Protein AF-A0A6M0HYP0-F1 (afdb_monomer)

Foldseek 3Di:
DDDDDDDPDPVVVVVVVVVLVVLLLVVCQVQLLLVHHDDPVCSVVVSVVVVVVVVLVVVVVVCVVVVNPDDRPCPPVDDDDDRPDHDWALVLLVVVCVVVVPDVVLSVQLSVLVVQLCVQLVHGALQPDALVSLQVVLVVVVVVVPDFLVCSVCRRLVSQQSSVVVCCVVSNYSDDRSSPPRDRDHDDDDQPDFLAQDLVLLLQQQLVLLDDQDPPDDPLLNLLSNPLSVVLLLQLEFLLLLLQFALVQWDWDPQAPPDGDIWIWGWSACVSADDPVNDIATATDAVLCVLLPVNVLSVVRPGHRNRFDPVQCPDRVSSSVRSVVSLVSSQVVSCVSVVDPSHRSRNNSSSNNVVQLVVLVQDPLLNCRSHVPDDPDPCNVVDPDDNNVSNVSSVSGDDSLVVSCVVPVVSSVVSSVVNVVSVCPDCPPPPDDDDDDDDDDDDDDDDDDDDDDDDDDDDDDDDDDDDDDDDDDDDDDDDDDDDDDDDDDDDDDDDDDDDDDDDDDDDDDDDDDDDDDDDDDDDDDDDDDDDDDDDDDDDDDDDDDDDDDDDDDDDDDDDDDDDDDDDDDD

Nearest PDB structures (foldseek):
  1z19-assembly1_B-2  TM=6.820E-01  e=5.174E-05  Lambdavirus lambda
  2a3v-assembly1_C  TM=6.250E-01  e=1.378E-04  Vibrio cholerae O1 biovar El Tor str. N16961
  2a3v-assembly1_A  TM=6.270E-01  e=2.196E-04  Vibrio cholerae O1 biovar El Tor str. N16961
  2a3v-assembly1_D  TM=5.597E-01  e=7.737E-04  Vibrio cholerae O1 biovar El Tor str. N16961

Structure (mmCIF, N/CA/C/O backbone):
data_AF-A0A6M0HYP0-F1
#
_entry.id   AF-A0A6M0HYP0-F1
#
loop_
_atom_site.group_PDB
_atom_site.id
_atom_site.type_symbol
_atom_site.label_atom_id
_atom_site.label_alt_id
_atom_site.label_comp_id
_atom_site.label_asym_id
_atom_site.label_entity_id
_atom_site.label_seq_id
_atom_site.pdbx_PDB_ins_code
_atom_site.Cartn_x
_atom_site.Cartn_y
_atom_site.Cartn_z
_atom_site.occupancy
_atom_site.B_iso_or_equiv
_atom_site.auth_seq_id
_atom_site.auth_comp_id
_atom_site.auth_asym_id
_atom_site.auth_atom_id
_atom_site.pdbx_PDB_model_num
ATOM 1 N N . MET A 1 1 ? 31.802 13.548 -56.497 1.00 33.34 1 MET A N 1
ATOM 2 C CA . MET A 1 1 ? 31.453 14.995 -56.469 1.00 33.34 1 MET A CA 1
ATOM 3 C C . MET A 1 1 ? 32.627 15.785 -55.910 1.00 33.34 1 MET A C 1
ATOM 5 O O . MET A 1 1 ? 33.166 15.377 -54.890 1.00 33.34 1 MET A O 1
ATOM 9 N N . ALA A 1 2 ? 33.042 16.868 -56.572 1.00 31.06 2 ALA A N 1
ATOM 10 C CA . ALA A 1 2 ? 34.177 17.686 -56.137 1.00 31.06 2 ALA A CA 1
ATOM 11 C C . ALA A 1 2 ? 33.792 18.647 -54.997 1.00 31.06 2 ALA A C 1
ATOM 13 O O . ALA A 1 2 ? 32.720 19.251 -55.027 1.00 31.06 2 ALA A O 1
ATOM 14 N N . PHE A 1 3 ? 34.689 18.829 -54.023 1.00 37.16 3 PHE A N 1
ATOM 15 C CA . PHE A 1 3 ? 34.585 19.904 -53.033 1.00 37.16 3 PHE A CA 1
ATOM 16 C C . PHE A 1 3 ? 34.914 21.243 -53.707 1.00 37.16 3 PHE A C 1
ATOM 18 O O . PHE A 1 3 ? 36.071 21.656 -53.756 1.00 37.16 3 PHE A O 1
ATOM 25 N N . HIS A 1 4 ? 33.899 21.920 -54.247 1.00 35.03 4 HIS A N 1
ATOM 26 C CA . HIS A 1 4 ? 34.073 23.280 -54.749 1.00 35.03 4 HIS A CA 1
ATOM 27 C C . HIS A 1 4 ? 34.354 24.264 -53.607 1.00 35.03 4 HIS A C 1
ATOM 29 O O . HIS A 1 4 ? 33.729 24.218 -52.546 1.00 35.03 4 HIS A O 1
ATOM 35 N N . TYR A 1 5 ? 35.285 25.181 -53.875 1.00 40.94 5 TYR A N 1
ATOM 36 C CA . TYR A 1 5 ? 35.571 26.373 -53.079 1.00 40.94 5 TYR A CA 1
ATOM 37 C C . TYR A 1 5 ? 34.274 27.085 -52.654 1.00 40.94 5 TYR A C 1
ATOM 39 O O . TYR A 1 5 ? 33.534 27.583 -53.501 1.00 40.94 5 TYR A O 1
ATOM 47 N N . LEU A 1 6 ? 34.022 27.184 -51.345 1.00 35.22 6 LEU A N 1
ATOM 48 C CA . LEU A 1 6 ? 32.962 28.041 -50.809 1.00 35.22 6 LEU A CA 1
ATOM 49 C C . LEU A 1 6 ? 33.518 29.443 -50.501 1.00 35.22 6 LEU A C 1
ATOM 51 O O . LEU A 1 6 ? 34.587 29.552 -49.893 1.00 35.22 6 LEU A O 1
ATOM 55 N N . PRO A 1 7 ? 32.803 30.525 -50.861 1.00 35.53 7 PRO A N 1
ATOM 56 C CA . PRO A 1 7 ? 33.251 31.886 -50.591 1.00 35.53 7 PRO A CA 1
ATOM 57 C C . PRO A 1 7 ? 33.249 32.208 -49.088 1.00 35.53 7 PRO A C 1
ATOM 59 O O . PRO A 1 7 ? 32.480 31.654 -48.295 1.00 35.53 7 PRO A O 1
ATOM 62 N N . LYS A 1 8 ? 34.117 33.149 -48.693 1.00 41.34 8 LYS A N 1
ATOM 63 C CA . LYS A 1 8 ? 34.287 33.619 -47.309 1.00 41.34 8 LYS A CA 1
ATOM 64 C C . LYS A 1 8 ? 33.113 34.510 -46.861 1.00 41.34 8 LYS A C 1
ATOM 66 O O . LYS A 1 8 ? 33.266 35.721 -46.752 1.00 41.34 8 LYS A O 1
ATOM 71 N N . SER A 1 9 ? 31.959 33.920 -46.553 1.00 44.66 9 SER A N 1
ATOM 72 C CA . SER A 1 9 ? 30.838 34.602 -45.882 1.00 44.66 9 SER A CA 1
ATOM 73 C C . SER A 1 9 ? 30.433 33.891 -44.583 1.00 44.66 9 SER A C 1
ATOM 75 O O . SER A 1 9 ? 30.712 32.705 -44.387 1.00 44.66 9 SER A O 1
ATOM 77 N N . ALA A 1 10 ? 29.766 34.606 -43.669 1.00 46.72 10 ALA A N 1
ATOM 78 C CA . ALA A 1 10 ? 29.296 34.037 -42.399 1.00 46.72 10 ALA A CA 1
ATOM 79 C C . ALA A 1 10 ? 28.313 32.862 -42.600 1.00 46.72 10 ALA A C 1
ATOM 81 O O . ALA A 1 10 ? 28.313 31.907 -41.822 1.00 46.72 10 ALA A O 1
ATOM 82 N N . THR A 1 11 ? 27.549 32.883 -43.695 1.00 49.00 11 THR A N 1
ATOM 83 C CA . THR A 1 11 ? 26.655 31.802 -44.131 1.00 49.00 11 THR A CA 1
ATOM 84 C C . THR A 1 11 ? 27.415 30.493 -44.364 1.00 49.00 11 THR A C 1
ATOM 86 O O . THR A 1 11 ? 26.969 29.439 -43.916 1.00 49.00 11 THR A O 1
ATOM 89 N N . SER A 1 12 ? 28.602 30.560 -44.980 1.00 53.56 12 SER A N 1
ATOM 90 C CA . SER A 1 12 ? 29.470 29.394 -45.210 1.00 53.56 12 SER A CA 1
ATOM 91 C C . SER A 1 12 ? 29.937 28.762 -43.891 1.00 53.56 12 SER A C 1
ATOM 93 O O . SER A 1 12 ? 29.824 27.549 -43.712 1.00 53.56 12 SER A O 1
ATOM 95 N N . LYS A 1 13 ? 30.350 29.576 -42.904 1.00 52.03 13 LYS A N 1
ATOM 96 C CA . LYS A 1 13 ? 30.726 29.078 -41.564 1.00 52.03 13 LYS A CA 1
ATOM 97 C C . LYS A 1 13 ? 29.571 28.351 -40.868 1.00 52.03 13 LYS A C 1
ATOM 99 O O . LYS A 1 13 ? 29.790 27.271 -40.326 1.00 52.03 13 LYS A O 1
ATOM 104 N N . ASN A 1 14 ? 28.354 28.897 -40.916 1.00 56.00 14 ASN A N 1
ATOM 105 C CA . ASN A 1 14 ? 27.179 28.273 -40.295 1.00 56.00 14 ASN A CA 1
ATOM 106 C C . ASN A 1 14 ? 26.791 26.945 -40.966 1.00 56.00 14 ASN A C 1
ATOM 108 O O . ASN A 1 14 ? 26.478 25.980 -40.266 1.00 56.00 14 ASN A O 1
ATOM 112 N N . VAL A 1 15 ? 26.874 26.853 -42.299 1.00 60.94 15 VAL A N 1
ATOM 113 C CA . VAL A 1 15 ? 26.631 25.599 -43.037 1.00 60.94 15 VAL A CA 1
ATOM 114 C C . VAL A 1 15 ? 27.701 24.551 -42.711 1.00 60.94 15 VAL A C 1
ATOM 116 O O . VAL A 1 15 ? 27.363 23.402 -42.432 1.00 60.94 15 VAL A O 1
ATOM 119 N N . VAL A 1 16 ? 28.982 24.937 -42.657 1.00 61.78 16 VAL A N 1
ATOM 120 C CA . VAL A 1 16 ? 30.079 24.034 -42.264 1.00 61.78 16 VAL A CA 1
ATOM 121 C C . VAL A 1 16 ? 29.905 23.534 -40.825 1.00 61.78 16 VAL A C 1
ATOM 123 O O . VAL A 1 16 ? 29.995 22.330 -40.596 1.00 61.78 16 VAL A O 1
ATOM 126 N N . LEU A 1 17 ? 29.580 24.417 -39.874 1.00 61.75 17 LEU A N 1
ATOM 127 C CA . LEU A 1 17 ? 29.289 24.048 -38.482 1.00 61.75 17 LEU A CA 1
ATOM 128 C C . LEU A 1 17 ? 28.089 23.098 -38.377 1.00 61.75 17 LEU A C 1
ATOM 130 O O . LEU A 1 17 ? 28.166 22.088 -37.680 1.00 61.75 17 LEU A O 1
ATOM 134 N N . THR A 1 18 ? 27.005 23.369 -39.106 1.00 66.31 18 THR A N 1
ATOM 135 C CA . THR A 1 18 ? 25.816 22.500 -39.141 1.00 66.31 18 THR A CA 1
ATOM 136 C C . THR A 1 18 ? 26.154 21.112 -39.684 1.00 66.31 18 THR A C 1
ATOM 138 O O . THR A 1 18 ? 25.788 20.104 -39.079 1.00 66.31 18 THR A O 1
ATOM 141 N N . ASN A 1 19 ? 26.921 21.041 -40.773 1.00 70.31 19 ASN A N 1
ATOM 142 C CA . ASN A 1 19 ? 27.336 19.776 -41.375 1.00 70.31 19 ASN A CA 1
ATOM 143 C C . ASN A 1 19 ? 28.300 18.989 -40.473 1.00 70.31 19 ASN A C 1
ATOM 145 O O . ASN A 1 19 ? 28.146 17.777 -40.336 1.00 70.31 19 ASN A O 1
ATOM 149 N N . GLN A 1 20 ? 29.242 19.657 -39.798 1.00 68.19 20 GLN A N 1
ATOM 150 C CA . GLN A 1 20 ? 30.123 19.024 -38.809 1.00 68.19 20 GLN A CA 1
ATOM 151 C C . GLN A 1 20 ? 29.342 18.497 -37.596 1.00 68.19 20 GLN A C 1
ATOM 153 O O . GLN A 1 20 ? 29.598 17.382 -37.141 1.00 68.19 20 GLN A O 1
ATOM 158 N N . LEU A 1 21 ? 28.355 19.250 -37.099 1.00 72.50 21 LEU A N 1
ATOM 159 C CA . LEU A 1 21 ? 27.485 18.824 -36.000 1.00 72.50 21 LEU A CA 1
ATOM 160 C C . LEU A 1 21 ? 26.599 17.632 -36.390 1.00 72.50 21 LEU A C 1
ATOM 162 O O . LEU A 1 21 ? 26.426 16.720 -35.581 1.00 72.50 21 LEU A O 1
ATOM 166 N N . ASN A 1 22 ? 26.072 17.605 -37.616 1.00 78.00 22 ASN A N 1
ATOM 167 C CA . ASN A 1 22 ? 25.294 16.476 -38.129 1.00 78.00 22 ASN A CA 1
ATOM 168 C C . ASN A 1 22 ? 26.168 15.227 -38.308 1.00 78.00 22 ASN A C 1
ATOM 170 O O . ASN A 1 22 ? 25.826 14.173 -37.774 1.00 78.00 22 ASN A O 1
ATOM 174 N N . LEU A 1 23 ? 27.344 15.358 -38.929 1.00 77.06 23 LEU A N 1
ATOM 175 C CA . LEU A 1 23 ? 28.311 14.266 -39.066 1.00 77.06 23 LEU A CA 1
ATOM 176 C C . LEU A 1 23 ? 28.752 13.717 -37.695 1.00 77.06 23 LEU A C 1
ATOM 178 O O . LEU A 1 23 ? 28.824 12.504 -37.509 1.00 77.06 23 LEU A O 1
ATOM 182 N N . TYR A 1 24 ? 28.979 14.589 -36.708 1.00 78.62 24 TYR A N 1
ATOM 183 C CA . TYR A 1 24 ? 29.283 14.182 -35.333 1.00 78.62 24 TYR A CA 1
ATOM 184 C C . TYR A 1 24 ? 28.122 13.447 -34.656 1.00 78.62 24 TYR A C 1
ATOM 186 O O . TYR A 1 24 ? 28.358 12.465 -33.951 1.00 78.62 24 TYR A O 1
ATOM 194 N N . ARG A 1 25 ? 26.870 13.866 -34.882 1.00 78.06 25 ARG A N 1
ATOM 195 C CA . ARG A 1 25 ? 25.680 13.147 -34.393 1.00 78.06 25 ARG A CA 1
ATOM 196 C C . ARG A 1 25 ? 25.570 11.760 -35.030 1.00 78.06 25 ARG A C 1
ATOM 198 O O . ARG A 1 25 ? 25.462 10.789 -34.288 1.00 78.06 25 ARG A O 1
ATOM 205 N N . GLU A 1 26 ? 25.673 11.658 -36.357 1.00 80.75 26 GLU A N 1
ATOM 206 C CA . GLU A 1 26 ? 25.659 10.382 -37.094 1.00 80.75 26 GLU A CA 1
ATOM 207 C C . GLU A 1 26 ? 26.733 9.415 -36.578 1.00 80.75 26 GLU A C 1
ATOM 209 O O . GLU A 1 26 ? 26.433 8.279 -36.212 1.00 80.75 26 GLU A O 1
ATOM 214 N N . ILE A 1 27 ? 27.981 9.883 -36.480 1.00 80.50 27 ILE A N 1
ATOM 215 C CA . ILE A 1 27 ? 29.118 9.089 -35.997 1.00 80.50 27 ILE A CA 1
ATOM 216 C C . ILE A 1 27 ? 28.931 8.667 -34.539 1.00 80.50 27 ILE A C 1
ATOM 218 O O . ILE A 1 27 ? 29.177 7.511 -34.193 1.00 80.50 27 ILE A O 1
ATOM 222 N N . ARG A 1 28 ? 28.483 9.578 -33.669 1.00 77.69 28 ARG A N 1
ATOM 223 C CA . ARG A 1 28 ? 28.245 9.272 -32.254 1.00 77.69 28 ARG A CA 1
ATOM 224 C C . ARG A 1 28 ? 27.163 8.203 -32.094 1.00 77.69 28 ARG A C 1
ATOM 226 O O . ARG A 1 28 ? 27.350 7.301 -31.281 1.00 77.69 28 ARG A O 1
ATOM 233 N N . THR A 1 29 ? 26.086 8.273 -32.875 1.00 76.81 29 THR A N 1
ATOM 234 C CA . THR A 1 29 ? 25.042 7.239 -32.934 1.00 76.81 29 THR A CA 1
ATOM 235 C C . THR A 1 29 ? 25.618 5.909 -33.424 1.00 76.81 29 THR A C 1
ATOM 237 O O . THR A 1 29 ? 25.567 4.927 -32.690 1.00 76.81 29 THR A O 1
ATOM 240 N N . PHE A 1 30 ? 26.295 5.895 -34.577 1.00 80.69 30 PHE A N 1
ATOM 241 C CA . PHE A 1 30 ? 26.928 4.704 -35.162 1.00 80.69 30 PHE A CA 1
ATOM 242 C C . PHE A 1 30 ? 27.896 3.980 -34.208 1.00 80.69 30 PHE A C 1
ATOM 244 O O . PHE A 1 30 ? 27.948 2.744 -34.193 1.00 80.69 30 PHE A O 1
ATOM 251 N N . LEU A 1 31 ? 28.673 4.746 -33.431 1.00 79.75 31 LEU A N 1
ATOM 252 C CA . LEU A 1 31 ? 29.612 4.235 -32.433 1.00 79.75 31 LEU A CA 1
ATOM 253 C C . LEU A 1 31 ? 28.890 3.646 -31.219 1.00 79.75 31 LEU A C 1
ATOM 255 O O . LEU A 1 31 ? 29.193 2.518 -30.826 1.00 79.75 31 LEU A O 1
ATOM 259 N N . LEU A 1 32 ? 27.915 4.366 -30.656 1.00 75.75 32 LEU A N 1
ATOM 260 C CA . LEU A 1 32 ? 27.120 3.893 -29.519 1.00 75.75 32 LEU A CA 1
ATOM 261 C C . LEU A 1 32 ? 26.319 2.628 -29.881 1.00 75.75 32 LEU A C 1
ATOM 263 O O . LEU A 1 32 ? 26.343 1.662 -29.117 1.00 75.75 32 LEU A O 1
ATOM 267 N N . ASP A 1 33 ? 25.754 2.563 -31.090 1.00 72.06 33 ASP A N 1
ATOM 268 C CA . ASP A 1 33 ? 25.084 1.381 -31.660 1.00 72.06 33 ASP A CA 1
ATOM 269 C C . ASP A 1 33 ? 26.038 0.190 -31.879 1.00 72.06 33 ASP A C 1
ATOM 271 O O . ASP A 1 33 ? 25.601 -0.935 -32.112 1.00 72.06 33 ASP A O 1
ATOM 275 N N . ARG A 1 34 ? 27.357 0.398 -31.764 1.00 75.31 34 ARG A N 1
ATOM 276 C CA . ARG A 1 34 ? 28.404 -0.643 -31.769 1.00 75.31 34 ARG A CA 1
ATOM 277 C C . ARG A 1 34 ? 29.063 -0.847 -30.400 1.00 75.31 34 ARG A C 1
ATOM 279 O O . ARG A 1 34 ? 29.922 -1.708 -30.265 1.00 75.31 34 ARG A O 1
ATOM 286 N N . GLY A 1 35 ? 28.601 -0.145 -29.363 1.00 70.31 35 GLY A N 1
ATOM 287 C CA . GLY A 1 35 ? 29.121 -0.214 -27.991 1.00 70.31 35 GLY A CA 1
ATOM 288 C C . GLY A 1 35 ? 30.313 0.708 -27.705 1.00 70.31 35 GLY A C 1
ATOM 289 O O . GLY A 1 35 ? 30.807 0.726 -26.579 1.00 70.31 35 GLY A O 1
ATOM 290 N N . PHE A 1 36 ? 30.771 1.489 -28.684 1.00 77.00 36 PHE A N 1
ATOM 291 C CA . PHE A 1 36 ? 31.880 2.426 -28.525 1.00 77.00 36 PHE A CA 1
ATOM 292 C C . PHE A 1 36 ? 31.408 3.754 -27.925 1.00 77.00 36 PHE A C 1
ATOM 294 O O . PHE A 1 36 ? 30.359 4.291 -28.280 1.00 77.00 36 PHE A O 1
ATOM 301 N N . ARG A 1 37 ? 32.236 4.341 -27.055 1.00 74.44 37 ARG A N 1
ATOM 302 C CA . ARG A 1 37 ? 32.053 5.704 -26.539 1.00 74.44 37 ARG A CA 1
ATOM 303 C C . ARG A 1 37 ? 33.209 6.584 -26.986 1.00 74.44 37 ARG A C 1
ATOM 305 O O . ARG A 1 37 ? 34.347 6.379 -26.570 1.00 74.44 37 ARG A O 1
ATOM 312 N N . LEU A 1 38 ? 32.907 7.589 -27.801 1.00 77.06 38 LEU A N 1
ATOM 313 C CA . LEU A 1 38 ? 33.891 8.574 -28.233 1.00 77.06 38 LEU A CA 1
ATOM 314 C C . LEU A 1 38 ? 34.237 9.509 -27.063 1.00 77.06 38 LEU A C 1
ATOM 316 O O . LEU A 1 38 ? 33.387 10.265 -26.593 1.00 77.06 38 LEU A O 1
ATOM 320 N N . ARG A 1 39 ? 35.482 9.445 -26.573 1.00 77.44 39 ARG A N 1
ATOM 321 C CA . ARG A 1 39 ? 35.988 10.389 -25.561 1.00 77.44 39 ARG A CA 1
ATOM 322 C C . ARG A 1 39 ? 36.088 11.789 -26.187 1.00 77.44 39 ARG A C 1
ATOM 324 O O . ARG A 1 39 ? 36.611 11.873 -27.298 1.00 77.44 39 ARG A O 1
ATOM 331 N N . PRO A 1 40 ? 35.694 12.881 -25.498 1.00 74.62 40 PRO A N 1
ATOM 332 C CA . PRO A 1 40 ? 35.758 14.237 -26.056 1.00 74.62 40 PRO A CA 1
ATOM 333 C C . PRO A 1 40 ? 37.142 14.615 -26.605 1.00 74.62 40 PRO A C 1
ATOM 335 O O . PRO A 1 40 ? 37.240 15.132 -27.711 1.00 74.62 40 PRO A O 1
ATOM 338 N N . ALA A 1 41 ? 38.215 14.252 -25.893 1.00 78.69 41 ALA A N 1
ATOM 339 C CA . ALA A 1 41 ? 39.598 14.491 -26.320 1.00 78.69 41 ALA A CA 1
ATOM 340 C C . ALA A 1 41 ? 39.983 13.796 -27.645 1.00 78.69 41 ALA A C 1
ATOM 342 O O . ALA A 1 41 ? 40.894 14.243 -28.331 1.00 78.69 41 ALA A O 1
ATOM 343 N N . CYS A 1 42 ? 39.292 12.716 -28.024 1.00 80.31 42 CYS A N 1
ATOM 344 C CA . CYS A 1 42 ? 39.529 11.984 -29.271 1.00 80.31 42 CYS A CA 1
ATOM 345 C C . CYS A 1 42 ? 38.553 12.388 -30.392 1.00 80.31 42 CYS A C 1
ATOM 347 O O . CYS A 1 42 ? 38.659 11.862 -31.499 1.00 80.31 42 CYS A O 1
ATOM 349 N N . ALA A 1 43 ? 37.588 13.278 -30.124 1.00 77.75 43 ALA A N 1
ATOM 350 C CA . ALA A 1 43 ? 36.458 13.519 -31.020 1.00 77.75 43 ALA A CA 1
ATOM 351 C C . ALA A 1 43 ? 36.888 14.056 -32.393 1.00 77.75 43 ALA A C 1
ATOM 353 O O . ALA A 1 43 ? 36.502 13.484 -33.408 1.00 77.75 43 ALA A O 1
ATOM 354 N N . ASN A 1 44 ? 37.731 15.092 -32.434 1.00 78.81 44 ASN A N 1
ATOM 355 C CA . ASN A 1 44 ? 38.167 15.705 -33.695 1.00 78.81 44 ASN A CA 1
ATOM 356 C C . ASN A 1 44 ? 39.029 14.758 -34.545 1.00 78.81 44 ASN A C 1
ATOM 358 O O . ASN A 1 44 ? 38.822 14.668 -35.753 1.00 78.81 44 ASN A O 1
ATOM 362 N N . ALA A 1 45 ? 39.944 14.009 -33.920 1.00 82.88 45 ALA A N 1
ATOM 363 C CA . ALA A 1 45 ? 40.766 13.018 -34.616 1.00 82.88 45 ALA A CA 1
ATOM 364 C C . ALA A 1 45 ? 39.906 11.886 -35.207 1.00 82.88 45 ALA A C 1
ATOM 366 O O . ALA A 1 45 ? 40.084 11.505 -36.361 1.00 82.88 45 ALA A O 1
ATOM 367 N N . PHE A 1 46 ? 38.913 11.399 -34.453 1.00 84.06 46 PHE A N 1
ATOM 368 C CA . PHE A 1 46 ? 37.982 10.391 -34.958 1.00 84.06 46 PHE A CA 1
ATOM 369 C C . PHE A 1 46 ? 37.103 10.931 -36.096 1.00 84.06 46 PHE A C 1
ATOM 371 O O . PHE A 1 46 ? 36.903 10.242 -37.091 1.00 84.06 46 PHE A O 1
ATOM 378 N N . LEU A 1 47 ? 36.587 12.162 -35.976 1.00 82.50 47 LEU A N 1
ATOM 379 C CA . LEU A 1 47 ? 35.808 12.814 -37.035 1.00 82.50 47 LEU A CA 1
ATOM 380 C C . LEU A 1 47 ? 36.591 12.907 -38.350 1.00 82.50 47 LEU A C 1
ATOM 382 O O . LEU A 1 47 ? 36.013 12.670 -39.410 1.00 82.50 47 LEU A O 1
ATOM 386 N N . HIS A 1 48 ? 37.887 13.219 -38.276 1.00 83.44 48 HIS A N 1
ATOM 387 C CA . HIS A 1 48 ? 38.767 13.292 -39.438 1.00 83.44 48 HIS A CA 1
ATOM 388 C C . HIS A 1 48 ? 38.889 11.934 -40.148 1.00 83.44 48 HIS A C 1
ATOM 390 O O . HIS A 1 48 ? 38.566 11.828 -41.333 1.00 83.44 48 HIS A O 1
ATOM 396 N N . GLU A 1 49 ? 39.253 10.872 -39.422 1.00 86.31 49 GLU A N 1
ATOM 397 C CA . GLU A 1 49 ? 39.396 9.541 -40.027 1.00 86.31 49 GLU A CA 1
ATOM 398 C C . GLU A 1 49 ? 38.056 8.944 -40.479 1.00 86.31 49 GLU A C 1
ATOM 400 O O . GLU A 1 49 ? 37.996 8.275 -41.509 1.00 86.31 49 GLU A O 1
ATOM 405 N N . ALA A 1 50 ? 36.950 9.241 -39.792 1.00 84.31 50 ALA A N 1
ATOM 406 C CA . ALA A 1 50 ? 35.618 8.833 -40.232 1.00 84.31 50 ALA A CA 1
ATOM 407 C C . ALA A 1 50 ? 35.180 9.549 -41.524 1.00 84.31 50 ALA A C 1
ATOM 409 O O . ALA A 1 50 ? 34.585 8.921 -42.404 1.00 84.31 50 ALA A O 1
ATOM 410 N N . ALA A 1 51 ? 35.501 10.839 -41.680 1.00 84.38 51 ALA A N 1
ATOM 411 C CA . ALA A 1 51 ? 35.271 11.570 -42.926 1.00 84.38 51 ALA A CA 1
ATOM 412 C C . ALA A 1 51 ? 36.130 11.007 -44.073 1.00 84.38 51 ALA A C 1
ATOM 414 O O . ALA A 1 51 ? 35.615 10.774 -45.169 1.00 84.38 51 ALA A O 1
ATOM 415 N N . ARG A 1 52 ? 37.407 10.706 -43.804 1.00 86.62 52 ARG A N 1
ATOM 416 C CA . ARG A 1 52 ? 38.327 10.051 -44.747 1.00 86.62 52 ARG A CA 1
ATOM 417 C C . ARG A 1 52 ? 37.814 8.676 -45.186 1.00 86.62 52 ARG A C 1
ATOM 419 O O . ARG A 1 52 ? 37.735 8.414 -46.383 1.00 86.62 52 ARG A O 1
ATOM 426 N N . ALA A 1 53 ? 37.396 7.826 -44.248 1.00 85.75 53 ALA A N 1
ATOM 427 C CA . ALA A 1 53 ? 36.830 6.510 -44.545 1.00 85.75 53 ALA A CA 1
ATOM 428 C C . ALA A 1 53 ? 35.552 6.609 -45.395 1.00 85.75 53 ALA A C 1
ATOM 430 O O . ALA A 1 53 ? 35.391 5.868 -46.365 1.00 85.75 53 ALA A O 1
ATOM 431 N N . ARG A 1 54 ? 34.666 7.570 -45.093 1.00 86.00 54 ARG A N 1
ATOM 432 C CA . ARG A 1 54 ? 33.441 7.808 -45.875 1.00 86.00 54 ARG A CA 1
ATOM 433 C C . ARG A 1 54 ? 33.754 8.287 -47.297 1.00 86.00 54 ARG A C 1
ATOM 435 O O . ARG A 1 54 ? 33.070 7.867 -48.230 1.00 86.00 54 ARG A O 1
ATOM 442 N N . LEU A 1 55 ? 34.802 9.096 -47.489 1.00 87.00 55 LEU A N 1
ATOM 443 C CA . LEU A 1 55 ? 35.279 9.506 -48.816 1.00 87.00 55 LEU A CA 1
ATOM 444 C C . LEU A 1 55 ? 35.808 8.308 -49.619 1.00 87.00 55 LEU A C 1
ATOM 446 O O . LEU A 1 55 ? 35.391 8.121 -50.760 1.00 87.00 55 LEU A O 1
ATOM 450 N N . LEU A 1 56 ? 36.661 7.471 -49.018 1.00 88.81 56 LEU A N 1
ATOM 451 C CA . LEU A 1 56 ? 37.189 6.261 -49.662 1.00 88.81 56 LEU A CA 1
ATOM 452 C C . LEU A 1 56 ? 36.061 5.301 -50.077 1.00 88.81 56 LEU A C 1
ATOM 454 O O . LEU A 1 56 ? 36.006 4.885 -51.233 1.00 88.81 56 LEU A O 1
ATOM 458 N N . ALA A 1 57 ? 35.095 5.047 -49.188 1.00 86.25 57 ALA A N 1
ATOM 459 C CA . ALA A 1 57 ? 33.910 4.244 -49.499 1.00 86.25 57 ALA A CA 1
ATOM 460 C C . ALA A 1 57 ? 33.061 4.850 -50.637 1.00 86.25 57 ALA A C 1
ATOM 462 O O . ALA A 1 57 ? 32.550 4.126 -51.490 1.00 86.25 57 ALA A O 1
ATOM 463 N N . SER A 1 58 ? 32.942 6.181 -50.695 1.00 87.56 58 SER A N 1
ATOM 464 C CA . SER A 1 58 ? 32.209 6.875 -51.766 1.00 87.56 58 SER A CA 1
ATOM 465 C C . SER A 1 58 ? 32.900 6.713 -53.125 1.00 87.56 58 SER A C 1
ATOM 467 O O . SER A 1 58 ? 32.246 6.383 -54.113 1.00 87.56 58 SER A O 1
ATOM 469 N N . LEU A 1 59 ? 34.228 6.868 -53.170 1.00 89.25 59 LEU A N 1
ATOM 470 C CA . LEU A 1 59 ? 35.033 6.637 -54.375 1.00 89.25 59 LEU A CA 1
ATOM 471 C C . LEU A 1 59 ? 34.967 5.171 -54.830 1.00 89.25 59 LEU A C 1
ATOM 473 O O . LEU A 1 59 ? 34.887 4.895 -56.029 1.00 89.25 59 LEU A O 1
ATOM 477 N N . ARG A 1 60 ? 34.937 4.227 -53.881 1.00 88.25 60 ARG A N 1
ATOM 478 C CA . ARG A 1 60 ? 34.760 2.800 -54.165 1.00 88.25 60 ARG A CA 1
ATOM 479 C C . ARG A 1 60 ? 33.407 2.513 -54.821 1.00 88.25 60 ARG A C 1
ATOM 481 O O . ARG A 1 60 ? 33.373 1.839 -55.849 1.00 88.25 60 ARG A O 1
ATOM 488 N N . LEU A 1 61 ? 32.312 3.058 -54.285 1.00 89.88 61 LEU A N 1
ATOM 489 C CA . LEU A 1 61 ? 30.977 2.943 -54.890 1.00 89.88 61 LEU A CA 1
ATOM 490 C C . LEU A 1 61 ? 30.926 3.573 -56.294 1.00 89.88 61 LEU A C 1
ATOM 492 O O . LEU A 1 61 ? 30.345 2.987 -57.205 1.00 89.88 61 LEU A O 1
ATOM 496 N N . GLU A 1 62 ? 31.590 4.714 -56.503 1.00 91.31 62 GLU A N 1
ATOM 497 C CA . GLU A 1 62 ? 31.693 5.365 -57.818 1.00 91.31 62 GLU A CA 1
ATOM 498 C C . GLU A 1 62 ? 32.471 4.499 -58.836 1.00 91.31 62 GLU A C 1
ATOM 500 O O . GLU A 1 62 ? 32.102 4.418 -60.008 1.00 91.31 62 GLU A O 1
ATOM 505 N N . SER A 1 63 ? 33.517 3.792 -58.391 1.00 89.31 63 SER A N 1
ATOM 506 C CA . SER A 1 63 ? 34.261 2.817 -59.205 1.00 89.31 63 SER A CA 1
ATOM 507 C C . SER A 1 63 ? 33.398 1.606 -59.590 1.00 89.31 63 SER A C 1
ATOM 509 O O . SER A 1 63 ? 33.374 1.207 -60.757 1.00 89.31 63 SER A O 1
ATOM 511 N N . LEU A 1 64 ? 32.639 1.059 -58.635 1.00 91.00 64 LEU A N 1
ATOM 512 C CA . LEU A 1 64 ? 31.709 -0.054 -58.865 1.00 91.00 64 LEU A CA 1
ATOM 513 C C . LEU A 1 64 ? 30.589 0.332 -59.845 1.00 91.00 64 LEU A C 1
ATOM 515 O O . LEU A 1 64 ? 30.292 -0.431 -60.763 1.00 91.00 64 LEU A O 1
ATOM 519 N N . ALA A 1 65 ? 30.032 1.542 -59.727 1.00 92.31 65 ALA A N 1
ATOM 520 C CA . ALA A 1 65 ? 29.045 2.074 -60.671 1.00 92.31 65 ALA A CA 1
ATOM 521 C C . ALA A 1 65 ? 29.604 2.202 -62.105 1.00 92.31 65 ALA A C 1
ATOM 523 O O . ALA A 1 65 ? 28.881 1.993 -63.078 1.00 92.31 65 ALA A O 1
ATOM 524 N N . ARG A 1 66 ? 30.913 2.455 -62.251 1.00 93.69 66 ARG A N 1
ATOM 525 C CA . ARG A 1 66 ? 31.646 2.413 -63.533 1.00 93.69 66 ARG A CA 1
ATOM 526 C C . ARG A 1 66 ? 32.073 0.998 -63.965 1.00 93.69 66 ARG A C 1
ATOM 528 O O . ARG A 1 66 ? 32.960 0.865 -64.805 1.00 93.69 66 ARG A O 1
ATOM 535 N N . LYS A 1 67 ? 31.458 -0.053 -63.409 1.00 93.00 67 LYS A N 1
ATOM 536 C CA . LYS A 1 67 ? 31.715 -1.479 -63.701 1.00 93.00 67 LYS A CA 1
ATOM 537 C C . LYS A 1 67 ? 33.154 -1.952 -63.423 1.00 93.00 67 LYS A C 1
ATOM 539 O O . LYS A 1 67 ? 33.613 -2.930 -64.008 1.00 93.00 67 LYS A O 1
ATOM 544 N N . ARG A 1 68 ? 33.884 -1.281 -62.523 1.00 88.12 68 ARG A N 1
ATOM 545 C CA . ARG A 1 68 ? 35.242 -1.679 -62.105 1.00 88.12 68 ARG A CA 1
ATOM 546 C C . ARG A 1 68 ? 35.165 -2.492 -60.810 1.00 88.12 68 ARG A C 1
ATOM 548 O O . ARG A 1 68 ? 35.198 -1.925 -59.720 1.00 88.12 68 ARG A O 1
ATOM 555 N N . PHE A 1 69 ? 35.024 -3.811 -60.956 1.00 86.62 69 PHE A N 1
ATOM 556 C CA . PHE A 1 69 ? 34.663 -4.735 -59.869 1.00 86.62 69 PHE A CA 1
ATOM 557 C C . PHE A 1 69 ? 35.831 -5.409 -59.120 1.00 86.62 69 PHE A C 1
ATOM 559 O O . PHE A 1 69 ? 35.570 -6.094 -58.135 1.00 86.62 69 PHE A O 1
ATOM 566 N N . GLY A 1 70 ? 37.094 -5.214 -59.533 1.00 85.44 70 GLY A N 1
ATOM 567 C CA . GLY A 1 70 ? 38.272 -5.734 -58.805 1.00 85.44 70 GLY A CA 1
ATOM 568 C C . GLY A 1 70 ? 38.341 -5.232 -57.355 1.00 85.44 70 GLY A C 1
ATOM 569 O O . GLY A 1 70 ? 37.618 -4.300 -57.016 1.00 85.44 70 GLY A O 1
ATOM 570 N N . GLU A 1 71 ?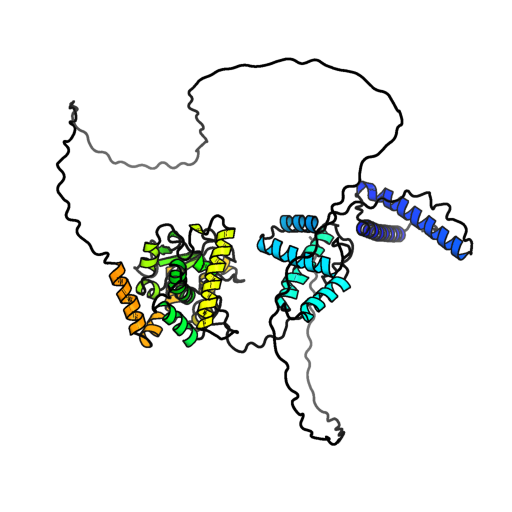 39.164 -5.832 -56.493 1.00 81.50 71 GLU A N 1
ATOM 571 C CA . GLU A 1 71 ? 39.170 -5.609 -55.029 1.00 81.50 71 GLU A CA 1
ATOM 572 C C . GLU A 1 71 ? 39.280 -4.129 -54.588 1.00 81.50 71 GLU A C 1
ATOM 574 O O . GLU A 1 71 ? 39.689 -3.256 -55.356 1.00 81.50 71 GLU A O 1
ATOM 579 N N . ASP A 1 72 ? 38.854 -3.809 -53.357 1.00 82.81 72 ASP A N 1
ATOM 580 C CA . ASP A 1 72 ? 39.003 -2.450 -52.811 1.00 82.81 72 ASP A CA 1
ATOM 581 C C . ASP A 1 72 ? 40.443 -2.243 -52.309 1.00 82.81 72 ASP A C 1
ATOM 583 O O . ASP A 1 72 ? 40.824 -2.879 -51.324 1.00 82.81 72 ASP A O 1
ATOM 587 N N . PRO A 1 73 ? 41.235 -1.333 -52.913 1.00 82.62 73 PRO A N 1
ATOM 588 C CA . PRO A 1 73 ? 42.621 -1.101 -52.506 1.00 82.62 73 PRO A CA 1
ATOM 589 C C . PRO A 1 73 ? 42.763 -0.548 -51.078 1.00 82.62 73 PRO A C 1
ATOM 591 O O . PRO A 1 73 ? 43.871 -0.506 -50.554 1.00 82.62 73 PRO A O 1
ATOM 594 N N . ASN A 1 74 ? 41.668 -0.124 -50.435 1.00 83.44 74 ASN A N 1
ATOM 595 C CA . ASN A 1 74 ? 41.660 0.360 -49.053 1.00 83.44 74 ASN A CA 1
ATOM 596 C C . ASN A 1 74 ? 41.108 -0.671 -48.053 1.00 83.44 74 ASN A C 1
ATOM 598 O O . ASN A 1 74 ? 41.022 -0.357 -46.866 1.00 83.44 74 ASN A O 1
ATOM 602 N N . ALA A 1 75 ? 40.733 -1.882 -48.488 1.00 75.50 75 ALA A N 1
ATOM 603 C CA . ALA A 1 75 ? 40.126 -2.894 -47.614 1.00 75.50 75 ALA A CA 1
ATOM 604 C C . ALA A 1 75 ? 41.011 -3.257 -46.409 1.00 75.50 75 ALA A C 1
ATOM 606 O O . ALA A 1 75 ? 40.508 -3.454 -45.306 1.00 75.50 75 ALA A O 1
ATOM 607 N N . THR A 1 76 ? 42.329 -3.300 -46.612 1.00 78.75 76 THR A N 1
ATOM 608 C CA . THR A 1 76 ? 43.340 -3.612 -45.589 1.00 78.75 76 THR A CA 1
ATOM 609 C C . THR A 1 76 ? 43.865 -2.380 -44.844 1.00 78.75 76 THR A C 1
ATOM 611 O O . THR A 1 76 ? 44.621 -2.523 -43.887 1.00 78.75 76 THR A O 1
ATOM 614 N N . ALA A 1 77 ? 43.463 -1.165 -45.238 1.00 79.12 77 ALA A N 1
ATOM 615 C CA . ALA A 1 77 ? 43.939 0.082 -44.630 1.00 79.12 77 ALA A CA 1
ATOM 616 C C . ALA A 1 77 ? 43.318 0.369 -43.248 1.00 79.12 77 ALA A C 1
ATOM 618 O O . ALA A 1 77 ? 43.776 1.268 -42.540 1.00 79.12 77 ALA A O 1
ATOM 619 N N . PHE A 1 78 ? 42.281 -0.380 -42.860 1.00 76.88 78 PHE A N 1
ATOM 620 C CA . PHE A 1 78 ? 41.610 -0.262 -41.569 1.00 76.88 78 PHE A CA 1
ATOM 621 C C . PHE A 1 78 ? 41.787 -1.556 -40.760 1.00 76.88 78 PHE A C 1
ATOM 623 O O . PHE A 1 78 ? 41.512 -2.636 -41.284 1.00 76.88 78 PHE A O 1
ATOM 630 N N . PRO A 1 79 ? 42.207 -1.482 -39.482 1.00 77.38 79 PRO A N 1
ATOM 631 C CA . PRO A 1 79 ? 42.324 -2.667 -38.640 1.00 77.38 79 PRO A CA 1
ATOM 632 C C . PRO A 1 79 ? 40.946 -3.276 -38.353 1.00 77.38 79 PRO A C 1
ATOM 634 O O . PRO A 1 79 ? 39.936 -2.568 -38.279 1.00 77.38 79 PRO A O 1
ATOM 637 N N . ALA A 1 80 ? 40.911 -4.590 -38.120 1.00 71.19 80 ALA A N 1
ATOM 638 C CA . ALA A 1 80 ? 39.708 -5.272 -37.661 1.00 71.19 80 ALA A CA 1
ATOM 639 C C . ALA A 1 80 ? 39.243 -4.670 -36.322 1.00 71.19 80 ALA A C 1
ATOM 641 O O . ALA A 1 80 ? 39.957 -4.704 -35.321 1.00 71.19 80 ALA A O 1
ATOM 642 N N . ALA A 1 81 ? 38.043 -4.088 -36.305 1.00 67.62 81 ALA A N 1
ATOM 643 C CA . ALA A 1 81 ? 37.521 -3.416 -35.124 1.00 67.62 81 ALA A CA 1
ATOM 644 C C . ALA A 1 81 ? 36.996 -4.432 -34.097 1.00 67.62 81 ALA A C 1
ATOM 646 O O . ALA A 1 81 ? 35.872 -4.930 -34.224 1.00 67.62 81 ALA A O 1
ATOM 647 N N . GLU A 1 82 ? 37.774 -4.694 -33.046 1.00 68.81 82 GLU A N 1
ATOM 648 C CA . GLU A 1 82 ? 37.281 -5.409 -31.869 1.00 68.81 82 GLU A CA 1
ATOM 649 C C . GLU A 1 82 ? 36.084 -4.665 -31.265 1.00 68.81 82 GLU A C 1
ATOM 651 O O . GLU A 1 82 ? 36.172 -3.490 -30.895 1.00 68.81 82 GLU A O 1
ATOM 656 N N . ARG A 1 83 ? 34.935 -5.342 -31.158 1.00 65.81 83 ARG A N 1
ATOM 657 C CA . ARG A 1 83 ? 33.766 -4.760 -30.494 1.00 65.81 83 ARG A CA 1
ATOM 658 C C . ARG A 1 83 ? 34.042 -4.688 -28.988 1.00 65.81 83 ARG A C 1
ATOM 660 O O . ARG A 1 83 ? 34.266 -5.737 -28.380 1.00 65.81 83 ARG A O 1
ATOM 667 N N . PRO A 1 84 ? 33.972 -3.505 -28.350 1.00 68.44 84 PRO A N 1
ATOM 668 C CA . PRO A 1 84 ? 34.146 -3.401 -26.912 1.00 68.44 84 PRO A CA 1
ATOM 669 C C . PRO A 1 84 ? 33.052 -4.211 -26.218 1.00 68.44 84 PRO A C 1
ATOM 671 O O . PRO A 1 84 ? 31.871 -4.110 -26.567 1.00 68.44 84 PRO A O 1
ATOM 674 N N . ARG A 1 85 ? 33.438 -5.003 -25.212 1.00 68.56 85 ARG A N 1
ATOM 675 C CA . ARG A 1 85 ? 32.482 -5.747 -24.386 1.00 68.56 85 ARG A CA 1
ATOM 676 C C . ARG A 1 85 ? 31.534 -4.750 -23.716 1.00 68.56 85 ARG A C 1
ATOM 678 O O . ARG A 1 85 ? 31.939 -3.986 -22.839 1.00 68.56 85 ARG A O 1
ATOM 685 N N . ARG A 1 86 ? 30.270 -4.734 -24.149 1.00 75.69 86 ARG A N 1
ATOM 686 C CA . ARG A 1 86 ? 29.222 -3.935 -23.502 1.00 75.69 86 ARG A CA 1
ATOM 687 C C . ARG A 1 86 ? 29.002 -4.461 -22.084 1.00 75.69 86 ARG A C 1
ATOM 689 O O . ARG A 1 86 ? 29.098 -5.662 -21.844 1.00 75.69 86 ARG A O 1
ATOM 696 N N . ARG A 1 87 ? 28.665 -3.569 -21.150 1.00 84.19 87 ARG A N 1
ATOM 697 C CA . ARG A 1 87 ? 28.156 -3.986 -19.834 1.00 84.19 87 ARG A CA 1
ATOM 698 C C . ARG A 1 87 ? 26.801 -4.662 -20.036 1.00 84.19 87 ARG A C 1
ATOM 700 O O . ARG A 1 87 ? 25.986 -4.166 -20.810 1.00 84.19 87 ARG A O 1
ATOM 707 N N . THR A 1 88 ? 26.579 -5.777 -19.356 1.00 88.94 88 THR A N 1
ATOM 708 C CA . THR A 1 88 ? 25.341 -6.558 -19.435 1.00 88.94 88 THR A CA 1
ATOM 709 C C . THR A 1 88 ? 24.151 -5.781 -18.859 1.00 88.94 88 THR A C 1
ATOM 711 O O . THR A 1 88 ? 24.316 -4.867 -18.043 1.00 88.94 88 THR A O 1
ATOM 714 N N . TRP A 1 89 ? 22.932 -6.091 -19.312 1.00 91.00 89 TRP A N 1
ATOM 715 C CA . TRP A 1 89 ? 21.742 -5.305 -18.960 1.00 91.00 89 TRP A CA 1
ATOM 716 C C . TRP A 1 89 ? 21.420 -5.321 -17.457 1.00 91.00 89 TRP A C 1
ATOM 718 O O . TRP A 1 89 ? 20.889 -4.342 -16.936 1.00 91.00 89 TRP A O 1
ATOM 728 N N . ASP A 1 90 ? 21.745 -6.412 -16.767 1.00 91.81 90 ASP A N 1
ATOM 729 C CA . ASP A 1 90 ? 21.514 -6.623 -15.340 1.00 91.81 90 ASP A CA 1
ATOM 730 C C . ASP A 1 90 ? 22.399 -5.706 -14.486 1.00 91.81 90 ASP A C 1
ATOM 732 O O . ASP A 1 90 ? 21.902 -5.080 -13.550 1.00 91.81 90 ASP A O 1
ATOM 736 N N . VAL A 1 91 ? 23.667 -5.555 -14.880 1.00 92.81 91 VAL A N 1
ATOM 737 C CA . VAL A 1 91 ? 24.636 -4.623 -14.294 1.00 92.81 91 VAL A CA 1
ATOM 738 C C . VAL A 1 91 ? 24.207 -3.174 -14.546 1.00 92.81 91 VAL A C 1
ATOM 740 O O . VAL A 1 91 ? 24.247 -2.348 -13.638 1.00 92.81 91 VAL A O 1
ATOM 743 N N . LEU A 1 92 ? 23.727 -2.858 -15.756 1.00 93.69 92 LEU A N 1
ATOM 744 C CA . LEU A 1 92 ? 23.160 -1.537 -16.056 1.00 93.69 92 LEU A CA 1
ATOM 745 C C . LEU A 1 92 ? 21.892 -1.246 -15.240 1.00 93.69 92 LEU A C 1
ATOM 747 O O . LEU A 1 92 ? 21.660 -0.102 -14.848 1.00 93.69 92 LEU A O 1
ATOM 751 N N . PHE A 1 93 ? 21.066 -2.260 -14.978 1.00 95.94 93 PHE A N 1
ATOM 752 C CA . PHE A 1 93 ? 19.876 -2.110 -14.150 1.00 95.94 93 PHE A CA 1
ATOM 753 C C . PHE A 1 93 ? 20.213 -1.910 -12.667 1.00 95.94 93 PHE A C 1
ATOM 755 O O . PHE A 1 93 ? 19.539 -1.126 -12.001 1.00 95.94 93 PHE A O 1
ATOM 762 N N . ASP A 1 94 ? 21.242 -2.576 -12.141 1.00 95.56 94 ASP A N 1
ATOM 763 C CA . ASP A 1 94 ? 21.648 -2.387 -10.746 1.00 95.56 94 ASP A CA 1
ATOM 764 C C . ASP A 1 94 ? 22.270 -0.997 -10.514 1.00 95.56 94 ASP A C 1
ATOM 766 O O . ASP A 1 94 ? 21.913 -0.348 -9.529 1.00 95.56 94 ASP A O 1
ATOM 770 N N . ASP A 1 95 ? 23.072 -0.480 -11.457 1.00 95.12 95 ASP A N 1
ATOM 771 C CA . ASP A 1 95 ? 23.517 0.926 -11.477 1.00 95.12 95 ASP A CA 1
ATOM 772 C C . ASP A 1 95 ? 22.318 1.895 -11.456 1.00 95.12 95 ASP A C 1
ATOM 774 O O . ASP A 1 95 ? 22.255 2.814 -10.635 1.00 95.12 95 ASP A O 1
ATOM 778 N N . TYR A 1 96 ? 21.338 1.676 -12.343 1.00 96.12 96 TYR A N 1
ATOM 779 C CA . TYR A 1 96 ? 20.109 2.470 -12.409 1.00 96.12 96 TYR A CA 1
ATOM 780 C C . TYR A 1 96 ? 19.330 2.442 -11.087 1.00 96.12 96 TYR A C 1
ATOM 782 O O . TYR A 1 96 ? 18.873 3.482 -10.605 1.00 96.12 96 TYR A O 1
ATOM 790 N N . ALA A 1 97 ? 19.178 1.257 -10.494 1.00 96.31 97 ALA A N 1
ATOM 791 C CA . ALA A 1 97 ? 18.451 1.068 -9.248 1.00 96.31 97 A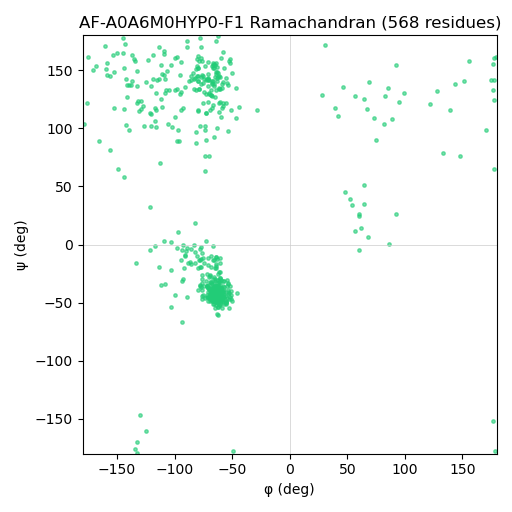LA A CA 1
ATOM 792 C C . ALA A 1 97 ? 19.156 1.738 -8.060 1.00 96.31 97 ALA A C 1
ATOM 794 O O . ALA A 1 97 ? 18.472 2.311 -7.210 1.00 96.31 97 ALA A O 1
ATOM 795 N N . ALA A 1 98 ? 20.493 1.711 -8.025 1.00 95.62 98 ALA A N 1
ATOM 796 C CA . ALA A 1 98 ? 21.298 2.408 -7.028 1.00 95.62 98 ALA A CA 1
ATOM 797 C C . ALA A 1 98 ? 21.190 3.936 -7.179 1.00 95.62 98 ALA A C 1
ATOM 799 O O . ALA A 1 98 ? 20.874 4.625 -6.210 1.00 95.62 98 ALA A O 1
ATOM 800 N N . GLU A 1 99 ? 21.352 4.473 -8.395 1.00 95.44 99 GLU A N 1
ATOM 801 C CA . GLU A 1 99 ? 21.234 5.915 -8.662 1.00 95.44 99 GLU A CA 1
ATOM 802 C C . GLU A 1 99 ? 19.831 6.455 -8.350 1.00 95.44 99 GLU A C 1
ATOM 804 O O . GLU A 1 99 ? 19.687 7.548 -7.803 1.00 95.44 99 GLU A O 1
ATOM 809 N N . LYS A 1 100 ? 18.779 5.695 -8.682 1.00 93.69 100 LYS A N 1
ATOM 810 C CA . LYS A 1 100 ? 17.390 6.056 -8.359 1.00 93.69 100 LYS A CA 1
ATOM 811 C C . LYS A 1 100 ? 16.961 5.685 -6.941 1.00 93.69 100 LYS A C 1
ATOM 813 O O . LYS A 1 100 ? 15.814 5.962 -6.599 1.00 93.69 100 LYS A O 1
ATOM 818 N N . GLN A 1 101 ? 17.843 5.078 -6.143 1.00 92.88 101 GLN A N 1
ATOM 819 C CA . GLN A 1 101 ? 17.567 4.613 -4.779 1.00 92.88 101 GLN A CA 1
ATOM 820 C C . GLN A 1 101 ? 16.251 3.812 -4.701 1.00 92.88 101 GLN A C 1
ATOM 822 O O . GLN A 1 101 ? 15.399 4.034 -3.837 1.00 92.88 101 GLN A O 1
ATOM 827 N N . LEU A 1 102 ? 16.044 2.901 -5.660 1.00 91.06 102 LEU A N 1
ATOM 828 C CA . LEU A 1 102 ? 14.813 2.118 -5.738 1.00 91.06 102 LEU A CA 1
ATOM 829 C C . LEU A 1 102 ? 14.692 1.201 -4.520 1.00 91.06 102 LEU A C 1
ATOM 831 O O . LEU A 1 102 ? 15.563 0.371 -4.271 1.00 91.06 102 LEU A O 1
ATOM 835 N N . ALA A 1 103 ? 13.557 1.273 -3.822 1.00 87.69 103 ALA A N 1
ATOM 836 C CA . ALA A 1 103 ? 13.226 0.315 -2.772 1.00 87.69 103 ALA A CA 1
ATOM 837 C C . ALA A 1 103 ? 13.325 -1.129 -3.304 1.00 87.69 103 ALA A C 1
ATOM 839 O O . ALA A 1 103 ? 12.820 -1.421 -4.391 1.00 87.69 103 ALA A O 1
ATOM 840 N N . GLU A 1 104 ? 13.907 -2.046 -2.526 1.00 86.56 104 GLU A N 1
ATOM 841 C CA . GLU A 1 104 ? 14.268 -3.403 -2.979 1.00 86.56 104 GLU A CA 1
ATOM 842 C C . GLU A 1 104 ? 13.099 -4.194 -3.596 1.00 86.56 104 GLU A C 1
ATOM 844 O O . GLU A 1 104 ? 13.254 -4.874 -4.611 1.00 86.56 104 GLU A O 1
ATOM 849 N N . ARG A 1 105 ? 11.870 -4.024 -3.086 1.00 84.44 105 ARG A N 1
ATOM 850 C CA . ARG A 1 105 ? 10.666 -4.604 -3.714 1.00 84.44 105 ARG A CA 1
ATOM 851 C C . ARG A 1 105 ? 10.427 -4.079 -5.136 1.00 84.44 105 ARG A C 1
ATOM 853 O O . ARG A 1 105 ? 10.038 -4.852 -6.011 1.00 84.44 105 ARG A O 1
ATOM 860 N N . THR A 1 106 ? 10.616 -2.781 -5.360 1.00 90.81 106 THR A N 1
ATOM 861 C CA . THR A 1 106 ? 10.487 -2.146 -6.679 1.00 90.81 106 THR A CA 1
ATOM 862 C C . THR A 1 106 ? 11.616 -2.606 -7.590 1.00 90.81 106 THR A C 1
ATOM 864 O O . THR A 1 106 ? 11.324 -3.055 -8.693 1.00 90.81 106 THR A O 1
ATOM 867 N N . LYS A 1 107 ? 12.866 -2.605 -7.105 1.00 94.25 107 LYS A N 1
ATOM 868 C CA . LYS A 1 107 ? 14.039 -3.130 -7.822 1.00 94.25 107 LYS A CA 1
ATOM 869 C C . LYS A 1 107 ? 13.809 -4.568 -8.296 1.00 94.25 107 LYS A C 1
ATOM 871 O O . LYS A 1 107 ? 13.852 -4.814 -9.496 1.00 94.25 107 LYS A O 1
ATOM 876 N N . ARG A 1 108 ? 13.451 -5.495 -7.397 1.00 93.56 108 ARG A N 1
ATOM 877 C CA . ARG A 1 108 ? 13.152 -6.903 -7.729 1.00 93.56 108 ARG A CA 1
ATOM 878 C C . ARG A 1 108 ? 11.991 -7.044 -8.718 1.00 93.56 108 ARG A C 1
ATOM 880 O O . ARG A 1 108 ? 12.084 -7.814 -9.668 1.00 93.56 108 ARG A O 1
ATOM 887 N N . SER A 1 109 ? 10.903 -6.299 -8.513 1.00 94.25 109 SER A N 1
ATOM 888 C CA . SER A 1 109 ? 9.737 -6.315 -9.409 1.00 94.25 109 SER A CA 1
ATOM 889 C C . SER A 1 109 ? 10.095 -5.834 -10.820 1.00 94.25 109 SER A C 1
ATOM 891 O O . SER A 1 109 ? 9.781 -6.494 -11.808 1.00 94.25 109 SER A O 1
ATOM 893 N N . TRP A 1 110 ? 10.807 -4.710 -10.923 1.00 96.38 110 TRP A N 1
ATOM 894 C CA . TRP A 1 110 ? 11.192 -4.110 -12.197 1.00 96.38 110 TRP A CA 1
ATOM 895 C C . TRP A 1 110 ? 12.267 -4.931 -12.913 1.00 96.38 110 TRP A C 1
ATOM 897 O O . TRP A 1 110 ? 12.116 -5.157 -14.109 1.00 96.38 110 TRP A O 1
ATOM 907 N N . LYS A 1 111 ? 13.272 -5.470 -12.203 1.00 96.25 111 LYS A N 1
ATOM 908 C CA . LYS A 1 111 ? 14.277 -6.382 -12.783 1.00 96.25 111 LYS A CA 1
ATOM 909 C C . LYS A 1 111 ? 13.615 -7.618 -13.394 1.00 96.25 111 LYS A C 1
ATOM 911 O O . LYS A 1 111 ? 13.929 -7.977 -14.521 1.00 96.25 111 LYS A O 1
ATOM 916 N N . ASN A 1 112 ? 12.630 -8.204 -12.709 1.00 96.50 112 ASN A N 1
ATOM 917 C CA . ASN A 1 112 ? 11.860 -9.341 -13.224 1.00 96.50 112 ASN A CA 1
ATOM 918 C C . ASN A 1 112 ? 10.987 -8.976 -14.439 1.00 96.50 112 ASN A C 1
ATOM 920 O O . ASN A 1 112 ? 10.870 -9.767 -15.373 1.00 96.50 112 ASN A O 1
ATOM 924 N N . ASN A 1 113 ? 10.362 -7.795 -14.443 1.00 96.12 113 ASN A N 1
ATOM 925 C CA . ASN A 1 113 ? 9.538 -7.342 -15.569 1.00 96.12 113 ASN A CA 1
ATOM 926 C C . ASN A 1 113 ? 10.387 -7.014 -16.807 1.00 96.12 113 ASN A C 1
ATOM 928 O O . ASN A 1 113 ? 9.971 -7.320 -17.923 1.00 96.12 113 ASN A O 1
ATOM 932 N N . LEU A 1 114 ? 11.577 -6.438 -16.606 1.00 96.31 114 LEU A N 1
ATOM 933 C CA . LEU A 1 114 ? 12.564 -6.192 -17.656 1.00 96.31 114 LEU A CA 1
ATOM 934 C C . LEU A 1 114 ? 13.148 -7.501 -18.187 1.00 96.31 114 LEU A C 1
ATOM 936 O O . LEU A 1 114 ? 13.138 -7.690 -19.394 1.00 96.31 114 LEU A O 1
ATOM 940 N N . LEU A 1 115 ? 13.554 -8.436 -17.319 1.00 96.31 115 LEU A N 1
ATOM 941 C CA . LEU A 1 115 ? 14.021 -9.768 -17.725 1.00 96.31 115 LEU A CA 1
ATOM 942 C C . LEU A 1 115 ? 13.014 -10.456 -18.658 1.00 96.31 115 LEU A C 1
ATOM 944 O O . LEU A 1 115 ? 13.400 -10.966 -19.702 1.00 96.31 115 LEU A O 1
ATOM 948 N N . LYS A 1 116 ? 11.716 -10.418 -18.326 1.00 96.69 116 LYS A N 1
ATOM 949 C CA . LYS A 1 116 ? 10.658 -10.971 -19.187 1.00 96.69 116 LYS A CA 1
ATOM 950 C C . LYS A 1 116 ? 10.586 -10.298 -20.561 1.00 96.69 116 LYS A C 1
ATOM 952 O O . LYS A 1 116 ? 10.397 -11.003 -21.544 1.00 96.69 116 LYS A O 1
ATOM 957 N N . LEU A 1 117 ? 10.743 -8.973 -20.633 1.00 96.75 117 LEU A N 1
ATOM 958 C CA . LEU A 1 117 ? 10.805 -8.242 -21.904 1.00 96.75 117 LEU A CA 1
ATOM 959 C C . LEU A 1 117 ? 12.053 -8.634 -22.711 1.00 96.75 117 LEU A C 1
ATOM 961 O O . LEU A 1 117 ? 11.929 -8.918 -23.895 1.00 96.75 117 LEU A O 1
ATOM 965 N N . MET A 1 118 ? 13.229 -8.675 -22.078 1.00 95.19 118 MET A N 1
ATOM 966 C CA . MET A 1 118 ? 14.503 -9.023 -22.725 1.00 95.19 118 MET A CA 1
ATOM 967 C C . MET A 1 118 ? 14.465 -10.446 -23.303 1.00 95.19 118 MET A C 1
ATOM 969 O O . MET A 1 118 ? 14.767 -10.642 -24.477 1.00 95.19 118 MET A O 1
ATOM 973 N N . VAL A 1 119 ? 13.988 -11.417 -22.511 1.00 96.50 119 VAL A N 1
ATOM 974 C CA . VAL A 1 119 ? 13.813 -12.820 -22.929 1.00 96.50 119 VAL A CA 1
ATOM 975 C C . VAL A 1 119 ? 12.770 -12.955 -24.041 1.00 96.50 119 VAL A C 1
ATOM 977 O O . VAL A 1 119 ? 13.025 -13.645 -25.020 1.00 96.50 119 VAL A O 1
ATOM 980 N N . PHE A 1 120 ? 11.618 -12.281 -23.939 1.00 96.62 120 PHE A N 1
ATOM 981 C CA . PHE A 1 120 ? 10.591 -12.308 -24.991 1.00 96.62 120 PHE A CA 1
ATOM 982 C C . PHE A 1 120 ? 11.085 -11.700 -26.312 1.00 96.62 120 PHE A C 1
ATOM 984 O O . PHE A 1 120 ? 10.748 -12.186 -27.387 1.00 96.62 120 PHE A O 1
ATOM 991 N N . ALA A 1 121 ? 11.882 -10.636 -26.227 1.00 95.75 121 ALA A N 1
ATOM 992 C CA . ALA A 1 121 ? 12.470 -9.963 -27.377 1.00 95.75 121 ALA A CA 1
ATOM 993 C C . ALA A 1 121 ? 13.687 -10.701 -27.967 1.00 95.75 121 ALA A C 1
ATOM 995 O O . ALA A 1 121 ? 14.124 -10.342 -29.055 1.00 95.75 121 ALA A O 1
ATOM 996 N N . GLY A 1 122 ? 14.249 -11.691 -27.261 1.00 94.00 122 GLY A N 1
ATOM 997 C CA . GLY A 1 122 ? 15.474 -12.381 -27.670 1.00 94.00 122 GLY A CA 1
ATOM 998 C C . GLY A 1 122 ? 16.706 -11.469 -27.703 1.00 94.00 122 GLY A C 1
ATOM 999 O O . GLY A 1 122 ? 17.543 -11.624 -28.588 1.00 94.00 122 GLY A O 1
ATOM 1000 N N . VAL A 1 123 ? 16.805 -10.491 -26.789 1.00 90.69 123 VAL A N 1
ATOM 1001 C CA . VAL A 1 123 ? 17.919 -9.524 -26.751 1.00 90.69 123 VAL A CA 1
ATOM 1002 C C . VAL A 1 123 ? 18.626 -9.494 -25.397 1.00 90.69 123 VAL A C 1
ATOM 1004 O O . VAL A 1 123 ? 17.985 -9.467 -24.348 1.00 90.69 123 VAL A O 1
ATOM 1007 N N . ASP A 1 124 ? 19.956 -9.394 -25.426 1.00 86.94 124 ASP A N 1
ATOM 1008 C CA . ASP A 1 124 ? 20.802 -9.380 -24.222 1.00 86.94 124 ASP A CA 1
ATOM 1009 C C . ASP A 1 124 ? 21.148 -7.969 -23.712 1.00 86.94 124 ASP A C 1
ATOM 1011 O O . ASP A 1 124 ? 21.644 -7.808 -22.593 1.00 86.94 124 ASP A O 1
ATOM 1015 N N . HIS A 1 125 ? 20.904 -6.918 -24.506 1.00 88.25 125 HIS A N 1
ATOM 1016 C CA . HIS A 1 125 ? 21.305 -5.550 -24.162 1.00 88.25 125 HIS A CA 1
ATOM 1017 C C . HIS A 1 125 ? 20.239 -4.489 -24.531 1.00 88.25 125 HIS A C 1
ATOM 1019 O O . HIS A 1 125 ? 19.664 -4.527 -25.618 1.00 88.25 125 HIS A O 1
ATOM 1025 N N . PRO A 1 126 ? 19.965 -3.489 -23.661 1.00 88.31 126 PRO A N 1
ATOM 1026 C CA . PRO A 1 126 ? 18.866 -2.525 -23.833 1.00 88.31 126 PRO A CA 1
ATOM 1027 C C . PRO A 1 126 ? 19.006 -1.572 -25.032 1.00 88.31 126 PRO A C 1
ATOM 1029 O O . PRO A 1 126 ? 18.041 -0.897 -25.398 1.00 88.31 126 PRO A O 1
ATOM 1032 N N . ALA A 1 127 ? 20.187 -1.483 -25.650 1.00 86.06 127 ALA A N 1
ATOM 1033 C CA . ALA A 1 127 ? 20.359 -0.760 -26.915 1.00 86.06 127 ALA A CA 1
ATOM 1034 C C . ALA A 1 127 ? 19.685 -1.478 -28.097 1.00 86.06 127 ALA A C 1
ATOM 1036 O O . ALA A 1 127 ? 19.220 -0.810 -29.013 1.00 86.06 127 ALA A O 1
ATOM 1037 N N . ASP A 1 128 ? 19.560 -2.804 -28.034 1.00 87.31 128 ASP A N 1
ATOM 1038 C CA . ASP A 1 128 ? 19.102 -3.631 -29.155 1.00 87.31 128 ASP A CA 1
ATOM 1039 C C . ASP A 1 128 ? 17.570 -3.868 -29.106 1.00 87.31 128 ASP A C 1
ATOM 1041 O O . ASP A 1 128 ? 16.978 -4.467 -30.000 1.00 87.31 128 ASP A O 1
ATOM 1045 N N . LEU A 1 129 ? 16.888 -3.327 -28.084 1.00 90.44 129 LEU A N 1
ATOM 1046 C CA . LEU A 1 129 ? 15.427 -3.209 -28.055 1.00 90.44 129 LEU A CA 1
ATOM 1047 C C . LEU A 1 129 ? 14.934 -2.192 -29.099 1.00 90.44 129 LEU A C 1
ATOM 1049 O O . LEU A 1 129 ? 15.344 -1.026 -29.095 1.00 90.44 129 LEU A O 1
ATOM 1053 N N . VAL A 1 130 ? 13.973 -2.607 -29.923 1.00 90.19 130 VAL A N 1
ATOM 1054 C CA . VAL A 1 130 ? 13.229 -1.750 -30.862 1.00 90.19 130 VAL A CA 1
ATOM 1055 C C . VAL A 1 130 ? 11.754 -1.647 -30.459 1.00 90.19 130 VAL A C 1
ATOM 1057 O O . VAL A 1 130 ? 11.298 -2.357 -29.563 1.00 90.19 130 VAL A O 1
ATOM 1060 N N . PHE A 1 131 ? 11.007 -0.739 -31.093 1.00 91.12 131 PHE A N 1
ATOM 1061 C CA . PHE A 1 131 ? 9.588 -0.504 -30.790 1.00 91.12 131 PHE A CA 1
ATOM 1062 C C . PHE A 1 131 ? 8.739 -1.782 -30.930 1.00 91.12 131 PHE A C 1
ATOM 1064 O O . PHE A 1 131 ? 8.016 -2.124 -29.995 1.00 91.12 131 PHE A O 1
ATOM 1071 N N . ASP A 1 132 ? 8.922 -2.536 -32.024 1.00 91.12 132 ASP A N 1
ATOM 1072 C CA . ASP A 1 132 ? 8.237 -3.813 -32.297 1.00 91.12 132 ASP A CA 1
ATOM 1073 C C . ASP A 1 132 ? 8.332 -4.808 -31.127 1.00 91.12 132 ASP A C 1
ATOM 1075 O O . ASP A 1 132 ? 7.331 -5.390 -30.715 1.00 91.12 132 ASP A O 1
ATOM 1079 N N . HIS A 1 133 ? 9.513 -4.941 -30.513 1.00 95.56 133 HIS A N 1
ATOM 1080 C CA . HIS A 1 133 ? 9.721 -5.838 -29.373 1.00 95.56 133 HIS A CA 1
ATOM 1081 C C . HIS A 1 133 ? 8.834 -5.462 -28.177 1.00 95.56 133 HIS A C 1
ATOM 1083 O O . HIS A 1 133 ? 8.252 -6.329 -27.524 1.00 95.56 133 HIS A O 1
ATOM 1089 N N . VAL A 1 134 ? 8.722 -4.163 -27.879 1.00 96.44 134 VAL A N 1
ATOM 1090 C CA . VAL A 1 134 ? 7.957 -3.662 -26.727 1.00 96.44 134 VAL A CA 1
ATOM 1091 C C . VAL A 1 134 ? 6.450 -3.673 -27.014 1.00 96.44 134 VAL A C 1
ATOM 1093 O O . VAL A 1 134 ? 5.658 -3.959 -26.114 1.00 96.44 134 VAL A O 1
ATOM 1096 N N . GLU A 1 135 ? 6.051 -3.413 -28.260 1.00 96.25 135 GLU A N 1
ATOM 1097 C CA . GLU A 1 135 ? 4.670 -3.526 -28.737 1.00 96.25 135 GLU A CA 1
ATOM 1098 C C . GLU A 1 135 ? 4.176 -4.982 -28.706 1.00 96.25 135 GLU A C 1
ATOM 1100 O O . GLU A 1 135 ? 3.205 -5.289 -28.012 1.00 96.25 135 GLU A O 1
ATOM 1105 N N . ARG A 1 136 ? 4.892 -5.915 -29.341 1.00 97.25 136 ARG A N 1
ATOM 1106 C CA . ARG A 1 136 ? 4.536 -7.344 -29.316 1.00 97.25 136 ARG A CA 1
ATOM 1107 C C . ARG A 1 136 ? 4.542 -7.916 -27.902 1.00 97.25 136 ARG A C 1
ATOM 1109 O O . ARG A 1 136 ? 3.707 -8.760 -27.590 1.00 97.25 136 ARG A O 1
ATOM 1116 N N . PHE A 1 137 ? 5.418 -7.433 -27.017 1.00 97.38 137 PHE A N 1
ATOM 1117 C CA . PHE A 1 137 ? 5.402 -7.826 -25.607 1.00 97.38 137 PHE A CA 1
ATOM 1118 C C . PHE A 1 137 ? 4.174 -7.287 -24.854 1.00 97.38 137 PHE A C 1
ATOM 1120 O O . PHE A 1 137 ? 3.568 -8.026 -24.075 1.00 97.38 137 PHE A O 1
ATOM 1127 N N . ARG A 1 138 ? 3.755 -6.033 -25.102 1.00 96.06 138 ARG A N 1
ATOM 1128 C CA . ARG A 1 138 ? 2.480 -5.488 -24.590 1.00 96.06 138 ARG A CA 1
ATOM 1129 C C . ARG A 1 138 ? 1.318 -6.385 -25.008 1.00 96.06 138 ARG A C 1
ATOM 1131 O O . ARG A 1 138 ? 0.490 -6.732 -24.165 1.00 96.06 138 ARG A O 1
ATOM 1138 N N . ASP A 1 139 ? 1.255 -6.743 -26.284 1.00 96.00 139 ASP A N 1
ATOM 1139 C CA . ASP A 1 139 ? 0.113 -7.470 -26.835 1.00 96.00 139 ASP A CA 1
ATOM 1140 C C . ASP A 1 139 ? 0.120 -8.948 -26.447 1.00 96.00 139 ASP A C 1
ATOM 1142 O O . ASP A 1 139 ? -0.934 -9.485 -26.119 1.00 96.00 139 ASP A O 1
ATOM 1146 N N . HIS A 1 140 ? 1.292 -9.571 -26.313 1.00 96.12 140 HIS A N 1
ATOM 1147 C CA . HIS A 1 140 ? 1.439 -10.882 -25.681 1.00 96.12 140 HIS A CA 1
ATOM 1148 C C . HIS A 1 140 ? 0.933 -10.883 -24.226 1.00 96.12 140 HIS A C 1
ATOM 1150 O O . HIS A 1 140 ? 0.149 -11.753 -23.839 1.00 96.12 140 HIS A O 1
ATOM 1156 N N . LEU A 1 141 ? 1.317 -9.885 -23.417 1.00 95.50 141 LEU A N 1
ATOM 1157 C CA . LEU A 1 141 ? 0.828 -9.761 -22.039 1.00 95.50 141 LEU A CA 1
ATOM 1158 C C . LEU A 1 141 ? -0.695 -9.567 -21.983 1.00 95.50 141 LEU A C 1
ATOM 1160 O O . LEU A 1 141 ? -1.338 -10.156 -21.115 1.00 95.50 141 LEU A O 1
ATOM 1164 N N . ARG A 1 142 ? -1.275 -8.796 -22.911 1.00 93.44 142 ARG A N 1
ATOM 1165 C CA . ARG A 1 142 ? -2.733 -8.620 -23.037 1.00 93.44 142 ARG A CA 1
ATOM 1166 C C . ARG A 1 142 ? -3.436 -9.914 -23.442 1.00 93.44 142 ARG A C 1
ATOM 1168 O O . ARG A 1 142 ? -4.364 -10.333 -22.756 1.00 93.44 142 ARG A O 1
ATOM 1175 N N . ALA A 1 143 ? -2.963 -10.571 -24.500 1.00 93.75 143 ALA A N 1
ATOM 1176 C CA . ALA A 1 143 ? -3.513 -11.825 -25.009 1.00 93.75 143 ALA A CA 1
ATOM 1177 C C . ALA A 1 143 ? -3.460 -12.959 -23.969 1.00 93.75 143 ALA A C 1
ATOM 1179 O O . ALA A 1 143 ? -4.332 -13.821 -23.958 1.00 93.75 143 ALA A O 1
ATOM 1180 N N . SER A 1 144 ? -2.488 -12.932 -23.046 1.00 91.94 144 SER A N 1
ATOM 1181 C CA . SER A 1 144 ? -2.399 -13.907 -21.949 1.00 91.94 144 SER A CA 1
ATOM 1182 C C . SER A 1 144 ? -3.567 -13.867 -20.952 1.00 91.94 144 SER A C 1
ATOM 1184 O O . SER A 1 144 ? -3.687 -14.783 -20.138 1.00 91.94 144 SER A O 1
ATOM 1186 N N . GLY A 1 145 ? -4.346 -12.774 -20.903 1.00 87.25 145 GLY A N 1
ATOM 1187 C CA . GLY A 1 145 ? -5.429 -12.544 -19.930 1.00 87.25 145 GLY A CA 1
ATOM 1188 C C . GLY A 1 145 ? -5.009 -12.518 -18.448 1.00 87.25 145 GLY A C 1
ATOM 1189 O O . GLY A 1 145 ? -5.821 -12.230 -17.573 1.00 87.25 145 GLY A O 1
ATOM 1190 N N . THR A 1 146 ? -3.741 -12.803 -18.140 1.00 89.56 146 THR A N 1
ATOM 1191 C CA . THR A 1 146 ? -3.253 -13.090 -16.780 1.00 89.56 146 THR A CA 1
ATOM 1192 C C . THR A 1 146 ? -2.829 -11.817 -16.035 1.00 89.56 146 THR A C 1
ATOM 1194 O O . THR A 1 146 ? -2.669 -11.811 -14.813 1.00 89.56 146 THR A O 1
ATOM 1197 N N . VAL A 1 147 ? -2.634 -10.711 -16.759 1.00 90.88 147 VAL A N 1
ATOM 1198 C CA . VAL A 1 147 ? -2.107 -9.444 -16.237 1.00 90.88 147 VAL A CA 1
ATOM 1199 C C . VAL A 1 147 ? -2.986 -8.290 -16.717 1.00 90.88 147 VAL A C 1
ATOM 1201 O O . VAL A 1 147 ? -3.118 -8.071 -17.913 1.00 90.88 147 VAL A O 1
ATOM 1204 N N . SER A 1 148 ? -3.553 -7.511 -15.790 1.00 91.06 148 SER A N 1
ATOM 1205 C CA . SER A 1 148 ? -4.418 -6.371 -16.137 1.00 91.06 148 SER A CA 1
ATOM 1206 C C . SER A 1 148 ? -3.671 -5.247 -16.861 1.00 91.06 148 SER A C 1
ATOM 1208 O O . SER A 1 148 ? -2.495 -4.987 -16.571 1.00 91.06 148 SER A O 1
ATOM 1210 N N . ASN A 1 149 ? -4.370 -4.479 -17.707 1.00 93.38 149 ASN A N 1
ATOM 1211 C CA . ASN A 1 149 ? -3.793 -3.325 -18.409 1.00 93.38 149 ASN A CA 1
ATOM 1212 C C . ASN A 1 149 ? -3.137 -2.302 -17.470 1.00 93.38 149 ASN A C 1
ATOM 1214 O O . ASN A 1 149 ? -2.143 -1.681 -17.843 1.00 93.38 149 ASN A O 1
ATOM 1218 N N . HIS A 1 150 ? -3.619 -2.152 -16.231 1.00 91.31 150 HIS A N 1
ATOM 1219 C CA . HIS A 1 150 ? -2.955 -1.316 -15.224 1.00 91.31 150 HIS A CA 1
ATOM 1220 C C . HIS A 1 150 ? -1.537 -1.824 -14.904 1.00 91.31 150 HIS A C 1
ATOM 1222 O O . HIS A 1 150 ? -0.576 -1.052 -14.911 1.00 91.31 150 HIS A O 1
ATOM 1228 N N . THR A 1 151 ? -1.383 -3.128 -14.665 1.00 94.31 151 THR A N 1
ATOM 1229 C CA . THR A 1 151 ? -0.084 -3.747 -14.369 1.00 94.31 151 THR A CA 1
ATOM 1230 C C . THR A 1 151 ? 0.834 -3.748 -15.593 1.00 94.31 151 THR A C 1
ATOM 1232 O O . THR A 1 151 ? 2.027 -3.488 -15.445 1.00 94.31 151 THR A O 1
ATOM 1235 N N . ILE A 1 152 ? 0.301 -3.954 -16.803 1.00 95.56 152 ILE A N 1
ATOM 1236 C CA . ILE A 1 152 ? 1.074 -3.826 -18.051 1.00 95.56 152 ILE A CA 1
ATOM 1237 C C . ILE A 1 152 ? 1.591 -2.384 -18.197 1.00 95.56 152 ILE A C 1
ATOM 1239 O O . ILE A 1 152 ? 2.799 -2.172 -18.325 1.00 95.56 152 ILE A O 1
ATOM 1243 N N . ARG A 1 153 ? 0.706 -1.383 -18.080 1.00 95.12 153 ARG A N 1
ATOM 1244 C CA . ARG A 1 153 ? 1.028 0.047 -18.222 1.00 95.12 153 ARG A CA 1
ATOM 1245 C C . ARG A 1 153 ? 2.090 0.525 -17.233 1.00 95.12 153 ARG A C 1
ATOM 1247 O O . ARG A 1 153 ? 3.078 1.121 -17.652 1.00 95.12 153 ARG A O 1
ATOM 1254 N N . PHE A 1 154 ? 1.878 0.304 -15.935 1.00 93.31 154 PHE A N 1
ATOM 1255 C CA . PHE A 1 154 ? 2.722 0.880 -14.881 1.00 93.31 154 PHE A CA 1
ATOM 1256 C C . PHE A 1 154 ? 3.863 -0.043 -14.436 1.00 93.31 154 PHE A C 1
ATOM 1258 O O . PHE A 1 154 ? 4.921 0.446 -14.051 1.00 93.31 154 PHE A O 1
ATOM 1265 N N . GLY A 1 155 ? 3.667 -1.363 -14.486 1.00 94.62 155 GLY A N 1
ATOM 1266 C CA . GLY A 1 155 ? 4.638 -2.351 -14.014 1.00 94.62 155 GLY A CA 1
ATOM 1267 C C . GLY A 1 155 ? 5.643 -2.794 -15.076 1.00 94.62 155 GLY A C 1
ATOM 1268 O O . GLY A 1 155 ? 6.832 -2.867 -14.776 1.00 94.62 155 GLY A O 1
ATOM 1269 N N . TYR A 1 156 ? 5.186 -3.083 -16.298 1.00 96.38 156 TYR A N 1
ATOM 1270 C CA . TYR A 1 156 ? 6.051 -3.562 -17.385 1.00 96.38 156 TYR A CA 1
ATOM 1271 C C . TYR A 1 156 ? 6.537 -2.408 -18.267 1.00 96.38 156 TYR A C 1
ATOM 1273 O O . TYR A 1 156 ? 7.717 -2.060 -18.240 1.00 96.38 156 TYR A O 1
ATOM 1281 N N . ILE A 1 157 ? 5.623 -1.754 -18.991 1.00 96.44 157 ILE A N 1
ATOM 1282 C CA . ILE A 1 157 ? 5.967 -0.672 -19.927 1.00 96.44 157 ILE A CA 1
ATOM 1283 C C . ILE A 1 157 ? 6.496 0.560 -19.172 1.00 96.44 157 ILE A C 1
ATOM 1285 O O . ILE A 1 157 ? 7.408 1.235 -19.644 1.00 96.44 157 ILE A O 1
ATOM 1289 N N . GLY A 1 158 ? 5.985 0.830 -17.966 1.00 95.94 158 GLY A N 1
ATOM 1290 C CA . GLY A 1 158 ? 6.501 1.870 -17.070 1.00 95.94 158 GLY A CA 1
ATOM 1291 C C . GLY A 1 158 ? 7.967 1.656 -16.674 1.00 95.94 158 GLY A C 1
ATOM 1292 O O . GLY A 1 158 ? 8.768 2.581 -16.811 1.00 95.94 158 GLY A O 1
ATOM 1293 N N . ALA A 1 159 ? 8.331 0.436 -16.261 1.00 95.81 159 ALA A N 1
ATOM 1294 C CA . ALA A 1 159 ? 9.706 0.082 -15.907 1.00 95.81 159 ALA A CA 1
ATOM 1295 C C . ALA A 1 159 ? 10.646 0.152 -17.123 1.00 95.81 159 ALA A C 1
ATOM 1297 O O . ALA A 1 159 ? 11.703 0.777 -17.038 1.00 95.81 159 ALA A O 1
ATOM 1298 N N . ALA A 1 160 ? 10.231 -0.404 -18.269 1.00 96.31 160 ALA A N 1
ATOM 1299 C CA . ALA A 1 160 ? 10.972 -0.318 -19.530 1.00 96.31 160 ALA A CA 1
ATOM 1300 C C . ALA A 1 160 ? 11.226 1.137 -19.942 1.00 96.31 160 ALA A C 1
ATOM 1302 O O . ALA A 1 160 ? 12.371 1.532 -20.157 1.00 96.31 160 ALA A O 1
ATOM 1303 N N . ARG A 1 161 ? 10.183 1.976 -19.962 1.00 96.31 161 ARG A N 1
ATOM 1304 C CA . ARG A 1 161 ? 10.301 3.396 -20.317 1.00 96.31 161 ARG A CA 1
ATOM 1305 C C . ARG A 1 161 ? 11.260 4.139 -19.381 1.00 96.31 161 ARG A C 1
ATOM 1307 O O . ARG A 1 161 ? 12.102 4.892 -19.864 1.00 96.31 161 ARG A O 1
ATOM 1314 N N . ALA A 1 162 ? 11.163 3.920 -18.069 1.00 96.06 162 ALA A N 1
ATOM 1315 C CA . ALA A 1 162 ? 12.003 4.594 -17.080 1.00 96.06 162 ALA A CA 1
ATOM 1316 C C . ALA A 1 162 ? 13.482 4.167 -17.152 1.00 96.06 162 ALA A C 1
ATOM 1318 O O . ALA A 1 162 ? 14.364 5.027 -17.119 1.00 96.06 162 ALA A O 1
ATOM 1319 N N . PHE A 1 163 ? 13.750 2.866 -17.299 1.00 95.94 163 PHE A N 1
ATOM 1320 C CA . PHE A 1 163 ? 15.104 2.325 -17.433 1.00 95.94 163 PHE A CA 1
ATOM 1321 C C . PHE A 1 163 ? 15.767 2.767 -18.746 1.00 95.94 163 PHE A C 1
ATOM 1323 O O . PHE A 1 163 ? 16.879 3.287 -18.732 1.00 95.94 163 PHE A O 1
ATOM 1330 N N . LEU A 1 164 ? 15.061 2.665 -19.877 1.00 94.62 164 LEU A N 1
ATOM 1331 C CA . LEU A 1 164 ? 15.614 3.022 -21.189 1.00 94.62 164 LEU A CA 1
ATOM 1332 C C . LEU A 1 164 ? 15.871 4.531 -21.333 1.00 94.62 164 LEU A C 1
ATOM 1334 O O . LEU A 1 164 ? 16.877 4.914 -21.926 1.00 94.62 164 LEU A O 1
ATOM 1338 N N . ASN A 1 165 ? 15.051 5.390 -20.712 1.00 95.12 165 ASN A N 1
ATOM 1339 C CA . ASN A 1 165 ? 15.352 6.825 -20.606 1.00 95.12 165 ASN A CA 1
ATOM 1340 C C . ASN A 1 165 ? 16.665 7.087 -19.849 1.00 95.12 165 ASN A C 1
ATOM 1342 O O . ASN A 1 165 ? 17.443 7.951 -20.249 1.00 95.12 165 ASN A O 1
ATOM 1346 N N . TRP A 1 166 ? 16.939 6.338 -18.776 1.00 95.25 166 TRP A N 1
ATOM 1347 C CA . TRP A 1 166 ? 18.217 6.437 -18.067 1.00 95.25 166 TRP A CA 1
ATOM 1348 C C . TRP A 1 166 ? 19.383 5.910 -18.916 1.00 95.25 166 TRP A C 1
ATOM 1350 O O . TRP A 1 166 ? 20.427 6.559 -18.970 1.00 95.25 166 TRP A O 1
ATOM 1360 N N . CYS A 1 167 ? 19.197 4.810 -19.658 1.00 91.44 167 CYS A N 1
ATOM 1361 C CA . CYS A 1 167 ? 20.205 4.320 -20.601 1.00 91.44 167 CYS A CA 1
ATOM 1362 C C . CYS A 1 167 ? 20.566 5.375 -21.660 1.00 91.44 167 CYS A C 1
ATOM 1364 O O . CYS A 1 167 ? 21.746 5.528 -21.969 1.00 91.44 167 CYS A O 1
ATOM 1366 N N . ILE A 1 168 ? 19.593 6.130 -22.182 1.00 89.06 168 ILE A N 1
ATOM 1367 C CA . ILE A 1 168 ? 19.846 7.243 -23.115 1.00 89.06 168 ILE A CA 1
ATOM 1368 C C . ILE A 1 168 ? 20.606 8.375 -22.407 1.00 89.06 168 ILE A C 1
ATOM 1370 O O . ILE A 1 168 ? 21.676 8.779 -22.863 1.00 89.06 168 ILE A O 1
ATOM 1374 N N . ALA A 1 169 ? 20.121 8.831 -21.246 1.00 89.12 169 ALA A N 1
ATOM 1375 C CA . ALA A 1 169 ? 20.745 9.912 -20.475 1.00 89.12 169 ALA A CA 1
ATOM 1376 C C . ALA A 1 169 ? 22.205 9.617 -20.073 1.00 89.12 169 ALA A C 1
ATOM 1378 O O . ALA A 1 169 ? 23.029 10.526 -19.993 1.00 89.12 169 ALA A O 1
ATOM 1379 N N . ARG A 1 170 ? 22.542 8.341 -19.851 1.00 87.06 170 ARG A N 1
ATOM 1380 C CA . ARG A 1 170 ? 23.893 7.865 -19.517 1.00 87.06 170 ARG A CA 1
ATOM 1381 C C . ARG A 1 170 ? 24.687 7.338 -20.724 1.00 87.06 170 ARG A C 1
ATOM 1383 O O . ARG A 1 170 ? 25.740 6.739 -20.528 1.00 87.06 170 ARG A O 1
ATOM 1390 N N . ALA A 1 171 ? 24.215 7.544 -21.958 1.00 79.69 171 ALA A N 1
ATOM 1391 C CA . ALA A 1 171 ? 24.849 7.080 -23.202 1.00 79.69 171 ALA A CA 1
ATOM 1392 C C . ALA A 1 171 ? 25.184 5.568 -23.219 1.00 79.69 171 ALA A C 1
ATOM 1394 O O . ALA A 1 171 ? 26.249 5.141 -23.671 1.00 79.69 171 ALA A O 1
ATOM 1395 N N . HIS A 1 172 ? 24.297 4.743 -22.660 1.00 79.62 172 HIS A N 1
ATOM 1396 C CA . HIS A 1 172 ? 24.219 3.289 -22.876 1.00 79.62 172 HIS A CA 1
ATOM 1397 C C . HIS A 1 172 ? 23.288 2.925 -24.048 1.00 79.62 172 HIS A 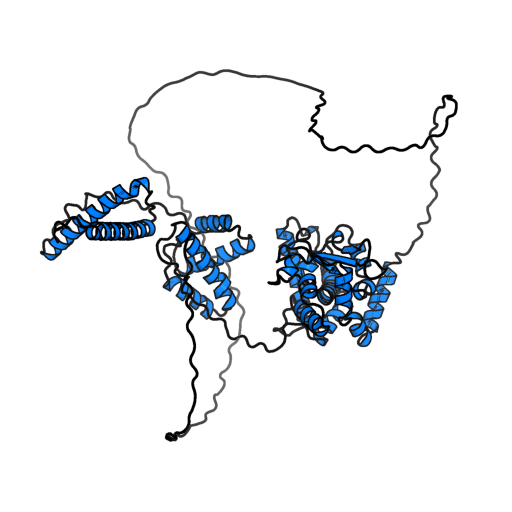C 1
ATOM 1399 O O . HIS A 1 172 ? 23.262 1.773 -24.474 1.00 79.62 172 HIS A O 1
ATOM 1405 N N . ARG A 1 173 ? 22.538 3.904 -24.567 1.00 79.06 173 ARG A N 1
ATOM 1406 C CA . ARG A 1 173 ? 21.707 3.820 -25.770 1.00 79.06 173 ARG A CA 1
ATOM 1407 C C . ARG A 1 173 ? 21.786 5.146 -26.537 1.00 79.06 173 ARG A C 1
ATOM 1409 O O . ARG A 1 173 ? 21.843 6.205 -25.917 1.00 79.06 173 ARG A O 1
ATOM 1416 N N . SER A 1 174 ? 21.801 5.060 -27.861 1.00 60.16 174 SER A N 1
ATOM 1417 C CA . SER A 1 174 ? 21.865 6.175 -28.822 1.00 60.16 174 SER A CA 1
ATOM 1418 C C . SER A 1 174 ? 20.493 6.522 -29.394 1.00 60.16 174 SER A C 1
ATOM 1420 O O . SER A 1 174 ? 20.154 7.695 -29.509 1.00 60.16 174 SER A O 1
ATOM 1422 N N . ALA A 1 175 ? 19.722 5.492 -29.748 1.00 69.12 175 ALA A N 1
ATOM 1423 C CA . ALA A 1 175 ? 18.404 5.610 -30.358 1.00 69.12 175 ALA A CA 1
ATOM 1424 C C . ALA A 1 175 ? 17.303 5.986 -29.353 1.00 69.12 175 ALA A C 1
ATOM 1426 O O . ALA A 1 175 ? 17.415 5.720 -28.151 1.00 69.12 175 ALA A O 1
ATOM 1427 N N . ASP A 1 176 ? 16.192 6.506 -29.878 1.00 82.75 176 ASP A N 1
ATOM 1428 C CA . ASP A 1 176 ? 14.986 6.832 -29.115 1.00 82.75 176 ASP A CA 1
ATOM 1429 C C . ASP A 1 176 ? 14.486 5.666 -28.252 1.00 82.75 176 ASP A C 1
ATOM 1431 O O . ASP A 1 176 ? 14.765 4.485 -28.499 1.00 82.75 176 ASP A O 1
ATOM 1435 N N . ASN A 1 177 ? 13.736 6.005 -27.202 1.00 91.06 177 ASN A N 1
ATOM 1436 C CA . ASN A 1 177 ? 13.209 5.030 -26.258 1.00 91.06 177 ASN A CA 1
ATOM 1437 C C . ASN A 1 177 ? 12.064 4.219 -26.902 1.00 91.06 177 ASN A C 1
ATOM 1439 O O . ASN A 1 177 ? 10.978 4.766 -27.105 1.00 91.06 177 ASN A O 1
ATOM 1443 N N . PRO A 1 178 ? 12.239 2.906 -27.145 1.00 91.81 178 PRO A N 1
ATOM 1444 C CA . PRO A 1 178 ? 11.256 2.080 -27.842 1.00 91.81 178 PRO A CA 1
ATOM 1445 C C . PRO A 1 178 ? 9.984 1.870 -27.013 1.00 91.81 178 PRO A C 1
ATOM 1447 O O . PRO A 1 178 ? 8.933 1.567 -27.562 1.00 91.81 178 PRO A O 1
ATOM 1450 N N . ALA A 1 179 ? 10.045 2.078 -25.694 1.00 94.25 179 ALA A N 1
ATOM 1451 C CA . ALA A 1 179 ? 8.886 2.039 -24.812 1.00 94.25 179 ALA A CA 1
ATOM 1452 C C . ALA A 1 179 ? 8.180 3.401 -24.675 1.00 94.25 179 ALA A C 1
ATOM 1454 O O . ALA A 1 179 ? 7.167 3.477 -23.982 1.00 94.25 179 ALA A O 1
ATOM 1455 N N . ALA A 1 180 ? 8.672 4.488 -25.291 1.00 92.19 180 ALA A N 1
ATOM 1456 C CA . ALA A 1 180 ? 8.044 5.807 -25.182 1.00 92.19 180 ALA A CA 1
ATOM 1457 C C . ALA A 1 180 ? 6.620 5.795 -25.756 1.00 92.19 180 ALA A C 1
ATOM 1459 O O . ALA A 1 180 ? 5.667 5.980 -24.994 1.00 92.19 180 ALA A O 1
ATOM 1460 N N . ALA A 1 181 ? 6.494 5.483 -27.050 1.00 88.62 181 ALA A N 1
ATOM 1461 C CA . ALA A 1 181 ? 5.242 5.491 -27.808 1.00 88.62 181 ALA A CA 1
ATOM 1462 C C . ALA A 1 181 ? 4.314 4.287 -27.536 1.00 88.62 181 ALA A C 1
ATOM 1464 O O . ALA A 1 181 ? 3.175 4.280 -27.992 1.00 88.62 181 ALA A O 1
ATOM 1465 N N . VAL A 1 182 ? 4.750 3.276 -26.772 1.00 92.94 182 VAL A N 1
ATOM 1466 C CA . VAL A 1 182 ? 3.905 2.113 -26.449 1.00 92.94 182 VAL A CA 1
ATOM 1467 C C . VAL A 1 182 ? 2.833 2.505 -25.429 1.00 92.94 182 VAL A C 1
ATOM 1469 O O . VAL A 1 182 ? 3.068 2.576 -24.215 1.00 92.94 182 VAL A O 1
ATOM 1472 N N . ILE A 1 183 ? 1.633 2.773 -25.944 1.00 91.62 183 ILE A N 1
ATOM 1473 C CA . ILE A 1 183 ? 0.443 3.117 -25.163 1.00 91.62 183 ILE A CA 1
ATOM 1474 C C . ILE A 1 183 ? -0.268 1.839 -24.705 1.00 91.62 183 ILE A C 1
ATOM 1476 O O . ILE A 1 183 ? -0.372 0.851 -25.430 1.00 91.62 183 ILE A O 1
ATOM 1480 N N . VAL A 1 184 ? -0.778 1.881 -23.472 1.00 91.75 184 VAL A N 1
ATOM 1481 C CA . VAL A 1 184 ? -1.651 0.858 -22.890 1.00 91.75 184 VAL A CA 1
ATOM 1482 C C . VAL A 1 184 ? -2.903 1.566 -22.388 1.00 91.75 184 VAL A C 1
ATOM 1484 O O . VAL A 1 184 ? -2.890 2.224 -21.340 1.00 91.75 184 VAL A O 1
ATOM 1487 N N . PHE A 1 185 ? -3.980 1.468 -23.163 1.00 87.69 185 PHE A N 1
ATOM 1488 C CA . PHE A 1 185 ? -5.291 1.961 -22.751 1.00 87.69 185 PHE A CA 1
ATOM 1489 C C . PHE A 1 185 ? -5.784 1.195 -21.511 1.00 87.69 185 PHE A C 1
ATOM 1491 O O . PHE A 1 185 ? -5.545 -0.014 -21.417 1.00 87.69 185 PHE A O 1
ATOM 1498 N N . PRO A 1 186 ? -6.422 1.875 -20.540 1.00 84.44 186 PRO A N 1
ATOM 1499 C CA . PRO A 1 186 ? -7.084 1.196 -19.433 1.00 84.44 186 PRO A CA 1
ATOM 1500 C C . PRO A 1 186 ? -8.254 0.351 -19.958 1.00 84.44 186 PRO A C 1
ATOM 1502 O O . PRO A 1 186 ? -8.897 0.721 -20.936 1.00 84.44 186 PRO A O 1
ATOM 1505 N N . GLU A 1 187 ? -8.549 -0.766 -19.294 1.00 80.88 187 GLU A N 1
ATOM 1506 C CA . GLU A 1 187 ? -9.840 -1.442 -19.480 1.00 80.88 187 GLU A CA 1
ATOM 1507 C C . GLU A 1 187 ? -10.973 -0.551 -18.937 1.00 80.88 187 GLU A C 1
ATOM 1509 O O . GLU A 1 187 ? -10.803 0.037 -17.859 1.00 80.88 187 GLU A O 1
ATOM 1514 N N . PRO A 1 188 ? -12.135 -0.479 -19.615 1.00 79.44 188 PRO A N 1
ATOM 1515 C CA . PRO A 1 188 ? -13.357 0.041 -19.018 1.00 79.44 188 PRO A CA 1
ATOM 1516 C C . PRO A 1 188 ? -13.667 -0.738 -17.736 1.00 79.44 188 PRO A C 1
ATOM 1518 O O . PRO A 1 188 ? -13.798 -1.961 -17.748 1.00 79.44 188 PRO A O 1
ATOM 1521 N N . ARG A 1 189 ? -13.754 -0.035 -16.604 1.00 75.94 189 ARG A N 1
ATOM 1522 C CA . ARG A 1 189 ? -14.073 -0.644 -15.311 1.00 75.94 189 ARG A CA 1
ATOM 1523 C C . ARG A 1 189 ? -15.502 -0.291 -14.932 1.00 75.94 189 ARG A C 1
ATOM 1525 O O . ARG A 1 189 ? -15.749 0.808 -14.446 1.00 75.94 189 ARG A O 1
ATOM 1532 N N . HIS A 1 190 ? -16.410 -1.247 -15.079 1.00 78.94 190 HIS A N 1
ATOM 1533 C CA . HIS A 1 190 ? -17.747 -1.138 -14.504 1.00 78.94 190 HIS A CA 1
ATOM 1534 C C . HIS A 1 190 ? -17.633 -1.183 -12.973 1.00 78.94 190 HIS A C 1
ATOM 1536 O O . HIS A 1 190 ? -17.123 -2.148 -12.397 1.00 78.94 190 HIS A O 1
ATOM 1542 N N . VAL A 1 191 ? -18.047 -0.102 -12.313 1.00 82.25 191 VAL A N 1
ATOM 1543 C CA . VAL A 1 191 ? -18.114 -0.005 -10.851 1.00 82.25 191 VAL A CA 1
ATOM 1544 C C . VAL A 1 191 ? -19.554 -0.306 -10.459 1.00 82.25 191 VAL A C 1
ATOM 1546 O O . VAL A 1 191 ? -20.418 0.551 -10.586 1.00 82.25 191 VAL A O 1
ATOM 1549 N N . LEU A 1 192 ? -19.811 -1.549 -10.048 1.00 87.06 192 LEU A N 1
ATOM 1550 C CA . LEU A 1 192 ? -21.166 -2.035 -9.747 1.00 87.06 192 LEU A CA 1
ATOM 1551 C C . LEU A 1 192 ? -21.678 -1.596 -8.363 1.00 87.06 192 LEU A C 1
ATOM 1553 O O . LEU A 1 192 ? -22.877 -1.621 -8.120 1.00 87.06 192 LEU A O 1
ATOM 1557 N N . ARG A 1 193 ? -20.767 -1.220 -7.459 1.00 90.75 193 ARG A N 1
ATOM 1558 C CA . ARG A 1 193 ? -21.041 -0.742 -6.097 1.00 90.75 193 ARG A CA 1
ATOM 1559 C C . ARG A 1 193 ? -19.841 0.021 -5.542 1.00 90.75 193 ARG A C 1
ATOM 1561 O O . ARG A 1 193 ? -18.745 -0.032 -6.112 1.00 90.75 193 ARG A O 1
ATOM 1568 N N . GLU A 1 194 ? -20.021 0.660 -4.391 1.00 88.38 194 GLU A N 1
ATOM 1569 C CA . GLU A 1 194 ? -18.908 1.225 -3.631 1.00 88.38 194 GLU A CA 1
ATOM 1570 C C . GLU A 1 194 ? -17.888 0.146 -3.201 1.00 88.38 194 GLU A C 1
ATOM 1572 O O . GLU A 1 194 ? -18.272 -0.973 -2.856 1.00 88.38 194 GLU A O 1
ATOM 1577 N N . PRO A 1 195 ? -16.577 0.468 -3.172 1.00 91.88 195 PRO A N 1
ATOM 1578 C CA . PRO A 1 195 ? -15.517 -0.456 -2.750 1.00 91.88 195 PRO A CA 1
ATOM 1579 C C . PRO A 1 195 ? -15.411 -0.630 -1.221 1.00 91.88 195 PRO A C 1
ATOM 1581 O O . PRO A 1 195 ? -14.527 -1.355 -0.747 1.00 91.88 195 PRO A O 1
ATOM 1584 N N . GLY A 1 196 ? -16.242 0.086 -0.458 1.00 94.19 196 GLY A N 1
ATOM 1585 C CA . GLY A 1 196 ? -16.371 -0.038 0.991 1.00 94.19 196 GLY A CA 1
ATOM 1586 C C . GLY A 1 196 ? -17.239 -1.223 1.406 1.00 94.19 196 GLY A C 1
ATOM 1587 O O . GLY A 1 196 ? -18.009 -1.759 0.611 1.00 94.19 196 GLY A O 1
ATOM 1588 N N . LEU A 1 197 ? -17.094 -1.613 2.671 1.00 95.88 197 LEU A N 1
ATOM 1589 C CA . LEU A 1 197 ? -18.033 -2.521 3.329 1.00 95.88 197 LEU A CA 1
ATOM 1590 C C . LEU A 1 197 ? -19.379 -1.804 3.511 1.00 95.88 197 LEU A C 1
ATOM 1592 O O . LEU A 1 197 ? -19.389 -0.662 3.992 1.00 95.88 197 LEU A O 1
ATOM 1596 N N . SER A 1 198 ? -20.479 -2.473 3.161 1.00 95.06 198 SER A N 1
ATOM 1597 C CA . SER A 1 198 ? -21.834 -2.032 3.514 1.00 95.06 198 SER A CA 1
ATOM 1598 C C . SER A 1 198 ? -22.035 -2.045 5.034 1.00 95.06 198 SER A C 1
ATOM 1600 O O . SER A 1 198 ? -21.132 -2.425 5.789 1.00 95.06 198 SER A O 1
ATOM 1602 N N . ASP A 1 199 ? -23.190 -1.579 5.500 1.00 93.81 199 ASP A N 1
ATOM 1603 C CA . ASP A 1 199 ? -23.504 -1.550 6.929 1.00 93.81 199 ASP A CA 1
ATOM 1604 C C . ASP A 1 199 ? -23.597 -2.976 7.489 1.00 93.81 199 ASP A C 1
ATOM 1606 O O . ASP A 1 199 ? -22.948 -3.292 8.486 1.00 93.81 199 ASP A O 1
ATOM 1610 N N . GLU A 1 200 ? -24.279 -3.860 6.765 1.00 94.38 200 GLU A N 1
ATOM 1611 C CA . GLU A 1 200 ? -24.452 -5.281 7.066 1.00 94.38 200 GLU A CA 1
ATOM 1612 C C . GLU A 1 200 ? -23.110 -6.022 7.022 1.00 94.38 200 GLU A C 1
ATOM 1614 O O . GLU A 1 200 ? -22.712 -6.639 8.006 1.00 94.38 200 GLU A O 1
ATOM 1619 N N . GLU A 1 201 ? -22.347 -5.891 5.929 1.00 96.38 201 GLU A N 1
ATOM 1620 C CA . GLU A 1 201 ? -21.031 -6.531 5.782 1.00 96.38 201 GLU A CA 1
ATOM 1621 C C . GLU A 1 201 ? -20.041 -6.092 6.871 1.00 96.38 201 GLU A C 1
ATOM 1623 O O . GLU A 1 201 ? -19.207 -6.881 7.323 1.00 96.38 201 GLU A O 1
ATOM 1628 N N . ALA A 1 202 ? -20.097 -4.823 7.285 1.00 96.12 202 ALA A N 1
ATOM 1629 C CA . ALA A 1 202 ? -19.277 -4.317 8.375 1.00 96.12 202 ALA A CA 1
ATOM 1630 C C . ALA A 1 202 ? -19.715 -4.912 9.718 1.00 96.12 202 ALA A C 1
ATOM 1632 O O . ALA A 1 202 ? -18.866 -5.407 10.462 1.00 96.12 202 ALA A O 1
ATOM 1633 N N . LEU A 1 203 ? -21.015 -4.894 10.018 1.00 95.81 203 LEU A N 1
ATOM 1634 C CA . LEU A 1 203 ? -21.566 -5.431 11.261 1.00 95.81 203 LEU A CA 1
ATOM 1635 C C . LEU A 1 203 ? -21.344 -6.942 11.382 1.00 95.81 203 LEU A C 1
ATOM 1637 O O . LEU A 1 203 ? -20.932 -7.389 12.448 1.00 95.81 203 LEU A O 1
ATOM 1641 N N . ASP A 1 204 ? -21.491 -7.716 10.306 1.00 96.44 204 ASP A N 1
ATOM 1642 C CA . ASP A 1 204 ? -21.214 -9.156 10.300 1.00 96.44 204 ASP A CA 1
ATOM 1643 C C . ASP A 1 204 ? -19.736 -9.465 10.552 1.00 96.44 204 ASP A C 1
ATOM 1645 O O . ASP A 1 204 ? -19.409 -10.360 11.337 1.00 96.44 204 ASP A O 1
ATOM 1649 N N . VAL A 1 205 ? -18.815 -8.702 9.949 1.00 96.94 205 VAL A N 1
ATOM 1650 C CA . VAL A 1 205 ? -17.378 -8.860 10.224 1.00 96.94 205 VAL A CA 1
ATOM 1651 C C . VAL A 1 205 ? -17.052 -8.499 11.673 1.00 96.94 205 VAL A C 1
ATOM 1653 O O . VAL A 1 205 ? -16.278 -9.222 12.300 1.00 96.94 205 VAL A O 1
ATOM 1656 N N . LEU A 1 206 ? -17.635 -7.425 12.222 1.00 96.81 206 LEU A N 1
ATOM 1657 C CA . LEU A 1 206 ? -17.428 -7.024 13.620 1.00 96.81 206 LEU A CA 1
ATOM 1658 C C . LEU A 1 206 ? -18.041 -8.034 14.595 1.00 96.81 206 LEU A C 1
ATOM 1660 O O . LEU A 1 206 ? -17.361 -8.451 15.531 1.00 96.81 206 LEU A O 1
ATOM 1664 N N . ALA A 1 207 ? -19.249 -8.527 14.337 1.00 96.44 207 ALA A N 1
ATOM 1665 C CA . ALA A 1 207 ? -19.879 -9.589 15.111 1.00 96.44 207 ALA A CA 1
ATOM 1666 C C . ALA A 1 207 ? -19.020 -10.867 15.114 1.00 96.44 207 ALA A C 1
ATOM 1668 O O . ALA A 1 207 ? -18.737 -11.445 16.166 1.00 96.44 207 ALA A O 1
ATOM 1669 N N . ALA A 1 208 ? -18.495 -11.261 13.951 1.00 95.44 208 ALA A N 1
ATOM 1670 C CA . ALA A 1 208 ? -17.602 -12.408 13.830 1.00 95.44 208 ALA A CA 1
ATOM 1671 C C . ALA A 1 208 ? -16.259 -12.240 14.581 1.00 95.44 208 ALA A C 1
ATOM 1673 O O . ALA A 1 208 ? -15.591 -13.242 14.840 1.00 95.44 208 ALA A O 1
ATOM 1674 N N . THR A 1 209 ? -15.857 -11.020 14.972 1.00 95.38 209 THR A N 1
ATOM 1675 C CA . THR A 1 209 ? -14.701 -10.809 15.874 1.00 95.38 209 THR A CA 1
ATOM 1676 C C . THR A 1 209 ? -15.000 -11.114 17.348 1.00 95.38 209 THR A C 1
ATOM 1678 O O . THR A 1 209 ? -14.072 -11.401 18.108 1.00 95.38 209 THR A O 1
ATOM 1681 N N . LEU A 1 210 ? -16.268 -11.010 17.768 1.00 93.88 210 LEU A N 1
ATOM 1682 C CA . LEU A 1 210 ? -16.702 -11.152 19.166 1.00 93.88 210 LEU A CA 1
ATOM 1683 C C . LEU A 1 210 ? -17.102 -12.592 19.525 1.00 93.88 210 LEU A C 1
ATOM 1685 O O . LEU A 1 210 ? -17.095 -12.958 20.708 1.00 93.88 210 LEU A O 1
ATOM 1689 N N . GLY A 1 211 ? -17.415 -13.392 18.500 1.00 86.81 211 GLY A N 1
ATOM 1690 C CA . GLY A 1 211 ? -17.743 -14.811 18.603 1.00 86.81 211 GLY A CA 1
ATOM 1691 C C . GLY A 1 211 ? -16.605 -15.692 19.147 1.00 86.81 211 GLY A C 1
ATOM 1692 O O . GLY A 1 211 ? -15.514 -15.209 19.475 1.00 86.81 211 GLY A O 1
ATOM 1693 N N . PRO A 1 212 ? -16.843 -17.010 19.275 1.00 82.06 212 PRO A N 1
ATOM 1694 C CA . PRO A 1 212 ? -15.877 -17.932 19.857 1.00 82.06 212 PRO A CA 1
ATOM 1695 C C . PRO A 1 212 ? -14.584 -17.997 19.038 1.00 82.06 212 PRO A C 1
ATOM 1697 O O . PRO A 1 212 ? -14.580 -17.950 17.804 1.00 82.06 212 PRO A O 1
ATOM 1700 N N . ARG A 1 213 ? -13.454 -18.149 19.737 1.00 82.94 213 ARG A N 1
ATOM 1701 C CA . ARG A 1 213 ? -12.148 -18.315 19.096 1.00 82.94 213 ARG A CA 1
ATOM 1702 C C . ARG A 1 213 ? -12.154 -19.586 18.245 1.00 82.94 213 ARG A C 1
ATOM 1704 O O . ARG A 1 213 ? -12.346 -20.681 18.765 1.00 82.94 213 ARG A O 1
ATOM 1711 N N . ALA A 1 214 ? -11.880 -19.439 16.950 1.00 82.38 214 ALA A N 1
ATOM 1712 C CA . ALA A 1 214 ? -11.800 -20.576 16.039 1.00 82.38 214 ALA A CA 1
ATOM 1713 C C . ALA A 1 214 ? -10.737 -21.601 16.501 1.00 82.38 214 ALA A C 1
ATOM 1715 O O . ALA A 1 214 ? -9.646 -21.194 16.921 1.00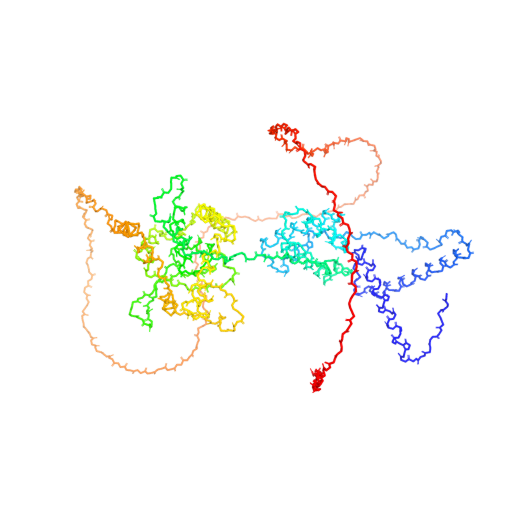 82.38 214 ALA A O 1
ATOM 1716 N N . PRO A 1 215 ? -11.007 -22.914 16.387 1.00 78.06 215 PRO A N 1
ATOM 1717 C CA . PRO A 1 215 ? -10.007 -23.938 16.662 1.00 78.06 215 PRO A CA 1
ATOM 1718 C C . PRO A 1 215 ? -8.838 -23.837 15.670 1.00 78.06 215 PRO A C 1
ATOM 1720 O O . PRO A 1 215 ? -8.983 -23.342 14.550 1.00 78.06 215 PRO A O 1
ATOM 1723 N N . ASN A 1 216 ? -7.670 -24.336 16.077 1.00 86.12 216 ASN A N 1
ATOM 1724 C CA . ASN A 1 216 ? -6.481 -24.492 15.227 1.00 86.12 216 ASN A CA 1
ATOM 1725 C C . ASN A 1 216 ? -5.909 -23.193 14.610 1.00 86.12 216 ASN A C 1
ATOM 1727 O O . ASN A 1 216 ? -5.222 -23.241 13.589 1.00 86.12 216 ASN A O 1
ATOM 1731 N N . ILE A 1 217 ? -6.126 -22.028 15.239 1.00 88.94 217 ILE A N 1
ATOM 1732 C CA . ILE A 1 217 ? -5.397 -20.785 14.918 1.00 88.94 217 ILE A CA 1
ATOM 1733 C C . ILE A 1 217 ? -4.507 -20.339 16.085 1.00 88.94 217 ILE A C 1
ATOM 1735 O O . ILE A 1 217 ? -4.897 -20.432 17.251 1.00 88.94 217 ILE A O 1
ATOM 1739 N N . SER A 1 218 ? -3.316 -19.815 15.772 1.00 88.50 218 SER A N 1
ATOM 1740 C CA . SER A 1 218 ? -2.397 -19.272 16.782 1.00 88.50 218 SER A CA 1
ATOM 1741 C C . SER A 1 218 ? -2.973 -18.039 17.479 1.00 88.50 218 SER A C 1
ATOM 1743 O O . SER A 1 218 ? -3.761 -17.306 16.876 1.00 88.50 218 SER A O 1
ATOM 1745 N N . ASP A 1 219 ? -2.531 -17.769 18.712 1.00 87.69 219 ASP A N 1
ATOM 1746 C CA . ASP A 1 219 ? -2.996 -16.633 19.527 1.00 87.69 219 ASP A CA 1
ATOM 1747 C C . ASP A 1 219 ? -2.944 -15.318 18.751 1.00 87.69 219 ASP A C 1
ATOM 1749 O O . ASP A 1 219 ? -3.951 -14.638 18.615 1.00 87.69 219 ASP A O 1
ATOM 1753 N N . ARG A 1 220 ? -1.811 -15.027 18.102 1.00 88.06 220 ARG A N 1
ATOM 1754 C CA . ARG A 1 220 ? -1.637 -13.815 17.284 1.00 88.06 220 ARG A CA 1
ATOM 1755 C C . ARG A 1 220 ? -2.613 -13.719 16.113 1.00 88.06 220 ARG A C 1
ATOM 1757 O O . ARG A 1 220 ? -2.956 -12.623 15.686 1.00 88.06 220 ARG A O 1
ATOM 1764 N N . THR A 1 221 ? -3.066 -14.854 15.584 1.00 91.00 221 THR A N 1
ATOM 1765 C CA . THR A 1 221 ? -4.080 -14.895 14.522 1.00 91.00 221 THR A CA 1
ATOM 1766 C C . THR A 1 221 ? -5.481 -14.657 15.089 1.00 91.00 221 THR A C 1
ATOM 1768 O O . THR A 1 221 ? -6.285 -13.997 14.433 1.00 91.00 221 THR A O 1
ATOM 1771 N N . ALA A 1 222 ? -5.766 -15.152 16.298 1.00 91.88 222 ALA A N 1
ATOM 1772 C CA . ALA A 1 222 ? -7.000 -14.851 17.020 1.00 91.88 222 ALA A CA 1
ATOM 1773 C C . ALA A 1 222 ? -7.057 -13.367 17.422 1.00 91.88 222 ALA A C 1
ATOM 1775 O O . ALA A 1 222 ? -8.027 -12.699 17.081 1.00 91.88 222 ALA A O 1
ATOM 1776 N N . ASP A 1 223 ? -5.986 -12.824 18.012 1.00 93.19 223 ASP A N 1
ATOM 1777 C CA . ASP A 1 223 ? -5.825 -11.398 18.335 1.00 93.19 223 ASP A CA 1
ATOM 1778 C C . ASP A 1 223 ? -6.037 -10.511 17.100 1.00 93.19 223 ASP A C 1
ATOM 1780 O O . ASP A 1 223 ? -6.760 -9.516 17.147 1.00 93.19 223 ASP A O 1
ATOM 1784 N N . ALA A 1 224 ? -5.422 -10.885 15.970 1.00 94.69 224 ALA A N 1
ATOM 1785 C CA . ALA A 1 224 ? -5.540 -10.155 14.714 1.00 94.69 224 ALA A CA 1
ATOM 1786 C C . ALA A 1 224 ? -6.982 -10.141 14.183 1.00 94.69 224 ALA A C 1
ATOM 1788 O O . ALA A 1 224 ? -7.438 -9.110 13.694 1.00 94.69 224 ALA A O 1
ATOM 1789 N N . ARG A 1 225 ? -7.710 -11.264 14.291 1.00 95.12 225 ARG A N 1
ATOM 1790 C CA . ARG A 1 225 ? -9.141 -11.328 13.951 1.00 95.12 225 ARG A CA 1
ATOM 1791 C C . ARG A 1 225 ? -9.998 -10.533 14.932 1.00 95.12 225 ARG A C 1
ATOM 1793 O O . ARG A 1 225 ? -10.899 -9.843 14.479 1.00 95.12 225 ARG A O 1
ATOM 1800 N N . ARG A 1 226 ? -9.701 -10.594 16.235 1.00 94.88 226 ARG A N 1
ATOM 1801 C CA . ARG A 1 226 ? -10.436 -9.871 17.280 1.00 94.88 226 ARG A CA 1
ATOM 1802 C C . ARG A 1 226 ? -10.318 -8.361 17.113 1.00 94.88 226 ARG A C 1
ATOM 1804 O O . ARG A 1 226 ? -11.333 -7.692 17.180 1.00 94.88 226 ARG A O 1
ATOM 1811 N N . TRP A 1 227 ? -9.119 -7.814 16.911 1.00 96.69 227 TRP A N 1
ATOM 1812 C CA . TRP A 1 227 ? -8.898 -6.370 17.077 1.00 96.69 227 TRP A CA 1
ATOM 1813 C C . TRP A 1 227 ? -8.689 -5.578 15.792 1.00 96.69 227 TRP A C 1
ATOM 1815 O O . TRP A 1 227 ? -9.108 -4.425 15.724 1.00 96.69 227 TRP A O 1
ATOM 1825 N N . ILE A 1 228 ? -8.055 -6.149 14.762 1.00 97.31 228 ILE A N 1
ATOM 1826 C CA . ILE A 1 228 ? -7.703 -5.363 13.569 1.00 97.31 228 ILE A CA 1
ATOM 1827 C C . ILE A 1 228 ? -8.944 -4.847 12.812 1.00 97.31 228 ILE A C 1
ATOM 1829 O O . ILE A 1 228 ? -8.901 -3.690 12.395 1.00 97.31 228 ILE A O 1
ATOM 1833 N N . PRO A 1 229 ? -10.056 -5.601 12.660 1.00 97.38 229 PRO A N 1
ATOM 1834 C CA . PRO A 1 229 ? -11.277 -5.068 12.055 1.00 97.38 229 PRO A CA 1
ATOM 1835 C C . PRO A 1 229 ? -11.841 -3.856 12.809 1.00 97.38 229 PRO A C 1
ATOM 1837 O O . PRO A 1 229 ? -12.052 -2.823 12.183 1.00 97.38 229 PRO A O 1
ATOM 1840 N N . TRP A 1 230 ? -11.981 -3.931 14.141 1.00 97.38 230 TRP A N 1
ATOM 1841 C CA . TRP A 1 230 ? -12.435 -2.805 14.973 1.00 97.38 230 TRP A CA 1
ATOM 1842 C C . TRP A 1 230 ? -11.510 -1.588 14.869 1.00 97.38 230 TRP A C 1
ATOM 1844 O O . TRP A 1 230 ? -11.975 -0.467 14.670 1.00 97.38 230 TRP A O 1
ATOM 1854 N N . LEU A 1 231 ? -10.192 -1.798 14.944 1.00 97.25 231 LEU A N 1
ATOM 1855 C CA . LEU A 1 231 ? -9.216 -0.721 14.775 1.00 97.25 231 LEU A CA 1
ATOM 1856 C C . LEU A 1 231 ? -9.335 -0.082 13.387 1.00 97.25 231 LEU A C 1
ATOM 1858 O O . LEU A 1 231 ? -9.379 1.138 13.275 1.00 97.25 231 LEU A O 1
ATOM 1862 N N . CYS A 1 232 ? -9.433 -0.871 12.318 1.00 96.62 232 CYS A N 1
ATOM 1863 C CA . CYS A 1 232 ? -9.608 -0.340 10.967 1.00 96.62 232 CYS A CA 1
ATOM 1864 C C . CYS A 1 232 ? -10.962 0.363 10.764 1.00 96.62 232 CYS A C 1
ATOM 1866 O O . CYS A 1 232 ? -11.007 1.313 9.982 1.00 96.62 232 CYS A O 1
ATOM 1868 N N . ALA A 1 233 ? -12.017 -0.052 11.471 1.00 96.12 233 ALA A N 1
ATOM 1869 C CA . ALA A 1 233 ? -13.328 0.590 11.444 1.00 96.12 233 ALA A CA 1
ATOM 1870 C C . ALA A 1 233 ? -13.285 2.018 12.014 1.00 96.12 233 ALA A C 1
ATOM 1872 O O . ALA A 1 233 ? -13.759 2.933 11.351 1.00 96.12 233 ALA A O 1
ATOM 1873 N N . TYR A 1 234 ? -12.631 2.234 13.164 1.00 95.69 234 TYR A N 1
ATOM 1874 C CA . TYR A 1 234 ? -12.534 3.563 13.799 1.00 95.69 234 TYR A CA 1
ATOM 1875 C C . TYR A 1 234 ? -11.376 4.447 13.313 1.00 95.69 234 TYR A C 1
ATOM 1877 O O . TYR A 1 234 ? -11.366 5.640 13.594 1.00 95.69 234 TYR A O 1
ATOM 1885 N N . THR A 1 235 ? -10.382 3.900 12.606 1.00 93.69 235 THR A N 1
ATOM 1886 C CA . THR A 1 235 ? -9.182 4.665 12.194 1.00 93.69 235 THR A CA 1
ATOM 1887 C C . THR A 1 235 ? -9.043 4.868 10.686 1.00 93.69 235 THR A C 1
ATOM 1889 O O . THR A 1 235 ? -8.219 5.670 10.240 1.00 93.69 235 THR A O 1
ATOM 1892 N N . GLY A 1 236 ? -9.727 4.060 9.868 1.00 93.31 236 GLY A N 1
ATOM 1893 C CA . GLY A 1 236 ? -9.483 3.978 8.424 1.00 93.31 236 GLY A CA 1
ATOM 1894 C C . GLY A 1 236 ? -8.033 3.627 8.040 1.00 93.31 236 GLY A C 1
ATOM 1895 O O . GLY A 1 236 ? -7.642 3.772 6.872 1.00 93.31 236 GLY A O 1
ATOM 1896 N N . ALA A 1 237 ? -7.198 3.198 8.994 1.00 91.50 237 ALA A N 1
ATOM 1897 C CA . ALA A 1 237 ? -5.802 2.853 8.764 1.00 91.50 237 ALA A CA 1
ATOM 1898 C C . ALA A 1 237 ? -5.678 1.609 7.873 1.00 91.50 237 ALA A C 1
ATOM 1900 O O . ALA A 1 237 ? -6.591 0.785 7.768 1.00 91.50 237 ALA A O 1
ATOM 1901 N N . ARG A 1 238 ? -4.536 1.458 7.194 1.00 89.75 238 ARG A N 1
ATOM 1902 C CA . ARG A 1 238 ? -4.299 0.259 6.375 1.00 89.75 238 ARG A CA 1
ATOM 1903 C C . ARG A 1 238 ? -4.104 -0.941 7.302 1.00 89.75 238 ARG A C 1
ATOM 1905 O O . ARG A 1 238 ? -3.410 -0.814 8.303 1.00 89.75 238 ARG A O 1
ATOM 1912 N N . ILE A 1 239 ? -4.629 -2.113 6.931 1.00 93.12 239 ILE A N 1
ATOM 1913 C CA . ILE A 1 239 ? -4.468 -3.340 7.737 1.00 93.12 239 ILE A CA 1
ATOM 1914 C C . ILE A 1 239 ? -2.986 -3.620 8.041 1.00 93.12 239 ILE A C 1
ATOM 1916 O O . ILE A 1 239 ? -2.660 -3.915 9.182 1.00 93.12 239 ILE A O 1
ATOM 1920 N N . ASP A 1 240 ? -2.077 -3.417 7.078 1.00 91.12 240 ASP A N 1
ATOM 1921 C CA . ASP A 1 240 ? -0.623 -3.547 7.296 1.00 91.12 240 ASP A CA 1
ATOM 1922 C C . ASP A 1 240 ? -0.061 -2.549 8.333 1.00 91.12 240 ASP A C 1
ATOM 1924 O O . ASP A 1 240 ? 0.889 -2.867 9.044 1.00 91.12 240 ASP A O 1
ATOM 1928 N N . GLU A 1 241 ? -0.629 -1.341 8.428 1.00 92.56 241 GLU A N 1
ATOM 1929 C CA . GLU A 1 241 ? -0.197 -0.312 9.386 1.00 92.56 241 GLU A CA 1
ATOM 1930 C C . GLU A 1 241 ? -0.651 -0.657 10.809 1.00 92.56 241 GLU A C 1
ATOM 1932 O O . GLU A 1 241 ? 0.113 -0.438 11.741 1.00 92.56 241 GLU A O 1
ATOM 1937 N N . ILE A 1 242 ? -1.840 -1.252 10.966 1.00 94.88 242 ILE A N 1
ATOM 1938 C CA . ILE A 1 242 ? -2.341 -1.755 12.254 1.00 94.88 242 ILE A CA 1
ATOM 1939 C C . ILE A 1 242 ? -1.653 -3.069 12.650 1.00 94.88 242 ILE A C 1
ATOM 1941 O O . ILE A 1 242 ? -1.232 -3.228 13.790 1.00 94.88 242 ILE A O 1
ATOM 1945 N N . ALA A 1 243 ? -1.483 -4.011 11.721 1.00 93.56 243 ALA A N 1
ATOM 1946 C CA . ALA A 1 243 ? -0.919 -5.333 12.000 1.00 93.56 243 ALA A CA 1
ATOM 1947 C C . ALA A 1 243 ? 0.523 -5.284 12.546 1.00 93.56 243 ALA A C 1
ATOM 1949 O O . ALA A 1 243 ? 0.943 -6.212 13.237 1.00 93.56 243 ALA A O 1
ATOM 1950 N N . GLN A 1 244 ? 1.274 -4.210 12.274 1.00 92.50 244 GLN A N 1
ATOM 1951 C CA . GLN A 1 244 ? 2.647 -4.040 12.758 1.00 92.50 244 GLN A CA 1
ATOM 1952 C C . GLN A 1 244 ? 2.780 -3.320 14.116 1.00 92.50 244 GLN A C 1
ATOM 1954 O O . GLN A 1 244 ? 3.895 -3.307 14.635 1.00 92.50 244 GLN A O 1
ATOM 1959 N N . ILE A 1 245 ? 1.722 -2.740 14.703 1.00 94.56 245 ILE A N 1
ATOM 1960 C CA . ILE A 1 245 ? 1.862 -1.881 15.900 1.00 94.56 245 ILE A CA 1
ATOM 1961 C C . ILE A 1 245 ? 2.403 -2.621 17.135 1.00 94.56 245 ILE A C 1
ATOM 1963 O O . ILE A 1 245 ? 2.184 -3.824 17.333 1.00 94.56 245 ILE A O 1
ATOM 1967 N N . ARG A 1 246 ? 3.134 -1.872 17.960 1.00 93.69 246 ARG A N 1
ATOM 1968 C CA . ARG A 1 246 ? 3.736 -2.276 19.235 1.00 93.69 246 ARG A CA 1
ATOM 1969 C C . ARG A 1 246 ? 2.875 -1.808 20.405 1.00 93.69 246 ARG A C 1
ATOM 1971 O O . ARG A 1 246 ? 2.096 -0.870 20.273 1.00 93.69 246 ARG A O 1
ATOM 1978 N N . GLN A 1 247 ? 3.060 -2.425 21.567 1.00 94.44 247 GLN A N 1
ATOM 1979 C CA . GLN A 1 247 ? 2.454 -1.958 22.815 1.00 94.44 247 GLN A CA 1
ATOM 1980 C C . GLN A 1 247 ? 2.892 -0.516 23.159 1.00 94.44 247 GLN A C 1
ATOM 1982 O O . GLN A 1 247 ? 2.050 0.289 23.536 1.00 94.44 247 GLN A O 1
ATOM 1987 N N . GLU A 1 248 ? 4.154 -0.147 22.909 1.00 94.31 248 GLU A N 1
ATOM 1988 C CA . GLU A 1 248 ? 4.690 1.217 23.110 1.00 94.31 248 GLU A CA 1
ATOM 1989 C C . GLU A 1 248 ? 4.183 2.284 22.112 1.00 94.31 248 GLU A C 1
ATOM 1991 O O . GLU A 1 248 ? 4.419 3.480 22.319 1.00 94.31 248 GLU A O 1
ATOM 1996 N N . ASP A 1 249 ? 3.517 1.864 21.027 1.00 95.62 249 ASP A N 1
ATOM 1997 C CA . ASP A 1 249 ? 2.860 2.764 20.068 1.00 95.62 249 ASP A CA 1
ATOM 1998 C C . ASP A 1 249 ? 1.469 3.195 20.573 1.00 95.62 249 ASP A C 1
ATOM 2000 O O . ASP A 1 249 ? 0.908 4.158 20.058 1.00 95.62 249 ASP A O 1
ATOM 2004 N N . VAL A 1 250 ? 0.896 2.515 21.574 1.00 97.06 250 VAL A N 1
ATOM 2005 C CA . VAL A 1 250 ? -0.376 2.903 22.204 1.00 97.06 250 VAL A CA 1
ATOM 2006 C C . VAL A 1 250 ? -0.081 3.789 23.408 1.00 97.06 250 VAL A C 1
ATOM 2008 O O . VAL A 1 250 ? 0.585 3.374 24.356 1.00 97.06 250 VAL A O 1
ATOM 2011 N N . ARG A 1 251 ? -0.549 5.036 23.359 1.00 95.38 251 ARG A N 1
ATOM 2012 C CA . ARG A 1 251 ? -0.150 6.103 24.283 1.00 95.38 251 ARG A CA 1
ATOM 2013 C C . ARG A 1 251 ? -1.347 6.922 24.737 1.00 95.38 251 ARG A C 1
ATOM 2015 O O . ARG A 1 251 ? -2.404 6.902 24.115 1.00 95.38 251 ARG A O 1
ATOM 2022 N N . GLN A 1 252 ? -1.151 7.667 25.816 1.00 96.75 252 GLN A N 1
ATOM 2023 C CA . GLN A 1 252 ? -2.139 8.569 26.393 1.00 96.75 252 GLN A CA 1
ATOM 2024 C C . GLN A 1 252 ? -1.595 10.004 26.373 1.00 96.75 252 GLN A C 1
ATOM 2026 O O . GLN A 1 252 ? -0.389 10.216 26.542 1.00 96.75 252 GLN A O 1
ATOM 2031 N N . THR A 1 253 ? -2.441 11.003 26.115 1.00 94.88 253 THR A N 1
ATOM 2032 C CA . THR A 1 253 ? -2.015 12.409 26.177 1.00 94.88 253 THR A CA 1
ATOM 2033 C C . THR A 1 253 ? -1.780 12.827 27.630 1.00 94.88 253 THR A C 1
ATOM 2035 O O . THR A 1 253 ? -2.498 12.410 28.532 1.00 94.88 253 THR A O 1
ATOM 2038 N N . LYS A 1 254 ? -0.763 13.667 27.874 1.00 90.88 254 LYS A N 1
ATOM 2039 C CA . LYS A 1 254 ? -0.475 14.195 29.225 1.00 90.88 254 LYS A CA 1
ATOM 2040 C C . LYS A 1 254 ? -1.500 15.228 29.697 1.00 90.88 254 LYS A C 1
ATOM 2042 O O . LYS A 1 254 ? -1.649 15.440 30.892 1.00 90.88 254 LYS A O 1
ATOM 2047 N N . TYR A 1 255 ? -2.148 15.892 28.748 1.00 87.38 255 TYR A N 1
ATOM 2048 C CA . TYR A 1 255 ? -3.246 16.827 28.948 1.00 87.38 255 TYR A CA 1
ATOM 2049 C C . TYR A 1 255 ? -4.224 16.677 27.781 1.00 87.38 255 TYR A C 1
ATOM 2051 O O . TYR A 1 255 ? -3.888 16.093 26.744 1.00 87.38 255 TYR A O 1
ATOM 2059 N N . ASN A 1 256 ? -5.427 17.209 27.931 1.00 90.12 256 ASN A N 1
ATOM 2060 C CA . ASN A 1 256 ? -6.379 17.375 26.847 1.00 90.12 256 ASN A CA 1
ATOM 2061 C C . ASN A 1 256 ? -6.849 18.845 26.875 1.00 90.12 256 ASN A C 1
ATOM 2063 O O . ASN A 1 256 ? -7.249 19.321 27.932 1.00 90.12 256 ASN A O 1
ATOM 2067 N N . PRO A 1 257 ? -6.711 19.607 25.771 1.00 87.62 257 PRO A N 1
ATOM 2068 C CA . PRO A 1 257 ? -7.084 21.020 25.737 1.00 87.62 257 PRO A CA 1
ATOM 2069 C C . PRO A 1 257 ? -8.585 21.265 25.502 1.00 87.62 257 PRO A C 1
ATOM 2071 O O . PRO A 1 257 ? -8.998 22.419 25.534 1.00 87.62 257 PRO A O 1
ATOM 2074 N N . LEU A 1 258 ? -9.379 20.222 25.222 1.00 88.69 258 LEU A N 1
ATOM 2075 C CA . LEU A 1 258 ? -10.810 20.323 24.890 1.00 88.69 258 LEU A CA 1
ATOM 2076 C C . LEU A 1 258 ? -11.717 19.733 25.983 1.00 88.69 258 LEU A C 1
ATOM 2078 O O . LEU A 1 258 ? -12.778 20.284 26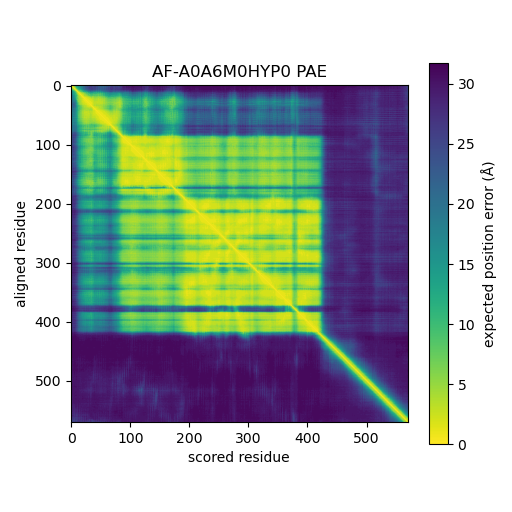.253 1.00 88.69 258 LEU A O 1
ATOM 2082 N N . HIS A 1 259 ? -11.276 18.658 26.644 1.00 85.50 259 HIS A N 1
ATOM 2083 C CA . HIS A 1 259 ? -11.994 17.975 27.733 1.00 85.50 259 HIS A CA 1
ATOM 2084 C C . HIS A 1 259 ? -11.036 17.685 28.899 1.00 85.50 259 HIS A C 1
ATOM 2086 O O . HIS A 1 259 ? -9.830 17.618 28.662 1.00 85.50 259 HIS A O 1
ATOM 2092 N N . PRO A 1 260 ? -11.514 17.477 30.142 1.00 86.00 260 PRO A N 1
ATOM 2093 C CA . PRO A 1 260 ? -10.637 17.146 31.270 1.00 86.00 260 PRO A CA 1
ATOM 2094 C C . PRO A 1 260 ? -9.938 15.785 31.113 1.00 86.00 260 PRO A C 1
ATOM 2096 O O . PRO A 1 260 ? -8.809 15.617 31.576 1.00 86.00 260 PRO A O 1
ATOM 2099 N N . ASP A 1 261 ? -10.583 14.823 30.447 1.00 88.50 261 ASP A N 1
ATOM 2100 C CA . ASP A 1 261 ? -10.073 13.458 30.350 1.00 88.50 261 ASP A CA 1
ATOM 2101 C C . ASP A 1 261 ? -8.948 13.308 29.308 1.00 88.50 261 ASP A C 1
ATOM 2103 O O . ASP A 1 261 ? -9.074 13.767 28.165 1.00 88.50 261 ASP A O 1
ATOM 2107 N N . PRO A 1 262 ? -7.840 12.628 29.651 1.00 93.06 262 PRO A N 1
ATOM 2108 C CA . PRO A 1 262 ? -6.732 12.388 28.734 1.00 93.06 262 PRO A CA 1
ATOM 2109 C C . PRO A 1 262 ? -7.089 11.378 27.632 1.00 93.06 262 PRO A C 1
ATOM 2111 O O . PRO A 1 262 ? -7.725 10.350 27.870 1.00 93.06 262 PRO A O 1
ATOM 2114 N N . VAL A 1 263 ? -6.604 11.629 26.414 1.00 95.75 263 VAL A N 1
ATOM 2115 C CA . VAL A 1 263 ? -6.986 10.872 25.213 1.00 95.75 263 VAL A CA 1
ATOM 2116 C C . VAL A 1 263 ? -5.990 9.759 24.920 1.00 95.75 263 VAL A C 1
ATOM 2118 O O . VAL A 1 263 ? -4.785 9.995 24.834 1.00 95.75 263 VAL A O 1
ATOM 2121 N N . TRP A 1 264 ? -6.496 8.545 24.709 1.00 97.62 264 TRP A N 1
ATOM 2122 C CA . TRP A 1 264 ? -5.711 7.428 24.186 1.00 97.62 264 TRP A CA 1
ATOM 2123 C C . TRP A 1 264 ? -5.563 7.525 22.664 1.00 97.62 264 TRP A C 1
ATOM 2125 O O . TRP A 1 264 ? -6.503 7.891 21.960 1.00 97.62 264 TRP A O 1
ATOM 2135 N N . TYR A 1 265 ? -4.386 7.194 22.141 1.00 96.75 265 TYR A N 1
ATOM 2136 C CA . TYR A 1 265 ? -4.068 7.226 20.713 1.00 96.75 265 TYR A CA 1
ATOM 2137 C C . TYR A 1 265 ? -3.026 6.169 20.328 1.00 96.75 265 TYR A C 1
ATOM 2139 O O . TYR A 1 265 ? -2.342 5.594 21.174 1.00 96.75 265 TYR A O 1
ATOM 2147 N N . ILE A 1 266 ? -2.920 5.917 19.025 1.00 96.56 266 ILE A N 1
ATOM 2148 C CA . ILE A 1 266 ? -1.948 5.027 18.393 1.00 96.56 266 ILE A CA 1
ATOM 2149 C C . ILE A 1 266 ? -0.977 5.873 17.566 1.00 96.56 266 ILE A C 1
ATOM 2151 O O . ILE A 1 266 ? -1.396 6.614 16.672 1.00 96.56 266 ILE A O 1
ATOM 2155 N N . ASP A 1 267 ? 0.317 5.717 17.828 1.00 93.94 267 ASP A N 1
ATOM 2156 C CA . ASP A 1 267 ? 1.408 6.250 17.020 1.00 93.94 267 ASP A CA 1
ATOM 2157 C C . ASP A 1 267 ? 1.685 5.339 15.826 1.00 93.94 267 ASP A C 1
ATOM 2159 O O . ASP A 1 267 ? 2.432 4.362 15.886 1.00 93.94 267 ASP A O 1
ATOM 2163 N N . LEU A 1 268 ? 1.110 5.691 14.680 1.00 92.56 268 LEU A N 1
ATOM 2164 C CA . LEU A 1 268 ? 1.452 5.047 13.420 1.00 92.56 268 LEU A CA 1
ATOM 2165 C C . LEU A 1 268 ? 2.735 5.692 12.887 1.00 92.56 268 LEU A C 1
ATOM 2167 O O . LEU A 1 268 ? 2.686 6.652 12.119 1.00 92.56 268 LEU A O 1
ATOM 2171 N N . THR A 1 269 ? 3.884 5.155 13.315 1.00 90.19 269 THR A N 1
ATOM 2172 C CA . THR A 1 269 ? 5.240 5.647 13.001 1.00 90.19 269 THR A CA 1
ATOM 2173 C C . THR A 1 269 ? 6.038 4.729 12.043 1.00 90.19 269 THR A C 1
ATOM 2175 O O . THR A 1 269 ? 5.929 3.500 12.125 1.00 90.19 269 THR A O 1
ATOM 2178 N N . PRO A 1 270 ? 6.892 5.281 11.148 1.00 88.31 270 PRO A N 1
ATOM 2179 C CA . PRO A 1 270 ? 7.857 4.512 10.347 1.00 88.31 270 PRO A CA 1
ATOM 2180 C C . PRO A 1 270 ? 8.905 3.726 11.157 1.00 88.31 270 PRO A C 1
ATOM 2182 O O . PRO A 1 270 ? 9.625 2.901 10.587 1.00 88.31 270 PRO A O 1
ATOM 2185 N N . GLU A 1 271 ? 9.027 3.976 12.462 1.00 87.25 271 GLU A N 1
ATOM 2186 C CA . GLU A 1 271 ? 9.848 3.172 13.378 1.00 87.25 271 GLU A CA 1
ATOM 2187 C C . GLU A 1 271 ? 9.219 1.802 13.638 1.00 87.25 271 GLU A C 1
ATOM 2189 O O . GLU A 1 271 ? 9.900 0.776 13.579 1.00 87.25 271 GLU A O 1
ATOM 2194 N N . ALA A 1 272 ? 7.899 1.772 13.855 1.00 85.00 272 ALA A N 1
ATOM 2195 C CA . ALA A 1 272 ? 7.156 0.545 14.093 1.00 85.00 272 ALA A CA 1
ATOM 2196 C C . ALA A 1 272 ? 7.233 -0.375 12.871 1.00 85.00 272 ALA A C 1
ATOM 2198 O O . ALA A 1 272 ? 7.404 -1.582 13.027 1.00 85.00 272 ALA A O 1
ATOM 2199 N N . GLY A 1 273 ? 7.169 0.169 11.653 1.00 86.06 273 GLY A N 1
ATOM 2200 C CA . GLY A 1 273 ? 7.332 -0.612 10.431 1.00 86.06 273 GLY A CA 1
ATOM 2201 C C . GLY A 1 273 ? 7.141 0.205 9.156 1.00 86.06 273 GLY A C 1
ATOM 2202 O O . GLY A 1 273 ? 7.428 1.396 9.109 1.00 86.06 273 GLY A O 1
ATOM 2203 N N . HIS A 1 274 ? 6.710 -0.436 8.072 1.00 84.44 274 HIS A N 1
ATOM 2204 C CA . HIS A 1 274 ? 6.576 0.244 6.785 1.00 84.44 274 HIS A CA 1
ATOM 2205 C C . HIS A 1 274 ? 5.277 1.062 6.733 1.00 84.44 274 HIS A C 1
ATOM 2207 O O . HIS A 1 274 ? 4.185 0.495 6.676 1.00 84.44 274 HIS A O 1
ATOM 2213 N N . ILE A 1 275 ? 5.387 2.387 6.624 1.00 85.12 275 ILE A N 1
ATOM 2214 C CA . ILE A 1 275 ? 4.267 3.288 6.308 1.00 85.12 275 ILE A CA 1
ATOM 2215 C C . ILE A 1 275 ? 4.445 3.821 4.888 1.00 85.12 275 ILE A C 1
ATOM 2217 O O . ILE A 1 275 ? 5.518 4.302 4.535 1.00 85.12 275 ILE A O 1
ATOM 2221 N N . LYS A 1 276 ? 3.398 3.739 4.053 1.00 77.31 276 LYS A N 1
ATOM 2222 C CA . LYS A 1 276 ? 3.502 4.032 2.607 1.00 77.31 276 LYS A CA 1
ATOM 2223 C C . LYS A 1 276 ? 3.926 5.476 2.301 1.00 77.31 276 LYS A C 1
ATOM 2225 O O . LYS A 1 276 ? 4.576 5.700 1.287 1.00 77.31 276 LYS A O 1
ATOM 2230 N N . THR A 1 277 ? 3.539 6.432 3.140 1.00 79.12 277 THR A N 1
ATOM 2231 C CA . THR A 1 277 ? 3.907 7.850 3.009 1.00 79.12 277 THR A CA 1
ATOM 2232 C C . THR A 1 277 ? 5.258 8.184 3.643 1.00 79.12 277 THR A C 1
ATOM 2234 O O . THR A 1 277 ? 5.786 9.252 3.367 1.00 79.12 277 THR A O 1
ATOM 2237 N N . GLY A 1 278 ? 5.803 7.319 4.508 1.00 80.56 278 GLY A N 1
ATOM 2238 C CA . GLY A 1 278 ? 6.969 7.634 5.342 1.00 80.56 278 GLY A CA 1
ATOM 2239 C C . GLY A 1 278 ? 6.717 8.682 6.438 1.00 80.56 278 GLY A C 1
ATOM 2240 O O . GLY A 1 278 ? 7.661 9.073 7.112 1.00 80.56 278 GLY A O 1
ATOM 2241 N N . VAL A 1 279 ? 5.470 9.125 6.636 1.00 82.81 279 VAL A N 1
ATOM 2242 C CA . VAL A 1 279 ? 5.092 10.171 7.604 1.00 82.81 279 VAL A CA 1
ATOM 2243 C C . VAL A 1 279 ? 4.362 9.534 8.786 1.00 82.81 279 VAL A C 1
ATOM 2245 O O . VAL A 1 279 ? 3.477 8.700 8.577 1.00 82.81 279 VAL A O 1
ATOM 2248 N N . PHE A 1 280 ? 4.743 9.908 10.011 1.00 88.06 280 PHE A N 1
ATOM 2249 C CA . PHE A 1 280 ? 4.070 9.445 11.227 1.00 88.06 280 PHE A CA 1
ATOM 2250 C C . PHE A 1 280 ? 2.735 10.168 11.443 1.00 88.06 280 PHE A C 1
ATOM 2252 O O . PHE A 1 280 ? 2.529 11.266 10.929 1.00 88.06 280 PHE A O 1
ATOM 2259 N N . ARG A 1 281 ? 1.826 9.568 12.216 1.00 90.56 281 ARG A N 1
ATOM 2260 C CA . ARG A 1 281 ? 0.594 10.232 12.661 1.00 90.56 281 ARG A CA 1
ATOM 2261 C C . ARG A 1 281 ? 0.080 9.669 13.979 1.00 90.56 281 ARG A C 1
ATOM 2263 O O . ARG A 1 281 ? 0.196 8.466 14.215 1.00 90.56 281 ARG A O 1
ATOM 2270 N N . HIS A 1 282 ? -0.554 10.529 14.766 1.00 92.56 282 HIS A N 1
ATOM 2271 C CA . HIS A 1 282 ? -1.383 10.129 15.897 1.00 92.56 282 HIS A CA 1
ATOM 2272 C C . HIS A 1 282 ? -2.781 9.773 15.386 1.00 92.56 282 HIS A C 1
ATOM 2274 O O . HIS A 1 282 ? -3.355 10.525 14.595 1.00 92.56 282 HIS A O 1
ATOM 2280 N N . VAL A 1 283 ? -3.341 8.654 15.839 1.00 94.69 283 VAL A N 1
ATOM 2281 C CA . VAL A 1 283 ? -4.747 8.314 15.590 1.00 94.69 283 VAL A CA 1
ATOM 2282 C C . VAL A 1 283 ? -5.437 7.993 16.915 1.00 94.69 283 VAL A C 1
ATOM 2284 O O . VAL A 1 283 ? -4.997 7.060 17.584 1.00 94.69 283 VAL A O 1
ATOM 2287 N N . PRO A 1 284 ? -6.482 8.731 17.328 1.00 96.12 284 PRO A N 1
ATOM 2288 C CA . PRO A 1 284 ? -7.150 8.489 18.604 1.00 96.12 284 PRO A CA 1
ATOM 2289 C C . PRO A 1 284 ? -7.814 7.114 18.680 1.00 96.12 284 PRO A C 1
ATOM 2291 O O . PRO A 1 284 ? -8.235 6.543 17.673 1.00 96.12 284 PRO A O 1
ATOM 2294 N N . ILE A 1 285 ? -7.928 6.600 19.899 1.00 97.31 285 ILE A N 1
ATOM 2295 C CA . ILE A 1 285 ? -8.669 5.384 20.225 1.00 97.31 285 ILE A CA 1
ATOM 2296 C C . ILE A 1 285 ? -10.073 5.809 20.660 1.00 97.31 285 ILE A C 1
ATOM 2298 O O . ILE A 1 285 ? -10.237 6.495 21.665 1.00 97.31 285 ILE A O 1
ATOM 2302 N N . HIS A 1 286 ? -11.077 5.402 19.884 1.00 96.56 286 HIS A N 1
ATOM 2303 C CA . HIS A 1 286 ? -12.489 5.665 20.168 1.00 96.56 286 HIS A CA 1
ATOM 2304 C C . HIS A 1 286 ? -12.931 4.992 21.490 1.00 96.56 286 HIS A C 1
ATOM 2306 O O . HIS A 1 286 ? -12.494 3.863 21.741 1.00 96.56 286 HIS A O 1
ATOM 2312 N N . PRO A 1 287 ? -13.808 5.607 22.315 1.00 95.56 287 PRO A N 1
ATOM 2313 C CA . PRO A 1 287 ? -14.260 5.053 23.596 1.00 95.56 287 PRO A CA 1
ATOM 2314 C C . PRO A 1 287 ? -14.769 3.610 23.516 1.00 95.56 287 PRO A C 1
ATOM 2316 O O . PRO A 1 287 ? -14.389 2.792 24.342 1.00 95.56 287 PRO A O 1
ATOM 2319 N N . ASP A 1 288 ? -15.508 3.250 22.467 1.00 96.06 288 ASP A N 1
ATOM 2320 C CA . ASP A 1 288 ? -15.963 1.878 22.193 1.00 96.06 288 ASP A CA 1
ATOM 2321 C C . ASP A 1 288 ? -14.841 0.820 22.213 1.00 96.06 288 ASP A C 1
ATOM 2323 O O . ASP A 1 288 ? -15.040 -0.311 22.654 1.00 96.06 288 ASP A O 1
ATOM 2327 N N . LEU A 1 289 ? -13.633 1.165 21.751 1.00 96.56 289 LEU A N 1
ATOM 2328 C CA . LEU A 1 289 ? -12.476 0.263 21.810 1.00 96.56 289 LEU A CA 1
ATOM 2329 C C . LEU A 1 289 ? -11.984 0.087 23.252 1.00 96.56 289 LEU A C 1
ATOM 2331 O O . LEU A 1 289 ? -11.534 -0.998 23.625 1.00 96.56 289 LEU A O 1
ATOM 2335 N N . VAL A 1 290 ? -12.073 1.144 24.061 1.00 95.50 290 VAL A N 1
ATOM 2336 C CA . VAL A 1 290 ? -11.775 1.109 25.497 1.00 95.50 290 VAL A CA 1
ATOM 2337 C C . VAL A 1 290 ? -12.836 0.286 26.232 1.00 95.50 290 VAL A C 1
ATOM 2339 O O . VAL A 1 290 ? -12.478 -0.550 27.055 1.00 95.50 290 VAL A O 1
ATOM 2342 N N . GLU A 1 291 ? -14.118 0.451 25.891 1.00 94.69 291 GLU A N 1
ATOM 2343 C CA . GLU A 1 291 ? -15.241 -0.327 26.427 1.00 94.69 291 GLU A CA 1
ATOM 2344 C C . GLU A 1 291 ? -15.062 -1.831 26.165 1.00 94.69 291 GLU A C 1
ATOM 2346 O O . GLU A 1 291 ? -15.092 -2.620 27.112 1.00 94.69 291 GLU A O 1
ATOM 2351 N N . LEU A 1 292 ? -14.751 -2.206 24.915 1.00 94.50 292 LEU A N 1
ATOM 2352 C CA . LEU A 1 292 ? -14.458 -3.580 24.477 1.00 94.50 292 LEU A CA 1
ATOM 2353 C C . LEU A 1 292 ? -13.207 -4.213 25.115 1.00 94.50 292 LEU A C 1
ATOM 2355 O O . LEU A 1 292 ? -13.002 -5.421 24.958 1.00 94.50 292 LEU A O 1
ATOM 2359 N N . GLY A 1 293 ? -12.355 -3.428 25.784 1.00 95.38 293 GLY A N 1
ATOM 2360 C CA . GLY A 1 293 ? -11.154 -3.905 26.480 1.00 95.38 293 GLY A CA 1
ATOM 2361 C C . GLY A 1 293 ? -9.856 -3.883 25.667 1.00 95.38 293 GLY A C 1
ATOM 2362 O O . GLY A 1 293 ? -8.955 -4.687 25.921 1.00 95.38 293 GLY A O 1
ATOM 2363 N N . PHE A 1 294 ? -9.735 -3.005 24.663 1.00 96.12 294 PHE A N 1
ATOM 2364 C CA . PHE A 1 294 ? -8.526 -2.933 23.832 1.00 96.12 294 PHE A CA 1
ATOM 2365 C C . PHE A 1 294 ? -7.281 -2.546 24.643 1.00 96.12 294 PHE A C 1
ATOM 2367 O O . PHE A 1 294 ? -6.202 -3.081 24.394 1.00 96.12 294 PHE A O 1
ATOM 2374 N N . LEU A 1 295 ? -7.414 -1.656 25.632 1.00 95.62 295 LEU A N 1
ATOM 2375 C CA . LEU A 1 295 ? -6.284 -1.216 26.458 1.00 95.62 295 LEU A CA 1
ATOM 2376 C C . LEU A 1 295 ? -5.790 -2.329 27.394 1.00 95.62 295 LEU A C 1
ATOM 2378 O O . LEU A 1 295 ? -4.584 -2.509 27.543 1.00 95.62 295 LEU A O 1
ATOM 2382 N N . GLU A 1 296 ? -6.695 -3.132 27.958 1.00 94.31 296 GLU A N 1
ATOM 2383 C CA . GLU A 1 296 ? -6.345 -4.334 28.720 1.00 94.31 296 GLU A CA 1
ATOM 2384 C C . GLU A 1 296 ? -5.630 -5.372 27.832 1.00 94.31 296 GLU A C 1
ATOM 2386 O O . GLU A 1 296 ? -4.607 -5.937 28.231 1.00 94.31 296 GLU A O 1
ATOM 2391 N N . PHE A 1 297 ? -6.090 -5.567 26.588 1.00 94.00 297 PHE A N 1
ATOM 2392 C CA . PHE A 1 297 ? -5.377 -6.396 25.611 1.00 94.00 297 PHE A CA 1
ATOM 2393 C C . PHE A 1 297 ? -3.968 -5.858 25.311 1.00 94.00 297 PHE A C 1
ATOM 2395 O O . PHE A 1 297 ? -3.013 -6.634 25.319 1.00 94.00 297 PHE A O 1
ATOM 2402 N N . VAL A 1 298 ? -3.814 -4.550 25.091 1.00 94.75 298 VAL A N 1
ATOM 2403 C CA . VAL A 1 298 ? -2.508 -3.898 24.885 1.00 94.75 298 VAL A CA 1
ATOM 2404 C C . VAL A 1 298 ? -1.588 -4.118 26.090 1.00 94.75 298 VAL A C 1
ATOM 2406 O O . VAL A 1 298 ? -0.433 -4.503 25.903 1.00 94.75 298 VAL A O 1
ATOM 2409 N N . GLY A 1 299 ? -2.101 -3.956 27.315 1.00 92.56 299 GLY A N 1
ATOM 2410 C CA . GLY A 1 299 ? -1.368 -4.227 28.555 1.00 92.56 299 GLY A CA 1
ATOM 2411 C C . GLY A 1 299 ? -0.852 -5.667 28.644 1.00 92.56 299 GLY A C 1
ATOM 2412 O O . GLY A 1 299 ? 0.301 -5.883 29.002 1.00 92.56 299 GLY A O 1
ATOM 2413 N N . SER A 1 300 ? -1.637 -6.652 28.191 1.00 89.56 300 SER A N 1
ATOM 2414 C CA . SER A 1 300 ? -1.234 -8.073 28.159 1.00 89.56 300 SER A CA 1
ATOM 2415 C C . SER A 1 300 ? -0.086 -8.416 27.184 1.00 89.56 300 SER A C 1
ATOM 2417 O O . SER A 1 300 ? 0.306 -9.583 27.054 1.00 89.56 300 SER A O 1
ATOM 2419 N N . ARG A 1 301 ? 0.436 -7.429 26.439 1.00 84.25 301 ARG A N 1
ATOM 2420 C CA . ARG A 1 301 ? 1.445 -7.588 25.376 1.00 84.25 301 ARG A CA 1
ATOM 2421 C C . ARG A 1 301 ? 2.729 -6.782 25.638 1.00 84.25 301 ARG A C 1
ATOM 2423 O O . ARG A 1 301 ? 3.368 -6.352 24.680 1.00 84.25 301 ARG A O 1
ATOM 2430 N N . GLU A 1 302 ? 3.106 -6.619 26.910 1.00 77.69 302 GLU A N 1
ATOM 2431 C CA . GLU A 1 302 ? 4.323 -5.942 27.407 1.00 77.69 302 GLU A CA 1
ATOM 2432 C C . GLU A 1 302 ? 5.521 -5.991 26.437 1.00 77.69 302 GLU A C 1
ATOM 2434 O O . GLU A 1 302 ? 6.042 -7.067 26.125 1.00 77.69 302 GLU A O 1
ATOM 2439 N N . GLY A 1 303 ? 5.951 -4.823 25.939 1.00 72.88 303 GLY A N 1
ATOM 2440 C CA . GLY A 1 303 ? 7.148 -4.674 25.098 1.00 72.88 303 GLY A CA 1
ATOM 2441 C C . GLY A 1 303 ? 7.120 -5.417 23.753 1.00 72.88 303 GLY A C 1
ATOM 2442 O O . GLY A 1 303 ? 8.165 -5.603 23.127 1.00 72.88 303 GLY A O 1
ATOM 2443 N N . ARG A 1 304 ? 5.957 -5.902 23.296 1.00 83.75 304 ARG A N 1
ATOM 2444 C CA . ARG A 1 304 ? 5.825 -6.716 22.074 1.00 83.75 304 ARG A CA 1
ATOM 2445 C C . ARG A 1 304 ? 4.932 -6.047 21.031 1.00 83.75 304 ARG A C 1
ATOM 2447 O O . ARG A 1 304 ? 4.118 -5.167 21.306 1.00 83.75 304 ARG A O 1
ATOM 2454 N N . ARG A 1 305 ? 5.052 -6.533 19.793 1.00 91.00 305 ARG A N 1
ATOM 2455 C CA . ARG A 1 305 ? 4.059 -6.295 18.734 1.00 91.00 305 ARG A CA 1
ATOM 2456 C C . ARG A 1 305 ? 2.739 -6.956 19.114 1.00 91.00 305 ARG A C 1
ATOM 2458 O O . ARG A 1 305 ? 2.744 -8.038 19.709 1.00 91.00 305 ARG A O 1
ATOM 2465 N N . LEU A 1 306 ? 1.616 -6.326 18.774 1.00 92.56 306 LEU A N 1
ATOM 2466 C CA . LEU A 1 306 ? 0.293 -6.808 19.183 1.00 92.56 306 LEU A CA 1
ATOM 2467 C C . LEU A 1 306 ? -0.160 -8.025 18.359 1.00 92.56 306 LEU A C 1
ATOM 2469 O O . LEU A 1 306 ? -0.605 -9.022 18.925 1.00 92.56 306 LEU A O 1
ATOM 2473 N N . PHE A 1 307 ? 0.032 -7.992 17.035 1.00 92.56 307 PHE A N 1
ATOM 2474 C CA . PHE A 1 307 ? -0.534 -8.980 16.094 1.00 92.56 307 PHE A CA 1
ATOM 2475 C C . PHE A 1 307 ? 0.506 -9.816 15.333 1.00 92.56 307 PHE A C 1
ATOM 2477 O O . PHE A 1 307 ? 0.163 -10.684 14.527 1.00 92.56 307 PHE A O 1
ATOM 2484 N N . VAL A 1 308 ? 1.789 -9.558 15.581 1.00 87.38 308 VAL A N 1
ATOM 2485 C CA . VAL A 1 308 ? 2.925 -10.252 14.969 1.00 87.38 308 VAL A CA 1
ATOM 2486 C C . VAL A 1 308 ? 3.757 -10.894 16.069 1.00 87.38 308 VAL A C 1
ATOM 2488 O O . VAL A 1 308 ? 4.005 -10.284 17.108 1.00 87.38 308 VAL A O 1
ATOM 2491 N N . ASP A 1 309 ? 4.179 -12.134 15.840 1.00 79.62 309 ASP A N 1
ATOM 2492 C CA . ASP A 1 309 ? 5.085 -12.844 16.735 1.00 79.62 309 ASP A CA 1
ATOM 2493 C C . ASP A 1 309 ? 6.522 -12.301 16.578 1.00 79.62 309 ASP A C 1
ATOM 2495 O O . ASP A 1 309 ? 7.059 -12.365 15.466 1.00 79.62 309 ASP A O 1
ATOM 2499 N N . PRO A 1 310 ? 7.165 -11.786 17.647 1.00 70.75 310 PRO A N 1
ATOM 2500 C CA . PRO A 1 310 ? 8.562 -11.359 17.604 1.00 70.75 310 PRO A CA 1
ATOM 2501 C C . PRO A 1 310 ? 9.524 -12.441 17.095 1.00 70.75 310 PRO A C 1
ATOM 2503 O O . PRO A 1 310 ? 10.457 -12.113 16.371 1.00 70.75 310 PRO A O 1
ATOM 2506 N N . ALA A 1 311 ? 9.278 -13.726 17.382 1.00 74.56 311 ALA A N 1
ATOM 2507 C CA . ALA A 1 311 ? 10.143 -14.821 16.929 1.00 74.56 311 ALA A CA 1
ATOM 2508 C C . ALA A 1 311 ? 10.163 -14.986 15.394 1.00 74.56 311 ALA A C 1
ATOM 2510 O O . ALA A 1 311 ? 11.103 -15.553 14.833 1.00 74.56 311 ALA A O 1
ATOM 2511 N N . SER A 1 312 ? 9.143 -14.459 14.705 1.00 76.12 312 SER A N 1
ATOM 2512 C CA . SER A 1 312 ? 9.056 -14.440 13.240 1.00 76.12 312 SER A CA 1
ATOM 2513 C C . SER A 1 312 ? 9.766 -13.237 12.598 1.00 76.12 312 SER A C 1
ATOM 2515 O O . SER A 1 312 ? 9.802 -13.146 11.374 1.00 76.12 312 SER A O 1
ATOM 2517 N N . VAL A 1 313 ? 10.307 -12.297 13.382 1.00 79.56 313 VAL A N 1
ATOM 2518 C CA . VAL A 1 313 ? 10.856 -11.025 12.888 1.00 79.56 313 VAL A CA 1
ATOM 2519 C C . VAL A 1 313 ? 12.332 -10.903 13.263 1.00 79.56 313 VAL A C 1
ATOM 2521 O O . VAL A 1 313 ? 12.664 -10.556 14.392 1.00 79.56 313 VAL A O 1
ATOM 2524 N N . ARG A 1 314 ? 13.225 -11.159 12.299 1.00 76.75 314 ARG A N 1
ATOM 2525 C CA . ARG A 1 314 ? 14.687 -11.038 12.477 1.00 76.75 314 ARG A CA 1
ATOM 2526 C C . ARG A 1 314 ? 15.257 -9.768 11.835 1.00 76.75 314 ARG A C 1
ATOM 2528 O O . ARG A 1 314 ? 16.306 -9.286 12.245 1.00 76.75 314 ARG A O 1
ATOM 2535 N N . SER A 1 315 ? 14.544 -9.199 10.865 1.00 78.88 315 SER A N 1
ATOM 2536 C CA . SER A 1 315 ? 14.893 -7.971 10.147 1.00 78.88 315 SER A CA 1
ATOM 2537 C C . SER A 1 315 ? 13.656 -7.113 9.833 1.00 78.88 315 SER A C 1
ATOM 2539 O O . SER A 1 315 ? 12.508 -7.536 10.011 1.00 78.88 315 SER A O 1
ATOM 2541 N N . ARG A 1 316 ? 13.870 -5.892 9.315 1.00 74.12 316 ARG A N 1
ATOM 2542 C CA . ARG A 1 316 ? 12.772 -5.025 8.836 1.00 74.12 316 ARG A CA 1
ATOM 2543 C C . ARG A 1 316 ? 12.027 -5.610 7.629 1.00 74.12 316 ARG A C 1
ATOM 2545 O O . ARG A 1 316 ? 10.832 -5.350 7.488 1.00 74.12 316 ARG A O 1
ATOM 2552 N N . ASP A 1 317 ? 12.699 -6.394 6.789 1.00 74.50 317 ASP A N 1
ATOM 2553 C CA . ASP A 1 317 ? 12.064 -7.043 5.638 1.00 74.50 317 ASP A CA 1
ATOM 2554 C C . ASP A 1 317 ? 11.244 -8.268 6.059 1.00 74.50 317 ASP A C 1
ATOM 2556 O O . ASP A 1 317 ? 10.126 -8.442 5.563 1.00 74.50 317 ASP A O 1
ATOM 2560 N N . ASP A 1 318 ? 11.709 -9.035 7.054 1.00 81.06 318 ASP A N 1
ATOM 2561 C CA . ASP A 1 318 ? 10.910 -10.108 7.666 1.00 81.06 318 ASP A CA 1
ATOM 2562 C C . ASP A 1 318 ? 9.621 -9.545 8.261 1.00 81.06 318 ASP A C 1
ATOM 2564 O O . ASP A 1 318 ? 8.539 -10.050 7.967 1.00 81.06 318 ASP A O 1
ATOM 2568 N N . LEU A 1 319 ? 9.706 -8.441 9.020 1.00 85.31 319 LEU A N 1
ATOM 2569 C CA . LEU A 1 319 ? 8.523 -7.749 9.539 1.00 85.31 319 LEU A CA 1
ATOM 2570 C C . LEU A 1 319 ? 7.534 -7.432 8.415 1.00 85.31 319 LEU A C 1
ATOM 2572 O O . LEU A 1 319 ? 6.344 -7.708 8.540 1.00 85.31 319 LEU A O 1
ATOM 2576 N N . ARG A 1 320 ? 8.016 -6.884 7.294 1.00 82.00 320 ARG A N 1
ATOM 2577 C CA . ARG A 1 320 ? 7.166 -6.538 6.149 1.00 82.00 320 ARG A CA 1
ATOM 2578 C C . ARG A 1 320 ? 6.481 -7.774 5.551 1.00 82.00 320 ARG A C 1
ATOM 2580 O O . ARG A 1 320 ? 5.323 -7.678 5.140 1.00 82.00 320 ARG A O 1
ATOM 2587 N N . GLY A 1 321 ? 7.174 -8.911 5.502 1.00 85.12 321 GLY A N 1
ATOM 2588 C CA . GLY A 1 321 ? 6.635 -10.197 5.055 1.00 85.12 321 GLY A CA 1
ATOM 2589 C C . GLY A 1 321 ? 5.607 -10.790 6.023 1.00 85.12 321 GLY A C 1
ATOM 2590 O O . GLY A 1 321 ? 4.521 -11.191 5.600 1.00 85.12 321 GLY A O 1
ATOM 2591 N N . VAL A 1 322 ? 5.904 -10.794 7.324 1.00 88.62 322 VAL A N 1
ATOM 2592 C CA . VAL A 1 322 ? 5.034 -11.353 8.371 1.00 88.62 322 VAL A CA 1
ATOM 2593 C C . VAL A 1 322 ? 3.776 -10.507 8.561 1.00 88.62 322 VAL A C 1
ATOM 2595 O O . VAL A 1 322 ? 2.678 -11.061 8.577 1.00 88.62 322 VAL A O 1
ATOM 2598 N N . THR A 1 323 ? 3.900 -9.177 8.598 1.00 89.81 323 THR A N 1
ATOM 2599 C CA . THR A 1 323 ? 2.763 -8.243 8.606 1.00 89.81 323 THR A CA 1
ATOM 2600 C C . THR A 1 323 ? 1.854 -8.492 7.402 1.00 89.81 323 THR A C 1
ATOM 2602 O O . THR A 1 323 ? 0.662 -8.735 7.579 1.00 89.81 323 THR A O 1
ATOM 2605 N N . ALA A 1 324 ? 2.410 -8.560 6.184 1.00 88.50 324 ALA A N 1
ATOM 2606 C CA . ALA A 1 324 ? 1.627 -8.872 4.986 1.00 88.50 324 ALA A CA 1
ATOM 2607 C C . ALA A 1 324 ? 0.984 -10.274 5.045 1.00 88.50 324 ALA A C 1
ATOM 2609 O O . ALA A 1 324 ? -0.137 -10.458 4.572 1.00 88.50 324 ALA A O 1
ATOM 2610 N N . SER A 1 325 ? 1.645 -11.268 5.646 1.00 90.75 325 SER A N 1
ATOM 2611 C CA . SER A 1 325 ? 1.075 -12.603 5.877 1.00 90.75 325 SER A CA 1
ATOM 2612 C C . SER A 1 325 ? -0.108 -12.567 6.853 1.00 90.75 325 SER A C 1
ATOM 2614 O O . SER A 1 325 ? -1.137 -13.196 6.598 1.00 90.75 325 SER A O 1
ATOM 2616 N N . THR A 1 326 ? -0.019 -11.795 7.939 1.00 92.69 326 THR A N 1
ATOM 2617 C CA . THR A 1 326 ? -1.135 -11.548 8.868 1.00 92.69 326 THR A CA 1
ATOM 2618 C C . THR A 1 326 ? -2.296 -10.845 8.166 1.00 92.69 326 THR A C 1
ATOM 2620 O O . THR A 1 326 ? -3.407 -11.375 8.188 1.00 92.69 326 THR A O 1
ATOM 2623 N N . SER A 1 327 ? -2.049 -9.753 7.438 1.00 91.94 327 SER A N 1
ATOM 2624 C CA . SER A 1 327 ? -3.073 -9.049 6.652 1.00 91.94 327 SER A CA 1
ATOM 2625 C C . SER A 1 327 ? -3.718 -9.933 5.581 1.00 91.94 327 SER A C 1
ATOM 2627 O O . SER A 1 327 ? -4.922 -9.860 5.355 1.00 91.94 327 SER A O 1
ATOM 2629 N N . ASN A 1 328 ? -2.951 -10.806 4.923 1.00 92.56 328 ASN A N 1
ATOM 2630 C CA . ASN A 1 328 ? -3.480 -11.744 3.930 1.00 92.56 328 ASN A CA 1
ATOM 2631 C C . ASN A 1 328 ? -4.308 -12.870 4.571 1.00 92.56 328 ASN A C 1
ATOM 2633 O O . ASN A 1 328 ? -5.299 -13.303 3.985 1.00 92.56 328 ASN A O 1
ATOM 2637 N N . ARG A 1 329 ? -3.934 -13.351 5.765 1.00 93.44 329 ARG A N 1
ATOM 2638 C CA . ARG A 1 329 ? -4.735 -14.321 6.537 1.00 93.44 329 ARG A CA 1
ATOM 2639 C C . ARG A 1 329 ? -6.038 -13.699 7.037 1.00 93.44 329 ARG A C 1
ATOM 2641 O O . ARG A 1 329 ? -7.079 -14.341 6.931 1.00 93.44 329 ARG A O 1
ATOM 2648 N N . LEU A 1 330 ? -5.987 -12.456 7.519 1.00 94.69 330 LEU A N 1
ATOM 2649 C CA . LEU A 1 330 ? -7.165 -11.695 7.932 1.00 94.69 330 LEU A CA 1
ATOM 2650 C C . LEU A 1 330 ? -8.091 -11.424 6.740 1.00 94.69 330 LEU A C 1
ATOM 2652 O O . LEU A 1 330 ? -9.273 -11.732 6.813 1.00 94.69 330 LEU A O 1
ATOM 2656 N N . GLY A 1 331 ? -7.550 -10.953 5.613 1.00 94.56 331 GLY A N 1
ATOM 2657 C CA . GLY A 1 331 ? -8.317 -10.709 4.391 1.00 94.56 331 GLY A CA 1
ATOM 2658 C C . GLY A 1 331 ? -8.977 -11.963 3.814 1.00 94.56 331 GLY A C 1
ATOM 2659 O O . GLY A 1 331 ? -10.109 -11.887 3.343 1.00 94.56 331 GLY A O 1
ATOM 2660 N N . ARG A 1 332 ? -8.320 -13.132 3.900 1.00 94.69 332 ARG A N 1
ATOM 2661 C CA . ARG A 1 332 ? -8.940 -14.423 3.544 1.00 94.69 332 ARG A CA 1
ATOM 2662 C C . ARG A 1 332 ? -10.091 -14.806 4.471 1.00 94.69 332 ARG A C 1
ATOM 2664 O O . ARG A 1 332 ? -11.058 -15.370 3.986 1.00 94.69 332 ARG A O 1
ATOM 2671 N N . TRP A 1 333 ? -9.994 -14.510 5.767 1.00 95.00 333 TRP A N 1
ATOM 2672 C CA . TRP A 1 333 ? -11.080 -14.758 6.719 1.00 95.00 333 TRP A CA 1
ATOM 2673 C C . TRP A 1 333 ? -12.248 -13.782 6.524 1.00 95.00 333 TRP A C 1
ATOM 2675 O O . TRP A 1 333 ? -13.380 -14.222 6.403 1.00 95.00 333 TRP A O 1
ATOM 2685 N N . ILE A 1 334 ? -11.990 -12.481 6.361 1.00 95.69 334 ILE A N 1
ATOM 2686 C CA . ILE A 1 334 ? -13.043 -11.507 6.022 1.00 95.69 334 ILE A CA 1
ATOM 2687 C C . ILE A 1 334 ? -13.741 -11.899 4.707 1.00 95.69 334 ILE A C 1
ATOM 2689 O O . ILE A 1 334 ? -14.951 -11.759 4.600 1.00 95.69 334 ILE A O 1
ATOM 2693 N N . ARG A 1 335 ? -13.019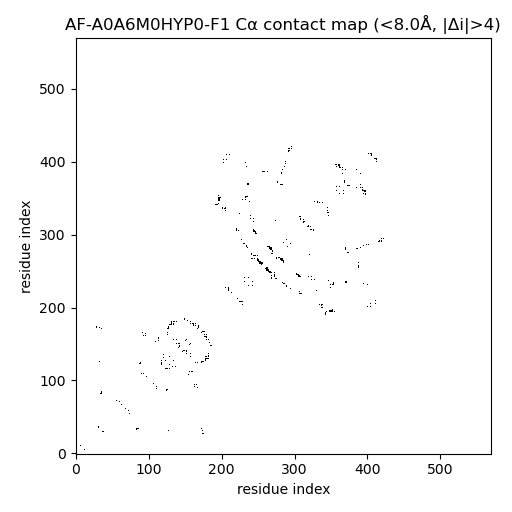 -12.462 3.725 1.00 95.19 335 ARG A N 1
ATOM 2694 C CA . ARG A 1 335 ? -13.604 -12.967 2.468 1.00 95.19 335 ARG A CA 1
ATOM 2695 C C . ARG A 1 335 ? -14.569 -14.153 2.650 1.00 95.19 335 ARG A C 1
ATOM 2697 O O . ARG A 1 335 ? -15.379 -14.369 1.757 1.00 95.19 335 ARG A O 1
ATOM 2704 N N . THR A 1 336 ? -14.524 -14.904 3.758 1.00 95.19 336 THR A N 1
ATOM 2705 C CA . THR A 1 336 ? -15.540 -15.946 4.038 1.00 95.19 336 THR A CA 1
ATOM 2706 C C . THR A 1 336 ? -16.836 -15.377 4.616 1.00 95.19 336 THR A C 1
ATOM 2708 O O . THR A 1 336 ? -17.797 -16.121 4.752 1.00 95.19 336 THR A O 1
ATOM 2711 N N . ILE A 1 337 ? -16.847 -14.093 4.982 1.00 95.50 337 ILE A N 1
ATOM 2712 C CA . ILE A 1 337 ? -18.018 -13.354 5.474 1.00 95.50 337 ILE A CA 1
ATOM 2713 C C . ILE A 1 337 ? -18.534 -12.466 4.333 1.00 95.50 337 ILE A C 1
ATOM 2715 O O . ILE A 1 337 ? -19.671 -12.572 3.896 1.00 95.50 337 ILE A O 1
ATOM 2719 N N . VAL A 1 338 ? -17.638 -11.657 3.768 1.00 95.56 338 VAL A N 1
ATOM 2720 C CA . VAL A 1 338 ? -17.906 -10.727 2.670 1.00 95.56 338 VAL A CA 1
ATOM 2721 C C . VAL A 1 338 ? -17.480 -11.377 1.361 1.00 95.56 338 VAL A C 1
ATOM 2723 O O . VAL A 1 338 ? -16.327 -11.246 0.938 1.00 95.56 338 VAL A O 1
ATOM 2726 N N . ALA A 1 339 ? -18.392 -12.107 0.721 1.00 92.69 339 ALA A N 1
ATOM 2727 C CA . ALA A 1 339 ? -18.109 -12.835 -0.518 1.00 92.69 339 ALA A CA 1
ATOM 2728 C C . ALA A 1 339 ? -17.866 -11.912 -1.734 1.00 92.69 339 ALA A C 1
ATOM 2730 O O . ALA A 1 339 ? -17.132 -12.291 -2.649 1.00 92.69 339 ALA A O 1
ATOM 2731 N N . ASP A 1 340 ? -18.426 -10.696 -1.728 1.00 90.69 340 ASP A N 1
ATOM 2732 C CA . ASP A 1 340 ? -18.432 -9.776 -2.872 1.00 90.69 340 ASP A CA 1
ATOM 2733 C C . ASP A 1 340 ? -17.007 -9.425 -3.374 1.00 90.69 340 ASP A C 1
ATOM 2735 O O . ASP A 1 340 ? -16.200 -8.844 -2.631 1.00 90.69 340 ASP A O 1
ATOM 2739 N N . PRO A 1 341 ? -16.653 -9.748 -4.636 1.00 88.12 341 PRO A N 1
ATOM 2740 C CA . PRO A 1 341 ? -15.320 -9.502 -5.178 1.00 88.12 341 PRO A CA 1
ATOM 2741 C C . PRO A 1 341 ? -14.999 -8.016 -5.422 1.00 88.12 341 PRO A C 1
ATOM 2743 O O . PRO A 1 341 ? -13.815 -7.678 -5.547 1.00 88.12 341 PRO A O 1
ATOM 2746 N N . ALA A 1 342 ? -15.997 -7.126 -5.489 1.00 87.94 342 ALA A N 1
ATOM 2747 C CA . ALA A 1 342 ? -15.797 -5.685 -5.639 1.00 87.94 342 ALA A CA 1
ATOM 2748 C C . ALA A 1 342 ? -15.219 -5.058 -4.361 1.00 87.94 342 ALA A C 1
ATOM 2750 O O . ALA A 1 342 ? -14.320 -4.211 -4.441 1.00 87.94 342 ALA A O 1
ATOM 2751 N N . VAL A 1 343 ? -15.655 -5.533 -3.189 1.00 90.00 343 VAL A N 1
ATOM 2752 C CA . VAL A 1 343 ? -15.064 -5.166 -1.899 1.00 90.00 343 VAL A CA 1
ATOM 2753 C C . VAL A 1 343 ? -13.708 -5.852 -1.757 1.00 90.00 343 VAL A C 1
ATOM 2755 O O . VAL A 1 343 ? -13.573 -7.064 -1.924 1.00 90.00 343 VAL A O 1
ATOM 2758 N N . ARG A 1 344 ? -12.663 -5.090 -1.417 1.00 88.81 344 ARG A N 1
ATOM 2759 C CA . ARG A 1 344 ? -11.335 -5.640 -1.093 1.00 88.81 344 ARG A CA 1
ATOM 2760 C C . ARG A 1 344 ? -11.178 -5.697 0.426 1.00 88.81 344 ARG A C 1
ATOM 2762 O O . ARG A 1 344 ? -10.972 -4.632 0.998 1.00 88.81 344 ARG A O 1
ATOM 2769 N N . PRO A 1 345 ? -11.168 -6.870 1.086 1.00 84.38 345 PRO A N 1
ATOM 2770 C CA . PRO A 1 345 ? -11.110 -6.974 2.549 1.00 84.38 345 PRO A CA 1
ATOM 2771 C C . PRO A 1 345 ? -10.072 -6.074 3.239 1.00 84.38 345 PRO A C 1
ATOM 2773 O O . P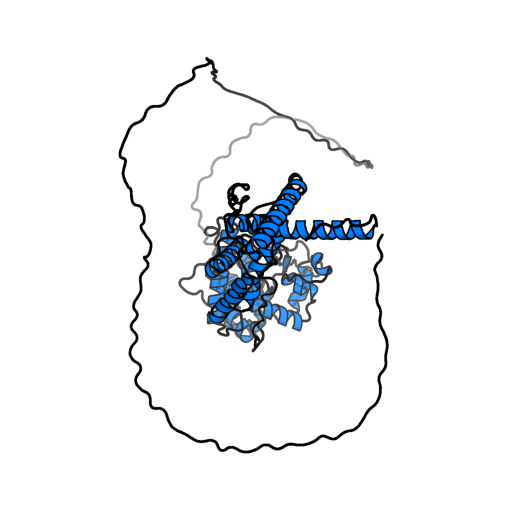RO A 1 345 ? -10.377 -5.408 4.223 1.00 84.38 345 PRO A O 1
ATOM 2776 N N . ASN A 1 346 ? -8.868 -5.957 2.666 1.00 84.62 346 ASN A N 1
ATOM 2777 C CA . ASN A 1 346 ? -7.774 -5.171 3.254 1.00 84.62 346 ASN A CA 1
ATOM 2778 C C . ASN A 1 346 ? -7.894 -3.644 3.053 1.00 84.62 346 ASN A C 1
ATOM 2780 O O . ASN A 1 346 ? -7.054 -2.887 3.548 1.00 84.62 346 ASN A O 1
ATOM 2784 N N . HIS A 1 347 ? -8.906 -3.181 2.312 1.00 88.88 347 HIS A N 1
ATOM 2785 C CA . HIS A 1 347 ? -9.166 -1.766 2.016 1.00 88.88 347 HIS A CA 1
ATOM 2786 C C . HIS A 1 347 ? -10.636 -1.344 2.201 1.00 88.88 347 HIS A C 1
ATOM 2788 O O . HIS A 1 347 ? -10.886 -0.147 2.309 1.00 88.88 347 HIS A O 1
ATOM 2794 N N . GLY A 1 348 ? -11.587 -2.281 2.292 1.00 94.50 348 GLY A N 1
ATOM 2795 C CA . GLY A 1 348 ? -13.018 -2.006 2.457 1.00 94.50 348 GLY A CA 1
ATOM 2796 C C . GLY A 1 348 ? -13.317 -1.194 3.716 1.00 94.50 348 GLY A C 1
ATOM 2797 O O . GLY A 1 348 ? -14.047 -0.211 3.636 1.00 94.50 348 GLY A O 1
ATOM 2798 N N . TRP A 1 349 ? -12.645 -1.506 4.831 1.00 95.44 349 TRP A N 1
ATOM 2799 C CA . TRP A 1 349 ? -12.694 -0.704 6.061 1.00 95.44 349 TRP A CA 1
ATOM 2800 C C . TRP A 1 349 ? -12.281 0.752 5.854 1.00 95.44 349 TRP A C 1
ATOM 2802 O O . TRP A 1 349 ? -12.969 1.660 6.303 1.00 95.44 349 TRP A O 1
ATOM 2812 N N . ARG A 1 350 ? -11.185 0.995 5.125 1.00 94.94 350 ARG A N 1
ATOM 2813 C CA . ARG A 1 350 ? -10.717 2.355 4.831 1.00 94.94 350 ARG A CA 1
ATOM 2814 C C . ARG A 1 350 ? -11.700 3.109 3.941 1.00 94.94 350 ARG A C 1
ATOM 2816 O O . ARG A 1 350 ? -11.932 4.286 4.184 1.00 94.94 350 ARG A O 1
ATOM 2823 N N . HIS A 1 351 ? -12.250 2.459 2.916 1.00 95.44 351 HIS A N 1
ATOM 2824 C CA . HIS A 1 351 ? -13.262 3.077 2.060 1.00 95.44 351 HIS A CA 1
ATOM 2825 C C . HIS A 1 351 ? -14.518 3.431 2.864 1.00 95.44 351 HIS A C 1
ATOM 2827 O O . HIS A 1 351 ? -14.921 4.588 2.843 1.00 95.44 351 HIS A O 1
ATOM 2833 N N . ARG A 1 352 ? -15.037 2.487 3.662 1.00 95.56 352 ARG A N 1
ATOM 2834 C CA . ARG A 1 352 ? -16.160 2.710 4.583 1.00 95.56 352 ARG A CA 1
ATOM 2835 C C . ARG A 1 352 ? -15.897 3.870 5.546 1.00 95.56 352 ARG A C 1
ATOM 2837 O O . ARG A 1 352 ? -16.722 4.770 5.633 1.00 95.56 352 ARG A O 1
ATOM 2844 N N . PHE A 1 353 ? -14.737 3.896 6.207 1.00 96.19 353 PHE A N 1
ATOM 2845 C CA . PHE A 1 353 ? -14.351 4.988 7.106 1.00 96.19 353 PHE A CA 1
ATOM 2846 C C . PHE A 1 353 ? -14.391 6.353 6.403 1.00 96.19 353 PHE A C 1
ATOM 2848 O O . PHE A 1 353 ? -14.921 7.308 6.956 1.00 96.19 353 PHE A O 1
ATOM 2855 N N . ILE A 1 354 ? -13.863 6.457 5.175 1.00 95.25 354 ILE A N 1
ATOM 2856 C CA . ILE A 1 354 ? -13.873 7.716 4.413 1.00 95.25 354 ILE A CA 1
ATOM 2857 C C . ILE A 1 354 ? -15.305 8.136 4.061 1.00 95.25 354 ILE A C 1
ATOM 2859 O O . ILE A 1 354 ? -15.618 9.316 4.222 1.00 95.25 354 ILE A O 1
ATOM 2863 N N . SER A 1 355 ? -16.153 7.202 3.607 1.00 95.19 355 SER A N 1
ATOM 2864 C CA . SER A 1 355 ? -17.565 7.472 3.301 1.00 95.19 355 SER A CA 1
ATOM 2865 C C . SER A 1 355 ? -18.306 7.954 4.553 1.00 95.19 355 SER A C 1
ATOM 2867 O O . SER A 1 355 ? -18.866 9.045 4.538 1.00 95.19 355 SER A O 1
ATOM 2869 N N . LEU A 1 356 ? -18.210 7.225 5.671 1.00 95.94 356 LEU A N 1
ATOM 2870 C CA . LEU A 1 356 ? -18.857 7.587 6.939 1.00 95.94 356 LEU A CA 1
ATOM 2871 C C . LEU A 1 356 ? -18.345 8.913 7.515 1.00 95.94 356 LEU A C 1
ATOM 2873 O O . LEU A 1 356 ? -19.150 9.735 7.941 1.00 95.94 356 LEU A O 1
ATOM 2877 N N . ALA A 1 357 ? -17.033 9.163 7.483 1.00 95.88 357 ALA A N 1
ATOM 2878 C CA . ALA A 1 357 ? -16.458 10.440 7.904 1.00 95.88 357 ALA A CA 1
ATOM 2879 C C . ALA A 1 357 ? -16.969 11.599 7.028 1.00 95.88 357 ALA A C 1
ATOM 2881 O O . ALA A 1 357 ? -17.243 12.685 7.531 1.00 95.88 357 ALA A O 1
ATOM 2882 N N . SER A 1 358 ? -17.147 11.367 5.721 1.00 95.12 358 SER A N 1
ATOM 2883 C CA . SER A 1 358 ? -17.743 12.355 4.815 1.00 95.12 358 SER A CA 1
ATOM 2884 C C . SER A 1 358 ? -19.222 12.610 5.132 1.00 95.12 358 SER A C 1
ATOM 2886 O O . SER A 1 358 ? -19.640 13.766 5.145 1.00 95.12 358 SER A O 1
ATOM 2888 N N . THR A 1 359 ? -19.999 11.563 5.430 1.00 95.56 359 THR A N 1
ATOM 2889 C CA . THR A 1 359 ? -21.414 11.659 5.834 1.00 95.56 359 THR A CA 1
ATOM 2890 C C . THR A 1 359 ? -21.575 12.408 7.159 1.00 95.56 359 THR A C 1
ATOM 2892 O O . THR A 1 359 ? -22.411 13.301 7.266 1.00 95.56 359 THR A O 1
ATOM 2895 N N . ALA A 1 360 ? -20.711 12.121 8.137 1.00 96.19 360 ALA A N 1
ATOM 2896 C CA . ALA A 1 360 ? -20.636 12.803 9.431 1.00 96.19 360 ALA A CA 1
ATOM 2897 C C . ALA A 1 360 ? -20.048 14.230 9.360 1.00 96.19 360 ALA A C 1
ATOM 2899 O O . ALA A 1 360 ? -19.878 14.878 10.391 1.00 96.19 360 ALA A O 1
ATOM 2900 N N . LYS A 1 361 ? -19.727 14.731 8.155 1.00 95.69 361 LYS A N 1
ATOM 2901 C CA . LYS A 1 361 ? -19.124 16.055 7.913 1.00 95.69 361 LYS A CA 1
ATOM 2902 C C . LYS A 1 361 ? -17.829 16.289 8.709 1.00 95.69 361 LYS A C 1
ATOM 2904 O O . LYS A 1 361 ? -17.535 17.419 9.098 1.00 95.69 361 LYS A O 1
ATOM 2909 N N . VAL A 1 362 ? -17.046 15.230 8.925 1.00 94.31 362 VAL A N 1
ATOM 2910 C CA . VAL A 1 362 ? -15.690 15.331 9.477 1.00 94.31 362 VAL A CA 1
ATOM 2911 C C . VAL A 1 362 ? -14.838 16.172 8.537 1.00 94.31 362 VAL A C 1
ATOM 2913 O O . VAL A 1 362 ? -14.851 15.956 7.320 1.00 94.31 362 VAL A O 1
ATOM 2916 N N . ASP A 1 363 ? -14.076 17.111 9.100 1.00 92.19 363 ASP A N 1
ATOM 2917 C CA . ASP A 1 363 ? -13.207 17.971 8.300 1.00 92.19 363 ASP A CA 1
ATOM 2918 C C . ASP A 1 363 ? -12.245 17.152 7.415 1.00 92.19 363 ASP A C 1
ATOM 2920 O O . ASP A 1 363 ? -11.662 16.141 7.825 1.00 92.19 363 ASP A O 1
ATOM 2924 N N . ARG A 1 364 ? -12.060 17.612 6.173 1.00 89.81 364 ARG A N 1
ATOM 2925 C CA . ARG A 1 364 ? -11.270 16.899 5.170 1.00 89.81 364 ARG A CA 1
ATOM 2926 C C . ARG A 1 364 ? -9.796 16.807 5.550 1.00 89.81 364 ARG A C 1
ATOM 2928 O O . ARG A 1 364 ? -9.202 15.759 5.308 1.00 89.81 364 ARG A O 1
ATOM 2935 N N . GLU A 1 365 ? -9.201 17.859 6.111 1.00 87.62 365 GLU A N 1
ATOM 2936 C CA . GLU A 1 365 ? -7.797 17.824 6.528 1.00 87.62 365 GLU A CA 1
ATOM 2937 C C . GLU A 1 365 ? -7.618 16.820 7.671 1.00 87.62 365 GLU A C 1
ATOM 2939 O O . GLU A 1 365 ? -6.775 15.928 7.574 1.00 87.62 365 GLU A O 1
ATOM 2944 N N . LYS A 1 366 ? -8.469 16.883 8.700 1.00 90.56 366 LYS A N 1
ATOM 2945 C CA . LYS A 1 366 ? -8.437 15.956 9.842 1.00 90.56 366 LYS A CA 1
ATOM 2946 C C . LYS A 1 366 ? -8.675 14.501 9.421 1.00 90.56 366 LYS A C 1
ATOM 2948 O O . LYS A 1 366 ? -7.936 13.612 9.847 1.00 90.56 366 LYS A O 1
ATOM 2953 N N . ARG A 1 367 ? -9.628 14.240 8.517 1.00 91.19 367 ARG A N 1
ATOM 2954 C CA . ARG A 1 367 ? -9.864 12.911 7.920 1.00 91.19 367 ARG A CA 1
ATOM 2955 C C . ARG A 1 367 ? -8.650 12.409 7.135 1.00 91.19 367 ARG A C 1
ATOM 2957 O O . ARG A 1 367 ? -8.269 11.239 7.255 1.00 91.19 367 ARG A O 1
ATOM 2964 N N . ASP A 1 368 ? -8.045 13.266 6.317 1.00 89.00 368 ASP A N 1
ATOM 2965 C CA . ASP A 1 368 ? -6.882 12.911 5.501 1.00 89.00 368 ASP A CA 1
ATOM 2966 C C . ASP A 1 368 ? -5.638 12.673 6.394 1.00 89.00 368 ASP A C 1
ATOM 2968 O O . ASP A 1 368 ? -4.871 11.747 6.112 1.00 89.00 368 ASP A O 1
ATOM 2972 N N . ILE A 1 369 ? -5.511 13.385 7.527 1.00 89.00 369 ILE A N 1
ATOM 2973 C CA . ILE A 1 369 ? -4.531 13.130 8.603 1.00 89.00 369 ILE A CA 1
ATOM 2974 C C . ILE A 1 369 ? -4.777 11.766 9.257 1.00 89.00 369 ILE A C 1
ATOM 2976 O O . ILE A 1 369 ? -3.899 10.911 9.163 1.00 89.00 369 ILE A O 1
ATOM 2980 N N . ILE A 1 370 ? -5.955 11.517 9.849 1.00 90.31 370 ILE A N 1
ATOM 2981 C CA . ILE A 1 370 ? -6.313 10.252 10.536 1.00 90.31 370 ILE A CA 1
ATOM 2982 C C . ILE A 1 370 ? -6.023 9.042 9.640 1.00 90.31 370 ILE A C 1
ATOM 2984 O O . ILE A 1 370 ? -5.368 8.069 10.031 1.00 90.31 370 ILE A O 1
ATOM 2988 N N . THR A 1 371 ? -6.446 9.130 8.380 1.00 90.25 371 THR A N 1
ATOM 2989 C CA . THR A 1 371 ? -6.242 8.057 7.410 1.00 90.25 371 THR A CA 1
ATOM 2990 C C . THR A 1 371 ? -4.813 8.010 6.852 1.00 90.25 371 THR A C 1
ATOM 2992 O O . THR A 1 371 ? -4.413 6.977 6.309 1.00 90.25 371 THR A O 1
ATOM 2995 N N . GLY A 1 372 ? -4.009 9.068 6.941 1.00 86.00 372 GLY A N 1
ATOM 2996 C CA . GLY A 1 372 ? -2.688 9.137 6.311 1.00 86.00 372 GLY A CA 1
ATOM 2997 C C . GLY A 1 372 ? -2.771 9.098 4.779 1.00 86.00 372 GLY A C 1
ATOM 2998 O O . GLY A 1 372 ? -2.149 8.243 4.127 1.00 86.00 372 GLY A O 1
ATOM 2999 N N . HIS A 1 373 ? -3.604 9.965 4.199 1.00 84.62 373 HIS A N 1
ATOM 3000 C CA . HIS A 1 373 ? -3.513 10.334 2.786 1.00 84.62 373 HIS A CA 1
ATOM 3001 C C . HIS A 1 373 ? -2.539 11.501 2.616 1.00 84.62 373 HIS A C 1
ATOM 3003 O O . HIS A 1 373 ? -2.526 12.439 3.402 1.00 84.62 373 HIS A O 1
ATOM 3009 N N . SER A 1 374 ? -1.746 11.467 1.548 1.00 67.19 374 SER A N 1
ATOM 3010 C CA . SER A 1 374 ? -1.061 12.660 1.062 1.00 67.19 374 SER A CA 1
ATOM 3011 C C . SER A 1 374 ? -2.093 13.557 0.378 1.00 67.19 374 SER A C 1
ATOM 3013 O O . SER A 1 374 ? -2.487 13.259 -0.753 1.00 67.19 374 SER A O 1
ATOM 3015 N N . SER A 1 375 ? -2.547 14.620 1.040 1.00 57.53 375 SER A N 1
ATOM 3016 C CA . SER A 1 375 ? -3.275 15.674 0.336 1.00 57.53 375 SER A CA 1
ATOM 3017 C C . SER A 1 375 ? -2.308 16.470 -0.554 1.00 57.53 375 SER A C 1
ATOM 3019 O O . SER A 1 375 ? -1.096 16.523 -0.324 1.00 57.53 375 SER A O 1
ATOM 3021 N N . GLU A 1 376 ? -2.851 17.115 -1.583 1.00 51.50 376 GLU A N 1
ATOM 3022 C CA . GLU A 1 376 ? -2.115 18.098 -2.387 1.00 51.50 376 GLU A CA 1
ATOM 3023 C C . GLU A 1 376 ? -2.036 19.464 -1.679 1.00 51.50 376 GLU A C 1
ATOM 3025 O O . GLU A 1 376 ? -1.236 20.323 -2.057 1.00 51.50 376 GLU A O 1
ATOM 3030 N N . SER A 1 377 ? -2.834 19.667 -0.621 1.00 50.66 377 SER A N 1
ATOM 3031 C CA . SER A 1 377 ? -2.868 20.912 0.141 1.00 50.66 377 SER A CA 1
ATOM 3032 C C . SER A 1 377 ? -1.592 21.104 0.966 1.00 50.66 377 SER A C 1
ATOM 3034 O O . SER A 1 377 ? -1.094 20.198 1.634 1.00 50.66 377 SER A O 1
ATOM 3036 N N . ARG A 1 378 ? -1.063 22.334 0.957 1.00 42.38 378 ARG A N 1
ATOM 3037 C CA . ARG A 1 378 ? 0.125 22.702 1.746 1.00 42.38 378 ARG A CA 1
ATOM 3038 C C . ARG A 1 378 ? -0.102 22.560 3.265 1.00 42.38 378 ARG A C 1
ATOM 3040 O O . ARG A 1 378 ? 0.866 22.311 3.973 1.00 42.38 378 ARG A O 1
ATOM 3047 N N . GLY A 1 379 ? -1.354 22.653 3.734 1.00 46.22 379 GLY A N 1
ATOM 3048 C CA . GLY A 1 379 ? -1.744 22.524 5.149 1.00 46.22 379 GLY A CA 1
ATOM 3049 C C . GLY A 1 379 ? -1.395 21.170 5.772 1.00 46.22 379 GLY A C 1
ATOM 3050 O O . GLY A 1 379 ? -0.651 21.125 6.749 1.00 46.22 379 GLY A O 1
ATOM 3051 N N . ALA A 1 380 ? -1.776 20.052 5.141 1.00 46.94 380 ALA A N 1
ATOM 3052 C CA . ALA A 1 380 ? -1.538 18.722 5.715 1.00 46.94 380 ALA A CA 1
ATOM 3053 C C . ALA A 1 380 ? -0.051 18.311 5.763 1.00 46.94 380 ALA A C 1
ATOM 3055 O O . ALA A 1 380 ? 0.291 17.326 6.411 1.00 46.94 380 ALA A O 1
ATOM 3056 N N . ARG A 1 381 ? 0.859 19.064 5.120 1.00 47.28 381 ARG A N 1
ATOM 3057 C CA . ARG A 1 381 ? 2.315 18.898 5.310 1.00 47.28 381 ARG A CA 1
ATOM 3058 C C . ARG A 1 381 ? 2.816 19.457 6.650 1.00 47.28 381 ARG A C 1
ATOM 3060 O O . ARG A 1 381 ? 3.923 19.118 7.051 1.00 47.28 381 ARG A O 1
ATOM 3067 N N . TYR A 1 382 ? 2.016 20.289 7.316 1.00 47.19 382 TYR A N 1
ATOM 3068 C CA . TYR A 1 382 ? 2.291 20.902 8.621 1.00 47.19 382 TYR A CA 1
ATOM 3069 C C . TYR A 1 382 ? 1.234 20.567 9.691 1.00 47.19 382 TYR A C 1
ATOM 3071 O O . TYR A 1 382 ? 1.399 20.938 10.851 1.00 47.19 382 TYR A O 1
ATOM 3079 N N . GLY A 1 383 ? 0.161 19.862 9.321 1.00 51.62 383 GLY A N 1
ATOM 3080 C CA . GLY A 1 383 ? -0.971 19.517 10.181 1.00 51.62 383 GLY A CA 1
ATOM 3081 C C . GLY A 1 383 ? -0.681 18.430 11.218 1.00 51.62 383 GLY A C 1
ATOM 3082 O O . GLY A 1 383 ? -1.325 17.384 11.206 1.00 51.62 383 GLY A O 1
ATOM 3083 N N . TYR A 1 384 ? 0.231 18.679 12.158 1.00 71.94 384 TYR A N 1
ATOM 3084 C CA . TYR A 1 384 ? 0.160 17.992 13.446 1.00 71.94 384 TYR A CA 1
ATOM 3085 C C . TYR A 1 384 ? -1.106 18.484 14.161 1.00 71.94 384 TYR A C 1
ATOM 3087 O O . TYR A 1 384 ? -1.284 19.684 14.379 1.00 71.94 384 TYR A O 1
ATOM 3095 N N . ARG A 1 385 ? -2.015 17.562 14.476 1.00 85.94 385 ARG A N 1
ATOM 3096 C CA . ARG A 1 385 ? -3.265 17.829 15.202 1.00 85.94 385 ARG A CA 1
ATOM 3097 C C . ARG A 1 385 ? -3.206 17.100 16.535 1.00 85.94 385 ARG A C 1
ATOM 3099 O O . ARG A 1 385 ? -2.677 15.988 16.609 1.00 85.94 385 ARG A O 1
ATOM 3106 N N . HIS A 1 386 ? -3.711 17.731 17.591 1.00 91.06 386 HIS A N 1
ATOM 3107 C CA . HIS A 1 386 ? -3.720 17.108 18.912 1.00 91.06 386 HIS A CA 1
ATOM 3108 C C . HIS A 1 386 ? -4.687 15.909 18.901 1.00 91.06 386 HIS A C 1
ATOM 3110 O O . HIS A 1 386 ? -5.765 16.033 18.315 1.00 91.06 386 HIS A O 1
ATOM 3116 N N . PRO A 1 387 ? -4.380 14.767 19.552 1.00 93.50 387 PRO A N 1
ATOM 3117 C CA . PRO A 1 387 ? -5.276 13.609 19.538 1.00 93.50 387 PRO A CA 1
ATOM 3118 C C . PRO A 1 387 ? -6.710 13.921 19.987 1.00 93.50 387 PRO A C 1
ATOM 3120 O O . PRO A 1 387 ? -7.644 13.366 19.428 1.00 93.50 387 PRO A O 1
ATOM 3123 N N . ALA A 1 388 ? -6.902 14.860 20.918 1.00 93.75 388 ALA A N 1
ATOM 3124 C CA . ALA A 1 388 ? -8.239 15.312 21.319 1.00 93.75 388 ALA A CA 1
ATOM 3125 C C . ALA A 1 388 ? -9.051 15.947 20.178 1.00 93.75 388 ALA A C 1
ATOM 3127 O O . ALA A 1 388 ? -10.212 15.613 19.991 1.00 93.75 388 ALA A O 1
ATOM 3128 N N . GLU A 1 389 ? -8.428 16.800 19.363 1.00 93.31 389 GLU A N 1
ATOM 3129 C CA . GLU A 1 389 ? -9.095 17.454 18.231 1.00 93.31 389 GLU A CA 1
ATOM 3130 C C . GLU A 1 389 ? -9.502 16.444 17.148 1.00 93.31 389 GLU A C 1
ATOM 3132 O O . GLU A 1 389 ? -10.520 16.611 16.481 1.00 93.31 389 GLU A O 1
ATOM 3137 N N . LEU A 1 390 ? -8.700 15.390 16.970 1.00 93.88 390 LEU A N 1
ATOM 3138 C CA . LEU A 1 390 ? -9.027 14.282 16.077 1.00 93.88 390 LEU A CA 1
ATOM 3139 C C . LEU A 1 390 ? -10.083 13.347 16.688 1.00 93.88 390 LEU A C 1
ATOM 3141 O O . LEU A 1 390 ? -10.845 12.741 15.940 1.00 93.88 390 LEU A O 1
ATOM 3145 N N . LEU A 1 391 ? -10.142 13.223 18.019 1.00 95.19 391 LEU A N 1
ATOM 3146 C CA . LEU A 1 391 ? -11.142 12.406 18.703 1.00 95.19 391 LEU A CA 1
ATOM 3147 C C . LEU A 1 391 ? -12.523 13.048 18.581 1.00 95.19 391 LEU A C 1
ATOM 3149 O O . LEU A 1 391 ? -13.453 12.358 18.185 1.00 95.19 391 LEU A O 1
ATOM 3153 N N . ASP A 1 392 ? -12.640 14.356 18.812 1.00 93.44 392 ASP A N 1
ATOM 3154 C CA . ASP A 1 392 ? -13.898 15.098 18.648 1.00 93.44 392 ASP A CA 1
ATOM 3155 C C . ASP A 1 392 ? -14.479 14.973 17.229 1.00 93.44 392 ASP A C 1
ATOM 3157 O O . ASP A 1 392 ? -15.693 14.962 17.055 1.00 93.44 392 ASP A O 1
ATOM 3161 N N . GLU A 1 393 ? -13.640 14.834 16.195 1.00 94.00 393 GLU A N 1
ATOM 3162 C CA . GLU A 1 393 ? -14.114 14.489 14.849 1.00 94.00 393 GLU A CA 1
ATOM 3163 C C . GLU A 1 393 ? -14.611 13.044 14.741 1.00 94.00 393 GLU A C 1
ATOM 3165 O O . GLU A 1 393 ? -15.658 12.802 14.147 1.00 94.00 393 GLU A O 1
ATOM 3170 N N . LEU A 1 394 ? -13.873 12.078 15.300 1.00 93.00 394 LEU A N 1
ATOM 3171 C CA . LEU A 1 394 ? -14.275 10.669 15.294 1.00 93.00 394 LEU A CA 1
ATOM 3172 C C . LEU A 1 394 ? -15.594 10.455 16.049 1.00 93.00 394 LEU A C 1
ATOM 3174 O O . LEU A 1 394 ? -16.422 9.679 15.585 1.00 93.00 394 LEU A O 1
ATOM 3178 N N . MET A 1 395 ? -15.832 11.191 17.139 1.00 94.44 395 MET A N 1
ATOM 3179 C CA . MET A 1 395 ? -17.078 11.141 17.915 1.00 94.44 395 MET A CA 1
ATOM 3180 C C . MET A 1 395 ? -18.309 11.679 17.158 1.00 94.44 395 MET A C 1
ATOM 3182 O O . MET A 1 395 ? -19.432 11.442 17.594 1.00 94.44 395 MET A O 1
ATOM 3186 N N . LYS A 1 396 ? -18.137 12.375 16.020 1.00 94.62 396 LYS A N 1
ATOM 3187 C CA . LYS A 1 396 ? -19.251 12.744 15.117 1.00 94.62 396 LYS A CA 1
ATOM 3188 C C . LYS A 1 396 ? -19.724 11.567 14.263 1.00 94.62 396 LYS A C 1
ATOM 3190 O O . LYS A 1 396 ? -20.803 11.629 13.675 1.00 94.62 396 LYS A O 1
ATOM 3195 N N . MET A 1 397 ? -18.893 10.536 14.114 1.00 93.56 397 MET A N 1
ATOM 3196 C CA . MET A 1 397 ? -19.209 9.350 13.324 1.00 93.56 397 MET A CA 1
ATOM 3197 C C . MET A 1 397 ? -20.090 8.387 14.125 1.00 93.56 397 MET A C 1
ATOM 3199 O O . MET A 1 397 ? -20.142 8.426 15.351 1.00 93.56 397 MET A O 1
ATOM 3203 N N . VAL A 1 398 ? -20.789 7.493 13.423 1.00 86.75 398 VAL A N 1
ATOM 3204 C CA . VAL A 1 398 ? -21.614 6.466 14.069 1.00 86.75 398 VAL A CA 1
ATOM 3205 C C . VAL A 1 398 ? -20.755 5.497 14.890 1.00 86.75 398 VAL A C 1
ATOM 3207 O O . VAL A 1 398 ? -19.757 4.964 14.400 1.00 86.75 398 VAL A O 1
ATOM 3210 N N . SER A 1 399 ? -21.176 5.221 16.125 1.00 93.81 399 SER A N 1
ATOM 3211 C CA . SER A 1 399 ? -20.604 4.147 16.938 1.00 93.81 399 SER A CA 1
ATOM 3212 C C . SER A 1 399 ? -20.977 2.786 16.346 1.00 93.81 399 SER A C 1
ATOM 3214 O O . SER A 1 399 ? -22.146 2.392 16.331 1.00 93.81 399 SER A O 1
ATOM 3216 N N . HIS A 1 400 ? -19.976 2.031 15.890 1.00 93.56 400 HIS A N 1
ATOM 3217 C CA . HIS A 1 400 ? -20.187 0.659 15.430 1.00 93.56 400 HIS A CA 1
ATOM 3218 C C . HIS A 1 400 ? -20.529 -0.290 16.584 1.00 93.56 400 HIS A C 1
ATOM 3220 O O . HIS A 1 400 ? -21.213 -1.288 16.361 1.00 93.56 400 HIS A O 1
ATOM 3226 N N . LEU A 1 401 ? -20.079 0.010 17.809 1.00 94.25 401 LEU A N 1
ATOM 3227 C CA . LEU A 1 401 ? -20.371 -0.811 18.981 1.00 94.25 401 LEU A CA 1
ATOM 3228 C C . LEU A 1 401 ? -21.821 -0.655 19.434 1.00 94.25 401 LEU A C 1
ATOM 3230 O O . LEU A 1 401 ? -22.474 -1.669 19.649 1.00 94.25 401 LEU A O 1
ATOM 3234 N N . GLN A 1 402 ? -22.347 0.573 19.521 1.00 93.88 402 GLN A N 1
ATOM 3235 C CA . GLN A 1 402 ? -23.748 0.784 19.899 1.00 93.88 402 GLN A CA 1
ATOM 3236 C C . GLN A 1 402 ? -24.710 0.266 18.819 1.00 93.88 402 GLN A C 1
ATOM 3238 O O . GLN A 1 402 ? -25.731 -0.328 19.155 1.00 93.88 402 GLN A O 1
ATOM 3243 N N . TRP A 1 403 ? -24.370 0.394 17.529 1.00 92.94 403 TRP A N 1
ATOM 3244 C CA . TRP A 1 403 ? -25.125 -0.263 16.450 1.00 92.94 403 TRP A CA 1
ATOM 3245 C C . TRP A 1 403 ? -25.138 -1.787 16.588 1.00 92.94 403 TRP A C 1
ATOM 3247 O O . TRP A 1 403 ? -26.200 -2.402 16.507 1.00 92.94 403 TRP A O 1
ATOM 3257 N N . LEU A 1 404 ? -23.978 -2.408 16.832 1.00 94.88 404 LEU A N 1
ATOM 3258 C CA . LEU A 1 404 ? -23.920 -3.854 17.022 1.00 94.88 404 LEU A CA 1
ATOM 3259 C C . LEU A 1 404 ? -24.664 -4.287 18.295 1.00 94.88 404 LEU A C 1
ATOM 3261 O O . LEU A 1 404 ? -25.377 -5.281 18.249 1.00 94.88 404 LEU A O 1
ATOM 3265 N N . ARG A 1 405 ? -24.574 -3.522 19.391 1.00 94.88 405 ARG A N 1
ATOM 3266 C CA . ARG A 1 405 ? -25.322 -3.763 20.636 1.00 94.88 405 ARG A CA 1
ATOM 3267 C C . ARG A 1 405 ? -26.831 -3.665 20.427 1.00 94.88 405 ARG A C 1
ATOM 3269 O O . ARG A 1 405 ? -27.562 -4.463 20.989 1.00 94.88 405 ARG A O 1
ATOM 3276 N N . HIS A 1 406 ? -27.308 -2.727 19.612 1.00 93.88 406 HIS A N 1
ATOM 3277 C CA . HIS A 1 406 ? -28.738 -2.606 19.318 1.00 93.88 406 HIS A CA 1
ATOM 3278 C C . HIS A 1 406 ? -29.294 -3.836 18.577 1.00 93.88 406 HIS A C 1
ATOM 3280 O O . HIS A 1 406 ? -30.426 -4.240 18.823 1.00 93.88 406 HIS A O 1
ATOM 3286 N N . LEU A 1 407 ? -28.497 -4.439 17.688 1.00 93.44 407 LEU A N 1
ATOM 3287 C CA . LEU A 1 407 ? -28.915 -5.569 16.849 1.00 93.44 407 LEU A CA 1
ATOM 3288 C C . LEU A 1 407 ? -28.609 -6.949 17.457 1.00 93.44 407 LEU A C 1
ATOM 3290 O O . LEU A 1 407 ? -29.280 -7.925 17.129 1.00 93.44 407 LEU A O 1
ATOM 3294 N N . ARG A 1 408 ? -27.544 -7.042 18.261 1.00 93.12 408 ARG A N 1
ATOM 3295 C CA . ARG A 1 408 ? -26.928 -8.266 18.811 1.00 93.12 408 ARG A CA 1
ATOM 3296 C C . ARG A 1 408 ? -26.411 -7.987 20.241 1.00 93.12 408 ARG A C 1
ATOM 3298 O O . ARG A 1 408 ? -25.195 -8.062 20.469 1.00 93.12 408 ARG A O 1
ATOM 3305 N N . PRO A 1 409 ? -27.275 -7.561 21.186 1.00 93.06 409 PRO A N 1
ATOM 3306 C CA . PRO A 1 409 ? -26.854 -7.134 22.524 1.00 93.06 409 PRO A CA 1
ATOM 3307 C C . PRO A 1 409 ? -26.081 -8.227 23.261 1.00 93.06 409 PRO A C 1
ATOM 3309 O O . PRO A 1 409 ? -25.015 -7.957 23.808 1.00 93.06 409 PRO A O 1
ATOM 3312 N N . GLU A 1 410 ? -26.542 -9.477 23.171 1.00 93.50 410 GLU A N 1
ATOM 3313 C CA . GLU A 1 410 ? -25.933 -10.645 23.808 1.00 93.50 410 GLU A CA 1
ATOM 3314 C C . GLU A 1 410 ? -24.447 -10.792 23.457 1.00 93.50 410 GLU A C 1
ATOM 3316 O O . GLU A 1 410 ? -23.604 -11.017 24.321 1.00 93.50 410 GLU A O 1
ATOM 3321 N N . LEU A 1 411 ? -24.099 -10.572 22.189 1.00 91.00 411 LEU A N 1
ATOM 3322 C CA . LEU A 1 411 ? -22.742 -10.727 21.684 1.00 91.00 411 LEU A CA 1
ATOM 3323 C C . LEU A 1 411 ? -21.795 -9.625 22.179 1.00 91.00 411 LEU A C 1
ATOM 3325 O O . LEU A 1 411 ? -20.603 -9.878 22.400 1.00 91.00 411 LEU A O 1
ATOM 3329 N N . VAL A 1 412 ? -22.309 -8.399 22.307 1.00 92.31 412 VAL A N 1
ATOM 3330 C CA . VAL A 1 412 ? -21.549 -7.247 22.802 1.00 92.31 412 VAL A CA 1
ATOM 3331 C C . VAL A 1 412 ? -21.389 -7.330 24.310 1.00 92.31 412 VAL A C 1
ATOM 3333 O O . VAL A 1 412 ? -20.274 -7.181 24.811 1.00 92.31 412 VAL A O 1
ATOM 3336 N N . ASP A 1 413 ? -22.465 -7.621 25.027 1.00 91.06 413 ASP A N 1
ATOM 3337 C CA . ASP A 1 413 ? -22.463 -7.618 26.480 1.00 91.06 413 ASP A CA 1
ATOM 3338 C C . ASP A 1 413 ? -21.667 -8.819 27.024 1.00 91.06 413 ASP A C 1
ATOM 3340 O O . ASP A 1 413 ? -20.847 -8.625 27.919 1.00 91.06 413 ASP A O 1
ATOM 3344 N N . ASP A 1 414 ? -21.705 -9.994 26.377 1.00 89.62 414 ASP A N 1
ATOM 3345 C CA . ASP A 1 414 ? -20.756 -11.094 26.636 1.00 89.62 414 ASP A CA 1
ATOM 3346 C C . ASP A 1 414 ? -19.297 -10.686 26.373 1.00 89.62 414 ASP A C 1
ATOM 3348 O O . ASP A 1 414 ? -18.363 -11.158 27.030 1.00 89.62 414 ASP A O 1
ATOM 3352 N N . ALA A 1 415 ? -19.040 -9.869 25.346 1.00 88.75 415 ALA A N 1
ATOM 3353 C CA . ALA A 1 415 ? -17.689 -9.415 25.021 1.00 88.75 415 ALA A CA 1
ATOM 3354 C C . ALA A 1 415 ? -17.156 -8.379 26.023 1.00 88.75 415 ALA A C 1
ATOM 3356 O O . ALA A 1 415 ? -15.945 -8.365 26.260 1.00 88.75 415 ALA A O 1
ATOM 3357 N N . VAL A 1 416 ? -18.036 -7.560 26.607 1.00 87.88 416 VAL A N 1
ATOM 3358 C CA . VAL A 1 416 ? -17.721 -6.595 27.670 1.00 87.88 416 VAL A CA 1
ATOM 3359 C C . VAL A 1 416 ? -17.633 -7.289 29.036 1.00 87.88 416 VAL A C 1
ATOM 3361 O O . VAL A 1 416 ? -16.694 -7.023 29.778 1.00 87.88 416 VAL A O 1
ATOM 3364 N N . ALA A 1 417 ? -18.497 -8.256 29.352 1.00 85.81 417 ALA A N 1
ATOM 3365 C CA . ALA A 1 417 ? -18.423 -9.038 30.591 1.00 85.81 417 ALA A CA 1
ATOM 3366 C C . ALA A 1 417 ? -17.095 -9.812 30.707 1.00 85.81 417 ALA A C 1
ATOM 3368 O O . ALA A 1 417 ? -16.418 -9.741 31.736 1.00 85.81 417 ALA A O 1
ATOM 3369 N N . ARG A 1 418 ? -16.631 -10.426 29.607 1.00 80.50 418 ARG A N 1
ATOM 3370 C CA . ARG A 1 418 ? -15.313 -11.091 29.531 1.00 80.50 418 ARG A CA 1
ATOM 3371 C C . ARG A 1 418 ? -14.118 -10.153 29.785 1.00 80.50 418 ARG A C 1
ATOM 3373 O O . ARG A 1 418 ? -13.016 -10.635 30.039 1.00 80.50 418 ARG A O 1
ATOM 3380 N N . ARG A 1 419 ? -14.293 -8.823 29.732 1.00 72.94 419 ARG A N 1
ATOM 3381 C CA . ARG A 1 419 ? -13.260 -7.838 30.116 1.00 72.94 419 ARG A CA 1
ATOM 3382 C C . ARG A 1 419 ? -13.126 -7.717 31.636 1.00 72.94 419 ARG A C 1
ATOM 3384 O O . ARG A 1 419 ? -12.003 -7.595 32.124 1.00 72.94 419 ARG A O 1
ATOM 3391 N N . SER A 1 420 ? -14.233 -7.755 32.382 1.00 55.44 420 SER A N 1
ATOM 3392 C CA . SER A 1 420 ? -14.215 -7.701 33.856 1.00 55.44 420 SER A CA 1
ATOM 3393 C C . SER A 1 420 ? -13.431 -8.868 34.458 1.00 55.44 420 SER A C 1
ATOM 3395 O O . SER A 1 420 ? -12.659 -8.660 35.393 1.00 55.44 420 SER A O 1
ATOM 3397 N N . ASP A 1 421 ? -13.541 -10.058 33.864 1.00 52.41 421 ASP A N 1
ATOM 3398 C CA . ASP A 1 421 ? -12.825 -11.258 34.313 1.00 52.41 421 ASP A CA 1
ATOM 3399 C C . ASP A 1 421 ? -11.300 -11.117 34.172 1.00 52.41 421 ASP A C 1
ATOM 3401 O O . ASP A 1 421 ? -10.544 -11.554 35.038 1.00 52.41 421 ASP A O 1
ATOM 3405 N N . ILE A 1 422 ? -10.822 -10.428 33.126 1.00 53.41 422 ILE A N 1
ATOM 3406 C CA . ILE A 1 422 ? -9.386 -10.158 32.917 1.00 53.41 422 ILE A CA 1
ATOM 3407 C C . ILE A 1 422 ? -8.822 -9.239 34.017 1.00 53.41 422 ILE A C 1
ATOM 3409 O O . ILE A 1 422 ? -7.643 -9.341 34.359 1.00 53.41 422 ILE A O 1
ATOM 3413 N N . ARG A 1 423 ? -9.654 -8.373 34.619 1.00 44.84 423 ARG A N 1
ATOM 3414 C CA . ARG A 1 423 ? -9.273 -7.558 35.789 1.00 44.84 423 ARG A CA 1
ATOM 3415 C C . ARG A 1 423 ? -9.265 -8.334 37.109 1.00 44.84 423 ARG A C 1
ATOM 3417 O O . ARG A 1 423 ? -8.721 -7.812 38.079 1.00 44.84 423 ARG A O 1
ATOM 3424 N N . GLN A 1 424 ? -9.819 -9.547 37.162 1.00 30.16 424 GLN A N 1
ATOM 3425 C CA . GLN A 1 424 ? -9.789 -10.415 38.342 1.00 30.16 424 GLN A CA 1
ATOM 3426 C C . GLN A 1 424 ? -8.925 -11.669 38.112 1.00 30.16 424 GLN A C 1
ATOM 3428 O O . GLN A 1 424 ? -9.445 -12.787 38.076 1.00 30.16 424 GLN A O 1
ATOM 3433 N N . PRO A 1 425 ? -7.583 -11.549 38.026 1.00 33.53 425 PRO A N 1
ATOM 3434 C CA . PRO A 1 425 ? -6.736 -12.712 38.233 1.00 33.53 425 PRO A CA 1
ATOM 3435 C C . PRO A 1 425 ? -6.986 -13.206 39.660 1.00 33.53 425 PRO A C 1
ATOM 3437 O O . PRO A 1 425 ? -6.690 -12.503 40.628 1.00 33.53 425 PRO A O 1
ATOM 3440 N N . ALA A 1 426 ? -7.567 -14.401 39.788 1.00 33.53 426 ALA A N 1
ATOM 3441 C CA . ALA A 1 426 ? -7.948 -14.960 41.077 1.00 33.53 426 ALA A CA 1
ATOM 3442 C C . ALA A 1 426 ? -6.768 -14.901 42.055 1.00 33.53 426 ALA A C 1
ATOM 3444 O O . ALA A 1 426 ? -5.753 -15.582 41.860 1.00 33.53 426 ALA A O 1
ATOM 3445 N N . VAL A 1 427 ? -6.920 -14.118 43.129 1.00 34.03 427 VAL A N 1
ATOM 3446 C CA . VAL A 1 427 ? -5.974 -14.072 44.247 1.00 34.03 427 VAL A CA 1
ATOM 3447 C C . VAL A 1 427 ? -6.093 -15.392 45.003 1.00 34.03 427 VAL A C 1
ATOM 3449 O O . VAL A 1 427 ? -6.691 -15.489 46.072 1.00 34.03 427 VAL A O 1
ATOM 3452 N N . ARG A 1 428 ? -5.508 -16.450 44.431 1.00 35.62 428 ARG A N 1
ATOM 3453 C CA . ARG A 1 428 ? -5.169 -17.661 45.167 1.00 35.62 428 ARG A CA 1
ATOM 3454 C C . ARG A 1 428 ? -4.098 -17.261 46.163 1.00 35.62 428 ARG A C 1
ATOM 3456 O O . ARG A 1 428 ? -2.908 -17.250 45.841 1.00 35.62 428 ARG A O 1
ATOM 3463 N N . SER A 1 429 ? -4.548 -16.912 47.362 1.00 33.12 429 SER A N 1
ATOM 3464 C CA . SER A 1 429 ? -3.712 -16.708 48.531 1.00 33.12 429 SER A CA 1
ATOM 3465 C C . SER A 1 429 ? -2.861 -17.959 48.736 1.00 33.12 429 SER A C 1
ATOM 3467 O O . SER A 1 429 ? -3.283 -18.966 49.305 1.00 33.12 429 SER A O 1
ATOM 3469 N N . ARG A 1 430 ? -1.617 -17.911 48.247 1.00 34.47 430 ARG A N 1
ATOM 3470 C CA . ARG A 1 430 ? -0.595 -18.857 48.676 1.00 34.47 430 ARG A CA 1
ATOM 3471 C C . ARG A 1 430 ? -0.410 -18.598 50.164 1.00 34.47 430 ARG A C 1
ATOM 3473 O O . ARG A 1 430 ? 0.262 -17.634 50.526 1.00 34.47 430 ARG A O 1
ATOM 3480 N N . ARG A 1 431 ? -1.016 -19.443 51.009 1.00 36.72 431 ARG A N 1
ATOM 3481 C CA . ARG A 1 431 ? -0.612 -19.589 52.411 1.00 36.72 431 ARG A CA 1
ATOM 3482 C C . ARG A 1 431 ? 0.908 -19.706 52.397 1.00 36.72 431 ARG A C 1
ATOM 3484 O O . ARG A 1 431 ? 1.440 -20.702 51.903 1.00 36.72 431 ARG A O 1
ATOM 3491 N N . ARG A 1 432 ? 1.597 -18.669 52.873 1.00 32.88 432 ARG A N 1
ATOM 3492 C CA . ARG A 1 432 ? 3.013 -18.790 53.197 1.00 32.88 432 ARG A CA 1
ATOM 3493 C C . ARG A 1 432 ? 3.083 -19.858 54.283 1.00 32.88 432 ARG A C 1
ATOM 3495 O O . ARG A 1 432 ? 2.390 -19.734 55.287 1.00 32.88 432 ARG A O 1
ATOM 3502 N N . LYS A 1 433 ? 3.843 -20.925 54.037 1.00 37.09 433 LYS A N 1
ATOM 3503 C CA . LYS A 1 433 ? 4.428 -21.670 55.147 1.00 37.09 433 LYS A CA 1
ATOM 3504 C C . LYS A 1 433 ? 5.515 -20.788 55.739 1.00 37.09 433 LYS A C 1
ATOM 3506 O O . LYS A 1 433 ? 6.182 -20.059 55.001 1.00 37.09 433 LYS A O 1
ATOM 3511 N N . ASP A 1 434 ? 5.618 -20.846 57.050 1.00 37.03 434 ASP A N 1
ATOM 3512 C CA . ASP A 1 434 ? 6.526 -20.040 57.842 1.00 37.03 434 ASP A CA 1
ATOM 3513 C C . ASP A 1 434 ? 7.984 -20.325 57.455 1.00 37.03 434 ASP A C 1
ATOM 3515 O O . ASP A 1 434 ? 8.340 -21.440 57.066 1.00 37.03 434 ASP A O 1
ATOM 3519 N N . ALA A 1 435 ? 8.803 -19.280 57.506 1.00 35.22 435 ALA A N 1
ATOM 3520 C CA . ALA A 1 435 ? 10.243 -19.334 57.309 1.00 35.22 435 ALA A CA 1
ATOM 3521 C C . ALA A 1 435 ? 10.876 -18.363 58.308 1.00 35.22 435 ALA A C 1
ATOM 3523 O O . ALA A 1 435 ? 10.464 -17.202 58.390 1.00 35.22 435 ALA A O 1
ATOM 3524 N N . ASP A 1 436 ? 11.828 -18.879 59.079 1.00 33.53 436 ASP A N 1
ATOM 3525 C CA . ASP A 1 436 ? 12.379 -18.246 60.276 1.00 33.53 436 ASP A CA 1
ATOM 3526 C C . ASP A 1 436 ? 13.164 -16.947 59.991 1.00 33.53 436 ASP A C 1
ATOM 3528 O O . ASP A 1 436 ? 13.677 -16.748 58.882 1.00 33.53 436 ASP A O 1
ATOM 3532 N N . PRO A 1 437 ? 13.271 -16.031 60.975 1.00 33.94 437 PRO A N 1
ATOM 3533 C CA . PRO A 1 437 ? 13.905 -14.732 60.775 1.00 33.94 437 PRO A CA 1
ATOM 3534 C C . PRO A 1 437 ? 15.436 -14.826 60.686 1.00 33.94 437 PRO A C 1
ATOM 3536 O O . PRO A 1 437 ? 16.105 -15.384 61.554 1.00 33.94 437 PRO A O 1
ATOM 3539 N N . ILE A 1 438 ? 16.000 -14.189 59.658 1.00 32.62 438 ILE A N 1
ATOM 3540 C CA . ILE A 1 438 ? 17.447 -13.985 59.495 1.00 32.62 438 ILE A CA 1
ATOM 3541 C C . ILE A 1 438 ? 17.879 -12.774 60.353 1.00 32.62 438 ILE A C 1
ATOM 3543 O O . ILE A 1 438 ? 17.217 -11.735 60.281 1.00 32.62 438 ILE A O 1
ATOM 3547 N N . PRO A 1 439 ? 18.969 -12.854 61.143 1.00 33.97 439 PRO A N 1
ATOM 3548 C CA . PRO A 1 439 ? 19.401 -11.760 62.014 1.00 33.97 439 PRO A CA 1
ATOM 3549 C C . PRO A 1 439 ? 20.121 -10.628 61.258 1.00 33.97 439 PRO A C 1
ATOM 3551 O O . PRO A 1 439 ? 20.899 -10.863 60.332 1.00 33.97 439 PRO A O 1
ATOM 3554 N N . SER A 1 440 ? 19.895 -9.388 61.699 1.00 31.50 440 SER A N 1
ATOM 3555 C CA . SER A 1 440 ? 20.522 -8.174 61.155 1.00 31.50 440 SER A CA 1
ATOM 3556 C C . SER A 1 440 ? 21.996 -8.017 61.575 1.00 31.50 440 SER A C 1
ATOM 3558 O O . SER A 1 440 ? 22.317 -8.274 62.737 1.00 31.50 440 SER A O 1
ATOM 3560 N N . PRO A 1 441 ? 22.890 -7.514 60.700 1.00 33.00 441 PRO A N 1
ATOM 3561 C CA . PRO A 1 441 ? 24.258 -7.157 61.074 1.00 33.00 441 PRO A CA 1
ATOM 3562 C C . PRO A 1 441 ? 24.326 -5.791 61.782 1.00 33.00 441 PRO A C 1
ATOM 3564 O O . PRO A 1 441 ? 23.585 -4.863 61.453 1.00 33.00 441 PRO A O 1
ATOM 3567 N N . ALA A 1 442 ? 25.241 -5.662 62.746 1.00 30.52 442 ALA A N 1
ATOM 3568 C CA . ALA A 1 442 ? 25.431 -4.452 63.547 1.00 30.52 442 ALA A CA 1
ATOM 3569 C C . ALA A 1 442 ? 26.242 -3.355 62.824 1.00 30.52 442 ALA A C 1
ATOM 3571 O O . ALA A 1 442 ? 27.126 -3.643 62.017 1.00 30.52 442 ALA A O 1
ATOM 3572 N N . ILE A 1 443 ? 25.975 -2.094 63.178 1.00 32.72 443 ILE A N 1
ATOM 3573 C CA . ILE A 1 443 ? 26.709 -0.898 62.729 1.00 32.72 443 ILE A CA 1
ATOM 3574 C C . ILE A 1 443 ? 27.601 -0.402 63.888 1.00 32.72 443 ILE A C 1
ATOM 3576 O O . ILE A 1 443 ? 27.093 -0.284 65.005 1.00 32.72 443 ILE A O 1
ATOM 3580 N N . PRO A 1 444 ? 28.894 -0.086 63.672 1.00 34.25 444 PRO A N 1
ATOM 3581 C CA . PRO A 1 444 ? 29.753 0.512 64.696 1.00 34.25 444 PRO A CA 1
ATOM 3582 C C . PRO A 1 444 ? 29.547 2.035 64.816 1.00 34.25 444 PRO A C 1
ATOM 3584 O O . PRO A 1 444 ? 29.211 2.712 63.846 1.00 34.25 444 PRO A O 1
ATOM 3587 N N . VAL A 1 445 ? 29.767 2.577 66.018 1.00 34.88 445 VAL A N 1
ATOM 3588 C CA . VAL A 1 445 ? 29.427 3.961 66.408 1.00 34.88 445 VAL A CA 1
ATOM 3589 C C . VAL A 1 445 ? 30.673 4.847 66.558 1.00 34.88 445 VAL A C 1
ATOM 3591 O O . VAL A 1 445 ? 31.672 4.413 67.124 1.00 34.88 445 VAL A O 1
ATOM 3594 N N . GLY A 1 446 ? 30.567 6.118 66.147 1.00 29.45 446 GLY A N 1
ATOM 3595 C CA . GLY A 1 446 ? 31.470 7.220 66.526 1.00 29.45 446 GLY A CA 1
ATOM 3596 C C . GLY A 1 446 ? 31.568 8.312 65.443 1.00 29.45 446 GLY A C 1
ATOM 3597 O O . GLY A 1 446 ? 31.596 7.980 64.265 1.00 29.45 446 GLY A O 1
ATOM 3598 N N . ALA A 1 447 ? 31.624 9.617 65.738 1.00 30.81 447 ALA A N 1
ATOM 3599 C CA . ALA A 1 447 ? 31.404 10.337 66.999 1.00 30.81 447 ALA A CA 1
ATOM 3600 C C . ALA A 1 447 ? 31.063 11.831 66.725 1.00 30.81 447 ALA A C 1
ATOM 3602 O O . ALA A 1 447 ? 31.433 12.356 65.682 1.00 30.81 447 ALA A O 1
ATOM 3603 N N . SER A 1 448 ? 30.370 12.480 67.676 1.00 30.97 448 SER A N 1
ATOM 3604 C CA . SER A 1 448 ? 30.312 13.934 67.998 1.00 30.97 448 SER A CA 1
ATOM 3605 C C . SER A 1 448 ? 30.542 15.030 66.924 1.00 30.97 448 SER A C 1
ATOM 3607 O O . SER A 1 448 ? 31.629 15.134 66.362 1.00 30.97 448 SER A O 1
ATOM 3609 N N . GLY A 1 449 ? 29.619 16.005 66.823 1.00 29.34 449 GLY A N 1
ATOM 3610 C CA . GLY A 1 449 ? 29.879 17.299 66.155 1.00 29.34 449 GLY A CA 1
ATOM 3611 C C . GLY A 1 449 ? 28.703 18.295 66.173 1.00 29.34 449 GLY A C 1
ATOM 3612 O O . GLY A 1 449 ? 27.747 18.135 65.427 1.00 29.34 449 GLY A O 1
ATOM 3613 N N . SER A 1 450 ? 28.783 19.313 67.029 1.00 30.02 450 SER A N 1
ATOM 3614 C CA . SER A 1 450 ? 27.751 20.298 67.409 1.00 30.02 450 SER A CA 1
ATOM 3615 C C . SER A 1 450 ? 27.084 21.170 66.315 1.00 30.02 450 SER A C 1
ATOM 3617 O O . SER A 1 450 ? 27.698 21.561 65.329 1.00 30.02 450 SER A O 1
ATOM 3619 N N . SER A 1 451 ? 25.835 21.560 66.612 1.00 28.02 451 SER A N 1
ATOM 3620 C CA . SER A 1 451 ? 24.986 22.668 66.101 1.00 28.02 451 SER A CA 1
ATOM 3621 C C . SER A 1 451 ? 25.634 24.078 66.068 1.00 28.02 451 SER A C 1
ATOM 3623 O O . SER A 1 451 ? 26.705 24.235 66.652 1.00 28.02 451 SER A O 1
ATOM 3625 N N . PRO A 1 452 ? 24.924 25.169 65.664 1.00 50.56 452 PRO A N 1
ATOM 3626 C CA . PRO A 1 452 ? 23.882 25.375 64.624 1.00 50.56 452 PRO A CA 1
ATOM 3627 C C . PRO A 1 452 ? 24.155 26.631 63.737 1.00 50.56 452 PRO A C 1
ATOM 3629 O O . PRO A 1 452 ? 25.082 27.389 64.005 1.00 50.56 452 PRO A O 1
ATOM 3632 N N . GLY A 1 453 ? 23.287 26.961 62.759 1.00 28.59 453 GLY A N 1
ATOM 3633 C CA . GLY A 1 453 ? 23.276 28.334 62.209 1.00 28.59 453 GLY A CA 1
ATOM 3634 C C . GLY A 1 453 ? 22.443 28.630 60.951 1.00 28.59 453 GLY A C 1
ATOM 3635 O O . GLY A 1 453 ? 22.918 28.442 59.843 1.00 28.59 453 GLY A O 1
ATOM 3636 N N . GLY A 1 454 ? 21.241 29.183 61.149 1.00 28.12 454 GLY A N 1
ATOM 3637 C CA . GLY A 1 454 ? 20.877 30.530 60.671 1.00 28.12 454 GLY A CA 1
ATOM 3638 C C . GLY A 1 454 ? 20.743 30.875 59.172 1.00 28.12 454 GLY A C 1
ATOM 3639 O O . GLY A 1 454 ? 21.730 30.966 58.462 1.00 28.12 454 GLY A O 1
ATOM 3640 N N . VAL A 1 455 ? 19.504 31.245 58.799 1.00 30.31 455 VAL A N 1
ATOM 3641 C CA . VAL A 1 455 ? 19.073 32.452 58.037 1.00 30.31 455 VAL A CA 1
ATOM 3642 C C . VAL A 1 455 ? 19.835 32.879 56.765 1.00 30.31 455 VAL A C 1
ATOM 3644 O O . VAL A 1 455 ? 21.036 33.105 56.788 1.00 30.31 455 VAL A O 1
ATOM 3647 N N . GLY A 1 456 ? 19.091 33.233 55.705 1.00 29.17 456 GLY A N 1
ATOM 3648 C CA . GLY A 1 456 ? 19.579 34.238 54.745 1.00 29.17 456 GLY A CA 1
ATOM 3649 C C . GLY A 1 456 ? 19.136 34.052 53.300 1.00 29.17 456 GLY A C 1
ATOM 3650 O O . GLY A 1 456 ? 19.929 33.662 52.450 1.00 29.17 456 GLY A O 1
ATOM 3651 N N . SER A 1 457 ? 17.887 34.394 52.990 1.00 31.64 457 SER A N 1
ATOM 3652 C CA . SER A 1 457 ? 17.530 34.755 51.618 1.00 31.64 457 SER A CA 1
ATOM 3653 C C . SER A 1 457 ? 18.148 36.107 51.267 1.00 31.64 457 SER A C 1
ATOM 3655 O O . SER A 1 457 ? 17.856 37.067 51.977 1.00 31.64 457 SER A O 1
ATOM 3657 N N . ASP A 1 458 ? 18.844 36.234 50.135 1.00 30.78 458 ASP A N 1
ATOM 3658 C CA . ASP A 1 458 ? 18.664 37.451 49.341 1.00 30.78 458 ASP A CA 1
ATOM 3659 C C . ASP A 1 458 ? 18.950 37.303 47.839 1.00 30.78 458 ASP A C 1
ATOM 3661 O O . ASP A 1 458 ? 19.510 36.320 47.350 1.00 30.78 458 ASP A O 1
ATOM 3665 N N . ARG A 1 459 ? 18.451 38.292 47.100 1.00 31.08 459 ARG A N 1
ATOM 3666 C CA . ARG A 1 459 ? 18.411 38.398 45.640 1.00 31.08 459 ARG A CA 1
ATOM 3667 C C . ARG A 1 459 ? 19.767 38.849 45.080 1.00 31.08 459 ARG A C 1
ATOM 3669 O O . ARG A 1 459 ? 20.411 39.698 45.678 1.00 31.08 459 ARG A O 1
ATOM 3676 N N . ALA A 1 460 ? 20.088 38.466 43.838 1.00 30.73 460 ALA A N 1
ATOM 3677 C CA . ALA A 1 460 ? 20.095 39.426 42.718 1.00 30.73 460 ALA A CA 1
ATOM 3678 C C . ALA A 1 460 ? 20.566 38.838 41.372 1.00 30.73 460 ALA A C 1
ATOM 3680 O O . ALA A 1 460 ? 21.310 37.869 41.277 1.00 30.73 460 ALA A O 1
ATOM 3681 N N . ALA A 1 461 ? 20.092 39.499 40.318 1.00 32.38 461 ALA A N 1
ATOM 3682 C CA . ALA A 1 461 ? 20.332 39.278 38.899 1.00 32.38 461 ALA A CA 1
ATOM 3683 C C . ALA A 1 461 ? 21.805 39.143 38.450 1.00 32.38 461 ALA A C 1
ATOM 3685 O O . ALA A 1 461 ? 22.680 39.885 38.884 1.00 32.38 461 ALA A O 1
ATOM 3686 N N . GLY A 1 462 ? 22.024 38.320 37.417 1.00 29.86 462 GLY A N 1
ATOM 3687 C CA . GLY A 1 462 ? 23.292 38.239 36.686 1.00 29.86 462 GLY A CA 1
ATOM 3688 C C . GLY A 1 462 ? 23.127 37.699 35.263 1.00 29.86 462 GLY A C 1
ATOM 3689 O O . GLY A 1 462 ? 23.367 36.525 35.003 1.00 29.86 462 GLY A O 1
ATOM 3690 N N . LYS A 1 463 ? 22.724 38.550 34.307 1.00 33.00 463 LYS A N 1
ATOM 3691 C CA . LYS A 1 463 ? 22.794 38.205 32.873 1.00 33.00 463 LYS A CA 1
ATOM 3692 C C . LYS A 1 463 ? 24.264 38.096 32.449 1.00 33.00 463 LYS A C 1
ATOM 3694 O O . LYS A 1 463 ? 24.963 39.102 32.556 1.00 33.00 463 LYS A O 1
ATOM 3699 N N . LYS A 1 464 ? 24.673 36.987 31.817 1.00 31.70 464 LYS A N 1
ATOM 3700 C CA . LYS A 1 464 ? 25.349 36.993 30.496 1.00 31.70 464 LYS A CA 1
ATOM 3701 C C . LYS A 1 464 ? 25.616 35.588 29.948 1.00 31.70 464 LYS A C 1
ATOM 3703 O O . LYS A 1 464 ? 25.527 34.583 30.640 1.00 31.70 464 LYS A O 1
ATOM 3708 N N . THR A 1 465 ? 25.852 35.565 28.644 1.00 30.55 465 THR A N 1
ATOM 3709 C CA . THR A 1 465 ? 25.858 34.408 27.748 1.00 30.55 465 THR A CA 1
ATOM 3710 C C . THR A 1 465 ? 27.251 33.846 27.464 1.00 30.55 465 THR A C 1
ATOM 3712 O O . THR A 1 465 ? 28.225 34.590 27.467 1.00 30.55 465 THR A O 1
ATOM 3715 N N . ALA A 1 466 ? 27.243 32.597 26.984 1.00 30.53 466 ALA A N 1
ATOM 3716 C CA . ALA A 1 466 ? 28.237 31.948 26.119 1.00 30.53 466 ALA A CA 1
ATOM 3717 C C . ALA A 1 466 ? 29.499 31.343 26.763 1.00 30.53 466 ALA A C 1
ATOM 3719 O O . ALA A 1 466 ? 30.283 32.011 27.424 1.00 30.53 466 ALA A O 1
ATOM 3720 N N . GLY A 1 467 ? 29.741 30.068 26.419 1.00 26.59 467 GLY A N 1
ATOM 3721 C CA . GLY A 1 467 ? 31.054 29.429 26.523 1.00 26.59 467 GLY A CA 1
ATOM 3722 C C . GLY A 1 467 ? 31.056 28.044 27.166 1.00 26.59 467 GLY A C 1
ATOM 3723 O O . GLY A 1 467 ? 31.487 27.916 28.304 1.00 26.59 467 GLY A O 1
ATOM 3724 N N . TRP A 1 468 ? 30.680 26.989 26.429 1.00 26.14 468 TRP A N 1
ATOM 3725 C CA . TRP A 1 468 ? 31.098 25.620 26.777 1.00 26.14 468 TRP A CA 1
ATOM 3726 C C . TRP A 1 468 ? 31.979 25.024 25.680 1.00 26.14 468 TRP A C 1
ATOM 3728 O O . TRP A 1 468 ? 31.534 24.602 24.612 1.00 26.14 468 TRP A O 1
ATOM 3738 N N . ARG A 1 469 ? 33.282 25.058 25.965 1.00 29.14 469 ARG A N 1
ATOM 3739 C CA . ARG A 1 469 ? 34.362 24.493 25.157 1.00 29.14 469 ARG A CA 1
ATOM 3740 C C . ARG A 1 469 ? 34.498 23.006 25.494 1.00 29.14 469 ARG A C 1
ATOM 3742 O O . ARG A 1 469 ? 34.285 22.601 26.630 1.00 29.14 469 ARG A O 1
ATOM 3749 N N . ARG A 1 470 ? 34.879 22.193 24.509 1.00 34.50 470 ARG A N 1
ATOM 3750 C CA . ARG A 1 470 ? 35.102 20.748 24.690 1.00 34.50 470 ARG A CA 1
ATOM 3751 C C . ARG A 1 470 ? 36.231 20.492 25.695 1.00 34.50 470 ARG A C 1
ATOM 3753 O O . ARG A 1 470 ? 37.324 21.027 25.509 1.00 34.50 470 ARG A O 1
ATOM 3760 N N . SER A 1 471 ? 36.014 19.583 26.639 1.00 31.45 471 SER A N 1
ATOM 3761 C CA . SER A 1 471 ? 37.063 18.941 27.435 1.00 31.45 471 SER A CA 1
ATOM 3762 C C . SER A 1 471 ? 37.072 17.433 27.160 1.00 31.45 471 SER A C 1
ATOM 3764 O O . SER A 1 471 ? 36.100 16.722 27.395 1.00 31.45 471 SER A O 1
ATOM 3766 N N . ARG A 1 472 ? 38.194 16.941 26.621 1.00 34.00 472 ARG A N 1
ATOM 3767 C CA . ARG A 1 472 ? 38.607 15.539 26.751 1.00 34.00 472 ARG A CA 1
ATOM 3768 C C . ARG A 1 472 ? 39.613 15.493 27.894 1.00 34.00 472 ARG A C 1
ATOM 3770 O O . ARG A 1 472 ? 40.561 16.274 27.867 1.00 34.00 472 ARG A O 1
ATOM 3777 N N . THR A 1 473 ? 39.479 14.543 28.805 1.00 32.97 473 THR A N 1
ATOM 3778 C CA . THR A 1 473 ? 40.556 14.139 29.715 1.00 32.97 473 THR A CA 1
ATOM 3779 C C . THR A 1 473 ? 40.654 12.620 29.718 1.00 32.97 473 THR A C 1
ATOM 3781 O O . THR A 1 473 ? 39.648 11.916 29.691 1.00 32.97 473 THR A O 1
ATOM 3784 N N . ALA A 1 474 ? 41.887 12.123 29.667 1.00 31.78 474 ALA A N 1
ATOM 3785 C CA . ALA A 1 474 ? 42.203 10.702 29.716 1.00 31.78 474 ALA A CA 1
ATOM 3786 C C . ALA A 1 474 ? 42.516 10.274 31.159 1.00 31.78 474 ALA A C 1
ATOM 3788 O O . ALA A 1 474 ? 42.944 11.094 31.969 1.00 31.78 474 ALA A O 1
ATOM 3789 N N . GLY A 1 475 ? 42.363 8.982 31.454 1.00 27.27 475 GLY A N 1
ATOM 3790 C CA . GLY A 1 475 ? 42.778 8.361 32.714 1.00 27.27 475 GLY A CA 1
ATOM 3791 C C . GLY A 1 475 ? 43.286 6.945 32.450 1.00 27.27 475 GLY A C 1
ATOM 3792 O O . GLY A 1 475 ? 42.547 6.107 31.945 1.00 27.27 475 GLY A O 1
ATOM 3793 N N . THR A 1 476 ? 44.567 6.698 32.721 1.00 31.77 476 THR A N 1
ATOM 3794 C CA . THR A 1 476 ? 45.311 5.485 32.339 1.00 31.77 476 THR A CA 1
ATOM 3795 C C . THR A 1 476 ? 45.582 4.546 33.517 1.00 31.77 476 THR A C 1
ATOM 3797 O O . THR A 1 476 ? 45.856 5.013 34.619 1.00 31.77 476 THR A O 1
ATOM 3800 N N . ARG A 1 477 ? 45.646 3.228 33.251 1.00 27.41 477 ARG A N 1
ATOM 3801 C CA . ARG A 1 477 ? 46.670 2.258 33.739 1.00 27.41 477 ARG A CA 1
ATOM 3802 C C . ARG A 1 477 ? 46.407 0.876 33.094 1.00 27.41 477 ARG A C 1
ATOM 3804 O O . ARG A 1 477 ? 45.260 0.467 33.023 1.00 27.41 477 ARG A O 1
ATOM 3811 N N . ARG A 1 478 ? 47.374 0.290 32.361 1.00 31.92 478 ARG A N 1
ATOM 3812 C CA . ARG A 1 478 ? 48.452 -0.655 32.790 1.00 31.92 478 ARG A CA 1
ATOM 3813 C C . ARG A 1 478 ? 47.924 -2.048 33.209 1.00 31.92 478 ARG A C 1
ATOM 3815 O O . ARG A 1 478 ? 46.951 -2.097 33.940 1.00 31.92 478 ARG A O 1
ATOM 3822 N N . SER A 1 479 ? 48.553 -3.191 32.889 1.00 31.16 479 SER A N 1
ATOM 3823 C CA . SER A 1 479 ? 49.731 -3.516 32.037 1.00 31.16 479 SER A CA 1
ATOM 3824 C C . SER A 1 479 ? 50.016 -5.039 32.046 1.00 31.16 479 SER A C 1
ATOM 3826 O O . SER A 1 479 ? 49.650 -5.665 33.038 1.00 31.16 479 SER A O 1
ATOM 3828 N N . ARG A 1 480 ? 50.779 -5.544 31.048 1.00 30.92 480 ARG A N 1
ATOM 3829 C CA . ARG A 1 480 ? 51.509 -6.847 30.881 1.00 30.92 480 ARG A CA 1
ATOM 3830 C C . ARG A 1 480 ? 51.108 -7.506 29.541 1.00 30.92 480 ARG A C 1
ATOM 3832 O O . ARG A 1 480 ? 49.915 -7.578 29.283 1.00 30.92 480 ARG A O 1
ATOM 3839 N N . GLY A 1 481 ? 52.003 -7.999 28.677 1.00 29.41 481 GLY A N 1
ATOM 3840 C CA . GLY A 1 481 ? 53.484 -8.023 28.657 1.00 29.41 481 GLY A CA 1
ATOM 3841 C C . GLY A 1 481 ? 54.004 -9.192 27.784 1.00 29.41 481 GLY A C 1
ATOM 3842 O O . GLY A 1 481 ? 53.256 -10.155 27.644 1.00 29.41 481 GLY A O 1
ATOM 3843 N N . ALA A 1 482 ? 55.250 -9.123 27.277 1.00 31.45 482 ALA A N 1
ATOM 3844 C CA . ALA A 1 482 ? 55.896 -10.018 26.284 1.00 31.45 482 ALA A CA 1
ATOM 3845 C C . ALA A 1 482 ? 55.377 -9.838 24.832 1.00 31.45 482 ALA A C 1
ATOM 3847 O O . ALA A 1 482 ? 54.210 -10.114 24.572 1.00 31.45 482 ALA A O 1
ATOM 3848 N N . ASP A 1 483 ? 56.088 -9.279 23.838 1.00 30.94 483 ASP A N 1
ATOM 3849 C CA . ASP A 1 483 ? 57.523 -9.182 23.447 1.00 30.94 483 ASP A CA 1
ATOM 3850 C C . ASP A 1 483 ? 58.028 -10.329 22.547 1.00 30.94 483 ASP A C 1
ATOM 3852 O O . ASP A 1 483 ? 58.239 -11.440 23.027 1.00 30.94 483 ASP A O 1
ATOM 3856 N N . ALA A 1 484 ? 58.277 -10.025 21.261 1.00 30.55 484 ALA A N 1
ATOM 3857 C CA . ALA A 1 484 ? 59.560 -10.216 20.548 1.00 30.55 484 ALA A CA 1
ATOM 3858 C C . ALA A 1 484 ? 59.439 -9.798 19.058 1.00 30.55 484 ALA A C 1
ATOM 3860 O O . ALA A 1 484 ? 58.410 -10.041 18.431 1.00 30.55 484 ALA A O 1
ATOM 3861 N N . ASP A 1 485 ? 60.488 -9.170 18.512 1.00 31.06 485 ASP A N 1
ATOM 3862 C CA . ASP A 1 485 ? 60.563 -8.563 17.160 1.00 31.06 485 ASP A CA 1
ATOM 3863 C C . ASP A 1 485 ? 61.787 -9.167 16.372 1.00 31.06 485 ASP A C 1
ATOM 3865 O O . ASP A 1 485 ? 62.173 -10.284 16.720 1.00 31.06 485 ASP A O 1
ATOM 3869 N N . PRO A 1 486 ? 62.386 -8.607 15.288 1.00 64.38 486 PRO A N 1
ATOM 3870 C CA . PRO A 1 486 ? 62.283 -9.228 13.956 1.00 64.38 486 PRO A CA 1
ATOM 3871 C C . PRO A 1 486 ? 63.645 -9.416 13.216 1.00 64.38 486 PRO A C 1
ATOM 3873 O O . PRO A 1 486 ? 64.692 -9.569 13.840 1.00 64.38 486 PRO A O 1
ATOM 3876 N N . SER A 1 487 ? 63.627 -9.298 11.871 1.00 29.80 487 SER A N 1
ATOM 3877 C CA . SER A 1 487 ? 64.736 -9.302 10.875 1.00 29.80 487 SER A CA 1
ATOM 3878 C C . SER A 1 487 ? 65.091 -10.682 10.268 1.00 29.80 487 SER A C 1
ATOM 3880 O O . SER A 1 487 ? 64.777 -11.707 10.857 1.00 29.80 487 SER A O 1
ATOM 3882 N N . ALA A 1 488 ? 65.661 -10.805 9.056 1.00 29.95 488 ALA A N 1
ATOM 3883 C CA . ALA A 1 488 ? 66.233 -9.807 8.133 1.00 29.95 488 ALA A CA 1
ATOM 3884 C C . ALA A 1 488 ? 65.996 -10.160 6.635 1.00 29.95 488 ALA A C 1
ATOM 3886 O O . ALA A 1 488 ? 65.431 -11.202 6.312 1.00 29.95 488 ALA A O 1
ATOM 3887 N N . ALA A 1 489 ? 66.435 -9.288 5.716 1.00 32.88 489 ALA A N 1
ATOM 3888 C CA . ALA A 1 489 ? 66.282 -9.422 4.257 1.00 32.88 489 ALA A CA 1
ATOM 3889 C C . ALA A 1 489 ? 67.577 -9.865 3.540 1.00 32.88 489 ALA A C 1
ATOM 3891 O O . ALA A 1 489 ? 68.657 -9.507 3.999 1.00 32.88 489 ALA A O 1
ATOM 3892 N N . VAL A 1 490 ? 67.466 -10.515 2.366 1.00 32.59 490 VAL A N 1
ATOM 3893 C CA . VAL A 1 490 ? 68.513 -10.589 1.313 1.00 32.59 490 VAL A CA 1
ATOM 3894 C C . VAL A 1 490 ? 67.868 -10.567 -0.092 1.00 32.59 490 VAL A C 1
ATOM 3896 O O . VAL A 1 490 ? 66.713 -10.946 -0.275 1.00 32.59 490 VAL A O 1
ATOM 3899 N N . SER A 1 491 ? 68.621 -10.061 -1.069 1.00 29.97 491 SER A N 1
ATOM 3900 C CA . SER A 1 491 ? 68.240 -9.597 -2.413 1.00 29.97 491 SER A CA 1
ATOM 3901 C C . SER A 1 491 ? 68.745 -10.479 -3.583 1.00 29.97 491 SER A C 1
ATOM 3903 O O . SER A 1 491 ? 69.867 -10.948 -3.474 1.00 29.97 491 SER A O 1
ATOM 3905 N N . THR A 1 492 ? 67.959 -10.581 -4.685 1.00 29.48 492 THR A N 1
ATOM 3906 C CA . THR A 1 492 ? 68.266 -10.687 -6.166 1.00 29.48 492 THR A CA 1
ATOM 3907 C C . THR A 1 492 ? 69.556 -11.357 -6.733 1.00 29.48 492 THR A C 1
ATOM 3909 O O . THR A 1 492 ? 70.505 -11.545 -5.988 1.00 29.48 492 THR A O 1
ATOM 3912 N N . PRO A 1 493 ? 69.725 -11.579 -8.074 1.00 46.38 493 PRO A N 1
ATOM 3913 C CA . PRO A 1 493 ? 68.801 -11.622 -9.243 1.00 46.38 493 PRO A CA 1
ATOM 3914 C C . PRO A 1 493 ? 69.039 -12.835 -10.212 1.00 46.38 493 PRO A C 1
ATOM 3916 O O . PRO A 1 493 ? 69.937 -13.639 -9.997 1.00 46.38 493 PRO A O 1
ATOM 3919 N N . GLY A 1 494 ? 68.318 -12.930 -11.348 1.00 28.23 494 GLY A N 1
ATOM 3920 C CA . GLY A 1 494 ? 68.692 -13.810 -12.486 1.00 28.23 494 GLY A CA 1
ATOM 3921 C C . GLY A 1 494 ? 67.669 -13.859 -13.643 1.00 28.23 494 GLY A C 1
ATOM 3922 O O . GLY A 1 494 ? 66.470 -13.819 -13.388 1.00 28.23 494 GLY A O 1
ATOM 3923 N N . ARG A 1 495 ? 68.120 -13.910 -14.912 1.00 30.78 495 ARG A N 1
ATOM 3924 C CA . ARG A 1 495 ? 67.296 -13.879 -16.158 1.00 30.78 495 ARG A CA 1
ATOM 3925 C C . ARG A 1 495 ? 67.281 -15.255 -16.890 1.00 30.78 495 ARG A C 1
ATOM 3927 O O . ARG A 1 495 ? 68.115 -16.089 -16.553 1.00 30.78 495 ARG A O 1
ATOM 3934 N N . PRO A 1 496 ? 66.383 -15.493 -17.880 1.00 53.03 496 PRO A N 1
ATOM 3935 C CA . PRO A 1 496 ? 66.225 -16.767 -18.607 1.00 53.03 496 PRO A CA 1
ATOM 3936 C C . PRO A 1 496 ? 67.131 -16.843 -19.864 1.00 53.03 496 PRO A C 1
ATOM 3938 O O . PRO A 1 496 ? 67.812 -15.857 -20.168 1.00 53.03 496 PRO A O 1
ATOM 3941 N N . PRO A 1 497 ? 67.180 -17.985 -20.580 1.00 43.66 497 PRO A N 1
ATOM 3942 C CA . PRO A 1 497 ? 66.224 -18.320 -21.662 1.00 43.66 497 PRO A CA 1
ATOM 3943 C C . PRO A 1 497 ? 65.705 -19.779 -21.499 1.00 43.66 497 PRO A C 1
ATOM 3945 O O . PRO A 1 497 ? 65.926 -20.360 -20.444 1.00 43.66 497 PRO A O 1
ATOM 3948 N N . GLY A 1 498 ? 64.980 -20.445 -22.402 1.00 29.58 498 GLY A N 1
ATOM 3949 C CA . GLY A 1 498 ? 64.626 -20.236 -23.811 1.00 29.58 498 GLY A CA 1
ATOM 3950 C C . GLY A 1 498 ? 63.768 -21.420 -24.293 1.00 29.58 498 GLY A C 1
ATOM 3951 O O . GLY A 1 498 ? 63.426 -22.286 -23.490 1.00 29.58 498 GLY A O 1
ATOM 3952 N N . ASP A 1 499 ? 63.398 -21.420 -25.570 1.00 33.38 499 ASP A N 1
ATOM 3953 C CA . ASP A 1 499 ? 62.439 -22.350 -26.185 1.00 33.38 499 ASP A CA 1
ATOM 3954 C C . ASP A 1 499 ? 62.865 -23.832 -26.161 1.00 33.38 499 ASP A C 1
ATOM 3956 O O . ASP A 1 499 ? 64.045 -24.129 -26.321 1.00 33.38 499 ASP A O 1
ATOM 3960 N N . ASP A 1 500 ? 61.890 -24.748 -26.065 1.00 31.56 500 ASP A N 1
ATOM 3961 C CA . ASP A 1 500 ? 61.965 -26.065 -26.719 1.00 31.56 500 ASP A CA 1
ATOM 3962 C C . ASP A 1 500 ? 60.567 -26.693 -26.908 1.00 31.56 500 ASP A C 1
ATOM 3964 O O . ASP A 1 500 ? 59.652 -26.508 -26.097 1.00 31.56 500 ASP A O 1
ATOM 3968 N N . GLU A 1 501 ? 60.386 -27.426 -28.009 1.00 33.25 501 GLU A N 1
ATOM 3969 C CA . GLU A 1 501 ? 59.147 -28.140 -28.346 1.00 33.25 501 GLU A CA 1
ATOM 3970 C C . GLU A 1 501 ? 59.039 -29.486 -27.605 1.00 33.25 501 GLU A C 1
ATOM 3972 O O . GLU A 1 501 ? 60.033 -30.197 -27.501 1.00 33.25 501 GLU A O 1
ATOM 3977 N N . ALA A 1 502 ? 57.823 -29.911 -27.213 1.00 30.84 502 ALA A N 1
ATOM 3978 C CA . ALA A 1 502 ? 57.317 -31.274 -27.482 1.00 30.84 502 ALA A CA 1
ATOM 3979 C C . ALA A 1 502 ? 55.920 -31.569 -26.886 1.00 30.84 502 ALA A C 1
ATOM 3981 O O . ALA A 1 502 ? 55.695 -31.539 -25.682 1.00 30.84 502 ALA A O 1
ATOM 3982 N N . LEU A 1 503 ? 55.010 -31.985 -27.772 1.00 30.58 503 LEU A N 1
ATOM 3983 C CA . LEU A 1 503 ? 54.148 -33.174 -27.647 1.00 30.58 503 LEU A CA 1
ATOM 3984 C C . LEU A 1 503 ? 53.477 -33.520 -26.288 1.00 30.58 503 LEU A C 1
ATOM 3986 O O . LEU A 1 503 ? 54.041 -34.225 -25.459 1.00 30.58 503 LEU A O 1
ATOM 3990 N N . GLY A 1 504 ? 52.145 -33.372 -26.258 1.00 27.56 504 GLY A N 1
ATOM 3991 C CA . GLY A 1 504 ? 51.303 -34.575 -26.134 1.00 27.56 504 GLY A CA 1
ATOM 3992 C C . GLY A 1 504 ? 50.320 -34.704 -24.958 1.00 27.56 504 GLY A C 1
ATOM 3993 O O . GLY A 1 504 ? 50.718 -34.895 -23.822 1.00 27.56 504 GLY A O 1
ATOM 3994 N N . ARG A 1 505 ? 49.034 -34.845 -25.333 1.00 29.88 505 ARG A N 1
ATOM 3995 C CA . ARG A 1 505 ? 47.949 -35.609 -24.662 1.00 29.88 505 ARG A CA 1
ATOM 3996 C C . ARG A 1 505 ? 47.498 -35.148 -23.261 1.00 29.88 505 ARG A C 1
ATOM 3998 O O . ARG A 1 505 ? 48.257 -35.132 -22.307 1.00 29.88 505 ARG A O 1
ATOM 4005 N N . GLY A 1 506 ? 46.192 -34.901 -23.125 1.00 28.67 506 GLY A N 1
ATOM 4006 C CA . GLY A 1 506 ? 45.574 -34.511 -21.852 1.00 28.67 506 GLY A CA 1
ATOM 4007 C C . GLY A 1 506 ? 44.076 -34.225 -21.972 1.00 28.67 506 GLY A C 1
ATOM 4008 O O . GLY A 1 506 ? 43.657 -33.091 -21.818 1.00 28.67 506 GLY A O 1
ATOM 4009 N N . GLU A 1 507 ? 43.322 -35.275 -22.305 1.00 31.16 507 GLU A N 1
ATOM 4010 C CA . GLU A 1 507 ? 41.951 -35.569 -21.844 1.00 31.16 507 GLU A CA 1
ATOM 4011 C C . GLU A 1 507 ? 40.792 -34.566 -22.054 1.00 31.16 507 GLU A C 1
ATOM 4013 O O . GLU A 1 507 ? 40.772 -33.419 -21.618 1.00 31.16 507 GLU A O 1
ATOM 4018 N N . ARG A 1 508 ? 39.713 -35.095 -22.649 1.00 32.06 508 ARG A N 1
ATOM 4019 C CA . ARG A 1 508 ? 38.372 -34.500 -22.597 1.00 32.06 508 ARG A CA 1
ATOM 4020 C C . ARG A 1 508 ? 37.772 -34.757 -21.214 1.00 32.06 508 ARG A C 1
ATOM 4022 O O . ARG A 1 508 ? 37.823 -35.890 -20.746 1.00 32.06 508 ARG A O 1
ATOM 4029 N N . SER A 1 509 ? 37.097 -33.768 -20.633 1.00 34.09 509 SER A N 1
ATOM 4030 C CA . SER A 1 509 ? 36.112 -34.018 -19.574 1.00 34.09 509 SER A CA 1
ATOM 4031 C C . SER A 1 509 ? 34.794 -33.318 -19.901 1.00 34.09 509 SER A C 1
ATOM 4033 O O . SER A 1 509 ? 34.724 -32.095 -20.013 1.00 34.09 509 SER A O 1
ATOM 4035 N N . ASP A 1 510 ? 33.747 -34.120 -20.091 1.00 30.56 510 ASP A N 1
ATOM 4036 C CA . ASP A 1 510 ? 32.373 -33.648 -20.257 1.00 30.56 510 ASP A CA 1
ATOM 4037 C C . ASP A 1 510 ? 31.867 -32.987 -18.973 1.00 30.56 510 ASP A C 1
ATOM 4039 O O . ASP A 1 510 ? 32.017 -33.580 -17.903 1.00 30.56 510 ASP A O 1
ATOM 4043 N N . ARG A 1 511 ? 31.148 -31.859 -19.093 1.00 31.12 511 ARG A N 1
ATOM 4044 C CA . ARG A 1 511 ? 30.011 -31.494 -18.216 1.00 31.12 511 ARG A CA 1
ATOM 4045 C C . ARG A 1 511 ? 28.962 -30.651 -18.954 1.00 31.12 511 ARG A C 1
ATOM 4047 O O . ARG A 1 511 ? 28.693 -29.519 -18.569 1.00 31.12 511 ARG A O 1
ATOM 4054 N N . ASP A 1 512 ? 28.326 -31.249 -19.959 1.00 31.67 512 ASP A N 1
ATOM 4055 C CA . ASP A 1 512 ? 26.962 -30.876 -20.362 1.00 31.67 512 ASP A CA 1
ATOM 4056 C C . ASP A 1 512 ? 25.985 -31.927 -19.813 1.00 31.67 512 ASP A C 1
ATOM 4058 O O . ASP A 1 512 ? 25.912 -33.047 -20.320 1.00 31.67 512 ASP A O 1
ATOM 4062 N N . ARG A 1 513 ? 25.317 -31.566 -18.710 1.00 30.17 513 ARG A N 1
ATOM 4063 C CA . ARG A 1 513 ? 24.193 -32.214 -17.995 1.00 30.17 513 ARG A CA 1
ATOM 4064 C C . ARG A 1 513 ? 23.935 -31.340 -16.748 1.00 30.17 513 ARG A C 1
ATOM 4066 O O . ARG A 1 513 ? 24.894 -30.936 -16.100 1.00 30.17 513 ARG A O 1
ATOM 4073 N N . ASP A 1 514 ? 22.724 -30.939 -16.364 1.00 27.53 514 ASP A N 1
ATOM 4074 C CA . ASP A 1 514 ? 21.395 -31.410 -16.754 1.00 27.53 514 ASP A CA 1
ATOM 4075 C C . ASP A 1 514 ? 20.414 -30.252 -17.003 1.00 27.53 514 ASP A C 1
ATOM 4077 O O . ASP A 1 514 ? 20.320 -29.300 -16.225 1.00 27.53 514 ASP A O 1
ATOM 4081 N N . ALA A 1 515 ? 19.590 -30.408 -18.037 1.00 28.97 515 ALA A N 1
ATOM 4082 C CA . ALA A 1 515 ? 18.298 -29.743 -18.151 1.00 28.97 515 ALA A CA 1
ATOM 4083 C C . ALA A 1 515 ? 17.182 -30.797 -18.046 1.00 28.97 515 ALA A C 1
ATOM 4085 O O . ALA A 1 515 ? 17.377 -31.949 -18.420 1.00 28.97 515 ALA A O 1
ATOM 4086 N N . ALA A 1 516 ? 15.996 -30.363 -17.605 1.00 30.14 516 ALA A N 1
ATOM 4087 C CA . ALA A 1 516 ? 14.748 -31.134 -17.510 1.00 30.14 516 ALA A CA 1
ATOM 4088 C C . ALA A 1 516 ? 14.617 -32.176 -16.373 1.00 30.14 516 ALA A C 1
ATOM 4090 O O . ALA A 1 516 ? 14.746 -33.380 -16.570 1.00 30.14 516 ALA A O 1
ATOM 4091 N N . ALA A 1 517 ? 14.100 -31.713 -15.230 1.00 28.66 517 ALA A N 1
ATOM 4092 C CA . ALA A 1 517 ? 13.138 -32.480 -14.434 1.00 28.66 517 ALA A CA 1
ATOM 4093 C C . ALA A 1 517 ? 12.230 -31.539 -13.621 1.00 28.66 517 ALA A C 1
ATOM 4095 O O . ALA A 1 517 ? 12.729 -30.833 -12.753 1.00 28.66 517 ALA A O 1
ATOM 4096 N N . PHE A 1 518 ? 10.910 -31.546 -13.869 1.00 27.69 518 PHE A N 1
ATOM 4097 C CA . PHE A 1 518 ? 9.900 -31.685 -12.800 1.00 27.69 518 PHE A CA 1
ATOM 4098 C C . PHE A 1 518 ? 8.490 -32.007 -13.347 1.00 27.69 518 PHE A C 1
ATOM 4100 O O . PHE A 1 518 ? 7.666 -31.142 -13.627 1.00 27.69 518 PHE A O 1
ATOM 4107 N N . THR A 1 519 ? 8.256 -33.314 -13.485 1.00 33.06 519 THR A N 1
ATOM 4108 C CA . THR A 1 519 ? 6.997 -34.066 -13.289 1.00 33.06 519 THR A CA 1
ATOM 4109 C C . THR A 1 519 ? 5.642 -33.490 -13.734 1.00 33.06 519 THR A C 1
ATOM 4111 O O . THR A 1 519 ? 5.064 -32.588 -13.130 1.00 33.06 519 THR A O 1
ATOM 4114 N N . ASN A 1 520 ? 5.037 -34.219 -14.671 1.00 27.67 520 ASN A N 1
ATOM 4115 C CA . ASN A 1 520 ? 3.626 -34.179 -15.045 1.00 27.67 520 ASN A CA 1
ATOM 4116 C C . ASN A 1 520 ? 2.767 -34.970 -14.023 1.00 27.67 520 ASN A C 1
ATOM 4118 O O . ASN A 1 520 ? 3.123 -36.101 -13.687 1.00 27.67 520 ASN A O 1
ATOM 4122 N N . ARG A 1 521 ? 1.633 -34.431 -13.541 1.00 29.20 521 ARG A N 1
ATOM 4123 C CA . ARG A 1 521 ? 0.715 -35.140 -12.618 1.00 29.20 521 ARG A CA 1
ATOM 4124 C C . ARG A 1 521 ? -0.651 -35.347 -13.276 1.00 29.20 521 ARG A C 1
ATOM 4126 O O . ARG A 1 521 ? -1.431 -34.409 -13.410 1.00 29.20 521 ARG A O 1
ATOM 4133 N N . ARG A 1 522 ? -0.941 -36.593 -13.674 1.00 28.19 522 ARG A N 1
ATOM 4134 C CA . ARG A 1 522 ? -2.231 -36.998 -14.263 1.00 28.19 522 ARG A CA 1
ATOM 4135 C C . ARG A 1 522 ? -3.396 -36.706 -13.308 1.00 28.19 522 ARG A C 1
ATOM 4137 O O . ARG A 1 522 ? -3.358 -37.119 -12.153 1.00 28.19 522 ARG A O 1
ATOM 4144 N N . VAL A 1 523 ? -4.474 -36.131 -13.841 1.00 31.06 523 VAL A N 1
ATOM 4145 C CA . VAL A 1 523 ? -5.835 -36.254 -13.297 1.00 31.06 523 VAL A CA 1
ATOM 4146 C C . VAL A 1 523 ? -6.752 -36.615 -14.461 1.00 31.06 523 VAL A C 1
ATOM 4148 O O . VAL A 1 523 ? -6.778 -35.914 -15.470 1.00 31.06 523 VAL A O 1
ATOM 4151 N N . ALA A 1 524 ? -7.472 -37.729 -14.342 1.00 33.03 524 ALA A N 1
ATOM 4152 C CA . ALA A 1 524 ? -8.406 -38.182 -15.366 1.00 33.03 524 ALA A CA 1
ATOM 4153 C C . ALA A 1 524 ? -9.660 -37.292 -15.408 1.00 33.03 524 ALA A C 1
ATOM 4155 O O . ALA A 1 524 ? -10.180 -36.898 -14.364 1.00 33.03 524 ALA A O 1
ATOM 4156 N N . ARG A 1 525 ? -10.183 -37.027 -16.610 1.00 32.56 525 ARG A N 1
ATOM 4157 C CA . ARG A 1 525 ? -11.551 -36.532 -16.826 1.00 32.56 525 ARG A CA 1
ATOM 4158 C C . ARG A 1 525 ? -12.173 -37.264 -18.012 1.00 32.56 525 ARG A C 1
ATOM 4160 O O . ARG A 1 525 ? -11.495 -37.524 -19.002 1.00 32.56 525 ARG A O 1
ATOM 4167 N N . GLY A 1 526 ? -13.436 -37.653 -17.854 1.00 28.67 526 GLY A N 1
ATOM 4168 C CA . GLY A 1 526 ? -14.163 -38.485 -18.810 1.00 28.67 526 GLY A CA 1
ATOM 4169 C C . GLY A 1 526 ? -14.647 -37.738 -20.055 1.00 28.67 526 GLY A C 1
ATOM 4170 O O . GLY A 1 526 ? -14.618 -36.509 -20.123 1.00 28.67 526 GLY A O 1
ATOM 4171 N N . ARG A 1 527 ? -15.121 -38.521 -21.030 1.00 33.00 527 ARG A N 1
ATOM 4172 C CA . ARG A 1 527 ? -15.792 -38.051 -22.251 1.00 33.00 527 ARG A CA 1
ATOM 4173 C C . ARG A 1 527 ? -17.051 -37.228 -21.917 1.00 33.00 527 ARG A C 1
ATOM 4175 O O . ARG A 1 527 ? -17.848 -37.701 -21.108 1.00 33.00 527 ARG A O 1
ATOM 4182 N N . PRO A 1 528 ? -17.313 -36.101 -22.600 1.00 35.44 528 PRO A N 1
ATOM 4183 C CA . PRO A 1 528 ? -18.666 -35.592 -22.775 1.00 35.44 528 PRO A CA 1
ATOM 4184 C C . PRO A 1 528 ? -19.365 -36.318 -23.939 1.00 35.44 528 PRO A C 1
ATOM 4186 O O . PRO A 1 528 ? -18.741 -36.665 -24.944 1.00 35.44 528 PRO A O 1
ATOM 4189 N N . SER A 1 529 ? -20.662 -36.569 -23.785 1.00 30.27 529 SER A N 1
ATOM 4190 C CA . SER A 1 529 ? -21.541 -37.170 -24.792 1.00 30.27 529 SER A CA 1
ATOM 4191 C C . SER A 1 529 ? -21.981 -36.159 -25.859 1.00 30.27 529 SER A C 1
ATOM 4193 O O . SER A 1 529 ? -21.987 -34.949 -25.632 1.00 30.27 529 SER A O 1
ATOM 4195 N N . ALA A 1 530 ? -22.377 -36.661 -27.032 1.00 35.34 530 ALA A N 1
ATOM 4196 C CA . ALA A 1 530 ? -22.952 -35.839 -28.093 1.00 35.34 530 ALA A CA 1
ATOM 4197 C C . ALA A 1 530 ? -24.342 -35.308 -27.691 1.00 35.34 530 ALA A C 1
ATOM 4199 O O . ALA A 1 530 ? -25.218 -36.083 -27.305 1.00 35.34 530 ALA A O 1
ATOM 4200 N N . GLY A 1 531 ? -24.540 -33.992 -27.813 1.00 30.97 531 GLY A N 1
ATOM 4201 C CA . GLY A 1 531 ? -25.789 -33.289 -27.509 1.00 30.97 531 GLY A CA 1
ATOM 4202 C C . GLY A 1 531 ? -26.324 -32.548 -28.735 1.00 30.97 531 GLY A C 1
ATOM 4203 O O . GLY A 1 531 ? -25.704 -31.610 -29.224 1.00 30.97 531 GLY A O 1
ATOM 4204 N N . ARG A 1 532 ? -27.474 -33.012 -29.224 1.00 31.05 532 ARG A N 1
ATOM 4205 C CA . ARG A 1 532 ? -28.243 -32.555 -30.397 1.00 31.05 532 ARG A CA 1
ATOM 4206 C C . ARG A 1 532 ? -28.423 -31.024 -30.471 1.00 31.05 532 ARG A C 1
ATOM 4208 O O . ARG A 1 532 ? -28.844 -30.412 -29.495 1.00 31.05 532 ARG A O 1
ATOM 4215 N N . ALA A 1 533 ? -28.213 -30.433 -31.650 1.00 32.94 533 ALA A N 1
ATOM 4216 C CA . ALA A 1 533 ? -28.609 -29.051 -31.947 1.00 32.94 533 ALA A CA 1
ATOM 4217 C C . ALA A 1 533 ? -30.080 -28.973 -32.425 1.00 32.94 533 ALA A C 1
ATOM 4219 O O . ALA A 1 533 ? -30.517 -29.882 -33.138 1.00 32.94 533 ALA A O 1
ATOM 4220 N N . PRO A 1 534 ? -30.837 -27.909 -32.090 1.00 38.34 534 PRO A N 1
ATOM 4221 C CA . PRO A 1 534 ? -32.126 -27.594 -32.707 1.00 38.34 534 PRO A CA 1
ATOM 4222 C C . PRO A 1 534 ? -31.981 -26.587 -33.866 1.00 38.34 534 PRO A C 1
ATOM 4224 O O . PRO A 1 534 ? -31.148 -25.683 -33.823 1.00 38.34 534 PRO A O 1
ATOM 4227 N N . SER A 1 535 ? -32.818 -26.729 -34.895 1.00 31.92 535 SER A N 1
ATOM 4228 C CA . SER A 1 535 ? -32.783 -25.948 -36.139 1.00 31.92 535 SER A CA 1
ATOM 4229 C C . SER A 1 535 ? -33.974 -24.987 -36.287 1.00 31.92 535 SER A C 1
ATOM 4231 O O . SER A 1 535 ? -35.105 -25.452 -36.412 1.00 31.92 535 SER A O 1
ATOM 4233 N N . VAL A 1 536 ? -33.700 -23.678 -36.361 1.00 34.91 536 VAL A N 1
ATOM 4234 C CA . VAL A 1 536 ? -34.547 -22.570 -36.875 1.00 34.91 536 VAL A CA 1
ATOM 4235 C C . VAL A 1 536 ? -33.569 -21.447 -37.282 1.00 34.91 536 VAL A C 1
ATOM 4237 O O . VAL A 1 536 ? -32.558 -21.292 -36.603 1.00 34.91 536 VAL A O 1
ATOM 4240 N N . GLY A 1 537 ? -33.730 -20.622 -38.322 1.00 34.19 537 GLY A N 1
ATOM 4241 C CA . GLY A 1 537 ? -34.688 -20.516 -39.439 1.00 34.19 537 GLY A CA 1
ATOM 4242 C C . GLY A 1 537 ? -34.320 -19.257 -40.272 1.00 34.19 537 GLY A C 1
ATOM 4243 O O . GLY A 1 537 ? -33.581 -18.417 -39.752 1.00 34.19 537 GLY A O 1
ATOM 4244 N N . PRO A 1 538 ? -34.735 -19.098 -41.548 1.00 37.03 538 PRO A N 1
ATOM 4245 C CA . PRO A 1 538 ? -34.248 -17.987 -42.373 1.00 37.03 538 PRO A CA 1
ATOM 4246 C C . PRO A 1 538 ? -34.926 -16.647 -42.037 1.00 37.03 538 PRO A C 1
ATOM 4248 O O . PRO A 1 538 ? -36.140 -16.577 -41.862 1.00 37.03 538 PRO A O 1
ATOM 4251 N N . ILE A 1 539 ? -34.130 -15.575 -41.993 1.00 37.75 539 ILE A N 1
ATOM 4252 C CA . ILE A 1 539 ? -34.582 -14.191 -41.772 1.00 37.75 539 ILE A CA 1
ATOM 4253 C C . ILE A 1 539 ? -34.792 -13.508 -43.141 1.00 37.75 539 ILE A C 1
ATOM 4255 O O . ILE A 1 539 ? -33.891 -13.591 -43.979 1.00 37.75 539 ILE A O 1
ATOM 4259 N N . PRO A 1 540 ? -35.930 -12.832 -43.396 1.00 36.91 540 PRO A N 1
ATOM 4260 C CA . PRO A 1 540 ? -36.172 -12.116 -44.649 1.00 36.91 540 PRO A CA 1
ATOM 4261 C C . PRO A 1 540 ? -35.490 -10.738 -44.688 1.00 36.91 540 PRO A C 1
ATOM 4263 O O . PRO A 1 540 ? -35.285 -10.097 -43.657 1.00 36.91 540 PRO A O 1
ATOM 4266 N N . ALA A 1 541 ? -35.182 -10.262 -45.897 1.00 35.97 541 ALA A N 1
ATOM 4267 C CA . ALA A 1 541 ? -34.570 -8.957 -46.144 1.00 35.97 541 ALA A CA 1
ATOM 4268 C C . ALA A 1 541 ? -35.603 -7.900 -46.575 1.00 35.97 541 ALA A C 1
ATOM 4270 O O . ALA A 1 541 ? -36.394 -8.152 -47.478 1.00 35.97 541 ALA A O 1
ATOM 4271 N N . VAL A 1 542 ? -35.537 -6.719 -45.956 1.00 32.25 542 VAL A N 1
ATOM 4272 C CA . VAL A 1 542 ? -36.175 -5.430 -46.311 1.00 32.25 542 VAL A CA 1
ATOM 4273 C C . VAL A 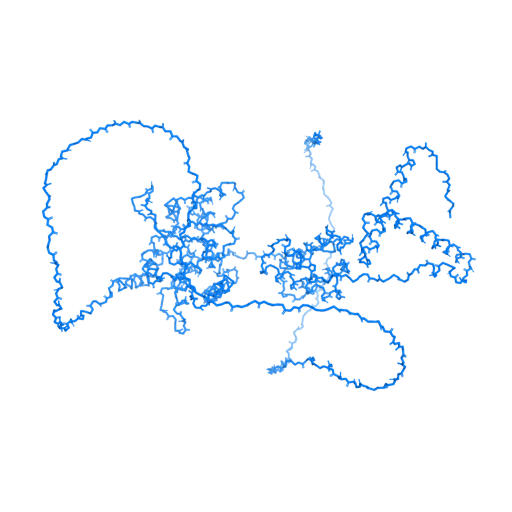1 542 ? -35.524 -4.348 -45.428 1.00 32.25 542 VAL A C 1
ATOM 4275 O O . VAL A 1 542 ? -35.094 -4.663 -44.323 1.00 32.25 542 VAL A O 1
ATOM 4278 N N . SER A 1 543 ? -35.435 -3.061 -45.761 1.00 29.73 543 SER A N 1
ATOM 4279 C CA . SER A 1 543 ? -35.365 -2.353 -47.049 1.00 29.73 543 SER A CA 1
ATOM 4280 C C . SER A 1 543 ? -34.765 -0.969 -46.761 1.00 29.73 543 SER A C 1
ATOM 4282 O O . SER A 1 543 ? -34.927 -0.435 -45.665 1.00 29.73 543 SER A O 1
ATOM 4284 N N . SER A 1 544 ? -34.073 -0.371 -47.727 1.00 32.38 544 SER A N 1
ATOM 4285 C CA . SER A 1 544 ? -33.551 0.995 -47.616 1.00 32.38 544 SER A CA 1
ATOM 4286 C C . SER A 1 544 ? -34.671 2.041 -47.656 1.00 32.38 544 SER A C 1
ATOM 4288 O O . SER A 1 544 ? -35.429 2.057 -48.625 1.00 32.38 544 SER A O 1
ATOM 4290 N N . THR A 1 545 ? -34.690 2.980 -46.704 1.00 30.30 545 THR A N 1
ATOM 4291 C CA . THR A 1 545 ? -35.481 4.217 -46.822 1.00 30.30 545 THR A CA 1
ATOM 4292 C C . THR A 1 545 ? -34.622 5.430 -46.488 1.00 30.30 545 THR A C 1
ATOM 4294 O O . THR A 1 545 ? -34.151 5.600 -45.366 1.00 30.30 545 THR A O 1
ATOM 4297 N N . SER A 1 546 ? -34.418 6.272 -47.494 1.00 29.97 546 SER A N 1
ATOM 4298 C CA . SER A 1 546 ? -33.842 7.613 -47.404 1.00 29.97 546 SER A CA 1
ATOM 4299 C C . SER A 1 546 ? -34.850 8.619 -46.848 1.00 29.97 546 SER A C 1
ATOM 4301 O O . SER A 1 546 ? -36.021 8.556 -47.215 1.00 29.97 546 SER A O 1
ATOM 4303 N N . LEU A 1 547 ? -34.390 9.615 -46.088 1.00 31.25 547 LEU A N 1
ATOM 4304 C CA . LEU A 1 547 ? -35.148 10.845 -45.842 1.00 31.25 547 LEU A CA 1
ATOM 4305 C C . LEU A 1 547 ? -34.207 12.057 -45.843 1.00 31.25 547 LEU A C 1
ATOM 4307 O O . LEU A 1 547 ? -33.079 11.983 -45.356 1.00 31.25 547 LEU A O 1
ATOM 4311 N N . GLN A 1 548 ? -34.663 13.132 -46.485 1.00 30.11 548 GLN A N 1
ATOM 4312 C CA . GLN A 1 548 ? -33.893 14.343 -46.765 1.00 30.11 548 GLN A CA 1
ATOM 4313 C C . GLN A 1 548 ? -33.990 15.380 -45.637 1.00 30.11 548 GLN A C 1
ATOM 4315 O O . GLN A 1 548 ? -34.781 15.257 -44.707 1.00 30.11 548 GLN A O 1
ATOM 4320 N N . ALA A 1 549 ? -33.137 16.395 -45.770 1.00 32.31 549 ALA A N 1
ATOM 4321 C CA . ALA A 1 549 ? -33.020 17.579 -44.933 1.00 32.31 549 ALA A CA 1
ATOM 4322 C C . ALA A 1 549 ? -34.324 18.362 -44.702 1.00 32.31 549 ALA A C 1
ATOM 4324 O O . ALA A 1 549 ? -35.203 18.381 -45.560 1.00 32.31 549 ALA A O 1
ATOM 4325 N N . ASP A 1 550 ? -34.316 19.158 -43.630 1.00 28.23 550 ASP A N 1
ATOM 4326 C CA . ASP A 1 550 ? -34.917 20.494 -43.639 1.00 28.23 550 ASP A CA 1
ATOM 4327 C C . ASP A 1 550 ? -33.972 21.507 -42.952 1.00 28.23 550 ASP A C 1
ATOM 4329 O O . ASP A 1 550 ? -33.046 21.113 -42.234 1.00 28.23 550 ASP A O 1
ATOM 4333 N N . GLN A 1 551 ? -34.145 22.799 -43.236 1.00 32.53 551 GLN A N 1
ATOM 4334 C CA . GLN A 1 551 ? -33.267 23.905 -42.826 1.00 32.53 551 GLN A CA 1
ATOM 4335 C C . GLN A 1 551 ? -33.914 24.812 -41.762 1.00 32.53 551 GLN A C 1
ATOM 4337 O O . GLN A 1 551 ? -35.133 24.885 -41.661 1.00 32.53 551 GLN A O 1
ATOM 4342 N N . GLY A 1 552 ? -33.103 25.640 -41.084 1.00 28.22 552 GLY A N 1
ATOM 4343 C CA . GLY A 1 552 ? -33.556 26.986 -40.689 1.00 28.22 552 GLY A CA 1
ATOM 4344 C C . GLY A 1 552 ? -33.178 27.485 -39.288 1.00 28.22 552 GLY A C 1
ATOM 4345 O O . GLY A 1 552 ? -33.705 27.010 -38.291 1.00 28.22 552 GLY A O 1
ATOM 4346 N N . GLY A 1 553 ? -32.363 28.550 -39.245 1.00 26.62 553 GLY A N 1
ATOM 4347 C CA . GLY A 1 553 ? -32.137 29.413 -38.071 1.00 26.62 553 GLY A CA 1
ATOM 4348 C C . GLY A 1 553 ? -31.056 28.931 -37.081 1.00 26.62 553 GLY A C 1
ATOM 4349 O O . GLY A 1 553 ? -31.018 27.766 -36.715 1.00 26.62 553 GLY A O 1
ATOM 4350 N N . GLY A 1 554 ? -30.137 29.761 -36.577 1.00 26.41 554 GLY A N 1
ATOM 4351 C CA . GLY A 1 554 ? -29.858 31.172 -36.863 1.00 26.41 554 GLY A CA 1
ATOM 4352 C C . GLY A 1 554 ? -29.429 31.955 -35.611 1.00 26.41 554 GLY A C 1
ATOM 4353 O O . GLY A 1 554 ? -30.095 31.855 -34.590 1.00 26.41 554 GLY A O 1
ATOM 4354 N N . ILE A 1 555 ? -28.413 32.820 -35.771 1.00 29.28 555 ILE A N 1
ATOM 4355 C CA . ILE A 1 555 ? -28.051 33.986 -34.924 1.00 29.28 555 ILE A CA 1
ATOM 4356 C C . ILE A 1 555 ? -26.983 33.798 -33.799 1.00 29.28 555 ILE A C 1
ATOM 4358 O O . ILE A 1 555 ? -27.166 33.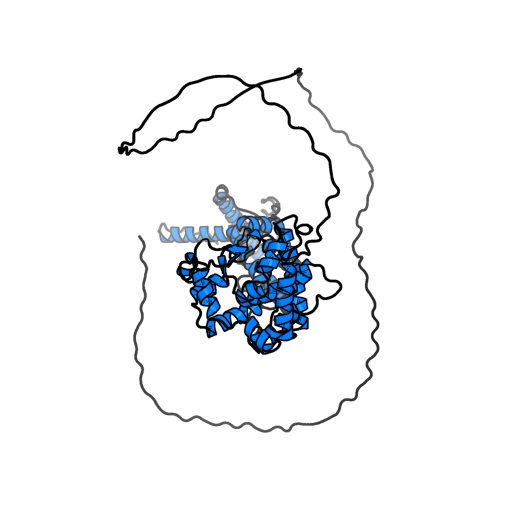060 -32.841 1.00 29.28 555 ILE A O 1
ATOM 4362 N N . GLN A 1 556 ? -25.932 34.637 -33.928 1.00 28.59 556 GLN A N 1
ATOM 4363 C CA . GLN A 1 556 ? -24.976 35.215 -32.945 1.00 28.59 556 GLN A CA 1
ATOM 4364 C C . GLN A 1 556 ? -23.730 34.452 -32.425 1.00 28.59 556 GLN A C 1
ATOM 4366 O O . GLN A 1 556 ? -23.771 33.694 -31.461 1.00 28.59 556 GLN A O 1
ATOM 4371 N N . ASP A 1 557 ? -22.575 34.859 -32.981 1.00 33.28 557 ASP A N 1
ATOM 4372 C CA . ASP A 1 557 ? -21.271 34.979 -32.297 1.00 33.28 557 ASP A CA 1
ATOM 4373 C C . ASP A 1 557 ? -21.330 35.964 -31.106 1.00 33.28 557 ASP A C 1
ATOM 4375 O O . ASP A 1 557 ? -22.159 36.882 -31.091 1.00 33.28 557 ASP A O 1
ATOM 4379 N N . PRO A 1 558 ? -20.370 35.876 -30.165 1.00 37.41 558 PRO A N 1
ATOM 4380 C CA . PRO A 1 558 ? -19.367 36.948 -30.148 1.00 37.41 558 PRO A CA 1
ATOM 4381 C C . PRO A 1 558 ? -17.906 36.473 -30.051 1.00 37.41 558 PRO A C 1
ATOM 4383 O O . PRO A 1 558 ? -17.562 35.479 -29.414 1.00 37.41 558 PRO A O 1
ATOM 4386 N N . SER A 1 559 ? -17.032 37.272 -30.661 1.00 29.00 559 SER A N 1
ATOM 4387 C CA . SER A 1 559 ? -15.573 37.151 -30.666 1.00 29.00 559 SER A CA 1
ATOM 4388 C C . SER A 1 559 ? -14.898 37.647 -29.368 1.00 29.00 559 SER A C 1
ATOM 4390 O O . SER A 1 559 ? -15.554 38.196 -28.488 1.00 29.00 559 SER A O 1
ATOM 4392 N N . PHE A 1 560 ? -13.559 37.507 -29.329 1.00 29.61 560 PHE A N 1
ATOM 4393 C CA . PHE A 1 560 ? -12.552 37.850 -28.294 1.00 29.61 560 PHE A CA 1
ATOM 4394 C C . PHE A 1 560 ? -12.091 36.663 -27.417 1.00 29.61 560 PHE A C 1
ATOM 4396 O O . PHE A 1 560 ? -12.893 35.928 -26.864 1.00 29.61 560 PHE A O 1
ATOM 4403 N N . GLY A 1 561 ? -10.790 36.421 -27.217 1.00 26.66 561 GLY A N 1
ATOM 4404 C CA . GLY A 1 561 ? -9.612 37.146 -27.701 1.00 26.66 561 GLY A CA 1
ATOM 4405 C C . GLY A 1 561 ? -8.313 36.384 -27.402 1.00 26.66 561 GLY A C 1
ATOM 4406 O O . GLY A 1 561 ? -8.218 35.629 -26.436 1.00 26.66 561 GLY A O 1
ATOM 4407 N N . SER A 1 562 ? -7.305 36.561 -28.254 1.00 29.89 562 SER A N 1
ATOM 4408 C CA . SER A 1 562 ? -5.979 35.950 -28.111 1.00 29.89 562 SER A CA 1
ATOM 4409 C C . SER A 1 562 ? -5.170 36.593 -26.986 1.00 29.89 562 SER A C 1
ATOM 4411 O O . SER A 1 562 ? -5.134 37.819 -26.906 1.00 29.89 562 SER A O 1
ATOM 4413 N N . ASN A 1 563 ? -4.409 35.808 -26.214 1.00 28.06 563 ASN A N 1
ATOM 4414 C CA . ASN A 1 563 ? -3.319 36.373 -25.417 1.00 28.06 563 ASN A CA 1
ATOM 4415 C C . ASN A 1 563 ? -2.081 35.466 -25.371 1.00 28.06 563 ASN A C 1
ATOM 4417 O O . ASN A 1 563 ? -2.016 34.467 -24.656 1.00 28.06 563 ASN A O 1
ATOM 4421 N N . SER A 1 564 ? -1.079 35.849 -26.157 1.00 28.48 564 SER A N 1
ATOM 4422 C CA . SER A 1 564 ? 0.299 35.381 -26.046 1.00 28.48 564 SER A CA 1
ATOM 4423 C C . SER A 1 564 ? 0.995 36.047 -24.859 1.00 28.48 564 SER A C 1
ATOM 4425 O O . SER A 1 564 ? 0.812 37.238 -24.622 1.00 28.48 564 SER A O 1
ATOM 4427 N N . SER A 1 565 ? 1.881 35.336 -24.164 1.00 28.94 565 SER A N 1
ATOM 4428 C CA . SER A 1 565 ? 2.850 35.975 -23.265 1.00 28.94 565 SER A CA 1
ATOM 4429 C C . SER A 1 565 ? 4.210 35.302 -23.376 1.00 28.94 565 SER A C 1
ATOM 4431 O O . SER A 1 565 ? 4.478 34.253 -22.792 1.00 28.94 565 SER A O 1
ATOM 4433 N N . THR A 1 566 ? 5.066 35.944 -24.165 1.00 31.50 566 THR A N 1
ATOM 4434 C CA . THR A 1 566 ? 6.518 35.783 -24.158 1.00 31.50 566 THR A CA 1
ATOM 4435 C C . THR A 1 566 ? 7.073 36.027 -22.755 1.00 31.50 566 THR A C 1
ATOM 4437 O O . THR A 1 566 ? 6.615 36.915 -22.038 1.00 31.50 566 THR A O 1
ATOM 4440 N N . LYS A 1 567 ? 8.096 35.259 -22.365 1.00 30.23 567 LYS A N 1
ATOM 4441 C CA . LYS A 1 567 ? 8.854 35.504 -21.134 1.00 30.23 567 LYS A CA 1
ATOM 4442 C C . LYS A 1 567 ? 10.319 35.736 -21.481 1.00 30.23 567 LYS A C 1
ATOM 4444 O O . LYS A 1 567 ? 10.991 34.838 -21.982 1.00 30.23 567 LYS A O 1
ATOM 4449 N N . THR A 1 568 ? 10.762 36.969 -21.272 1.00 32.12 568 THR A N 1
ATOM 4450 C CA . THR A 1 568 ? 12.100 37.462 -21.615 1.00 32.12 568 THR A CA 1
ATOM 4451 C C . THR A 1 568 ? 13.160 36.924 -20.651 1.00 32.12 568 THR A C 1
ATOM 4453 O O . THR A 1 568 ? 12.857 36.596 -19.504 1.00 32.12 568 THR A O 1
ATOM 4456 N N . MET A 1 569 ? 14.402 36.839 -21.131 1.00 29.59 569 MET A N 1
ATOM 4457 C CA . MET A 1 569 ? 15.587 36.566 -20.315 1.00 29.59 569 MET A CA 1
ATOM 4458 C C . MET A 1 569 ? 15.952 37.750 -19.411 1.00 29.59 569 MET A C 1
ATOM 4460 O O . MET A 1 569 ? 15.873 38.900 -19.850 1.00 29.59 569 MET A O 1
ATOM 4464 N N . THR A 1 570 ? 16.491 37.421 -18.238 1.00 41.66 570 THR A N 1
ATOM 4465 C CA . THR A 1 570 ? 17.579 38.144 -17.563 1.00 41.66 570 THR A CA 1
ATOM 4466 C C . THR A 1 570 ? 18.471 37.131 -16.854 1.00 41.66 570 THR A C 1
ATOM 4468 O O . THR A 1 570 ? 17.927 36.083 -16.431 1.00 41.66 570 THR A O 1
#

Radius of gyration: 40.41 Å; Cα contacts (8 Å, |Δi|>4): 484; chains: 1; bounding box: 105×78×132 Å

Solvent-accessible surface area (backbone atoms only — not comparable to full-atom values): 36546 Å² total; per-residue (Å²): 136,81,88,70,88,76,69,99,46,76,67,49,55,53,51,51,50,52,51,52,53,50,51,49,49,54,50,52,37,60,33,36,77,52,50,44,79,86,51,78,94,50,42,68,64,50,50,51,54,52,51,50,52,52,49,53,53,50,55,50,52,55,37,45,75,70,71,50,77,71,84,68,93,60,66,82,77,55,81,86,80,78,70,54,84,66,81,50,44,67,62,54,48,50,53,50,34,59,76,66,64,47,55,65,70,56,42,54,52,35,52,52,38,46,49,54,51,32,62,73,54,73,47,75,42,78,58,74,58,45,44,68,48,49,45,53,50,54,51,51,46,52,74,62,70,81,50,54,44,66,51,46,39,59,47,37,47,36,39,47,32,55,51,44,49,48,31,38,77,69,66,64,26,63,69,79,55,36,39,66,83,58,80,60,71,72,71,89,75,87,77,90,65,73,48,29,49,51,74,65,57,43,48,53,56,54,52,64,31,56,51,83,83,68,83,99,59,55,68,42,56,51,47,39,51,44,44,49,61,59,52,21,50,76,37,23,38,49,45,52,55,60,34,40,36,38,33,85,32,54,45,67,42,97,64,38,96,86,47,90,66,59,40,41,29,36,52,51,37,52,83,64,41,85,46,97,83,67,63,63,43,70,33,43,58,58,67,64,48,55,64,58,30,49,60,61,55,43,62,75,29,75,92,30,43,65,36,46,64,68,92,68,43,88,46,76,65,39,41,55,52,50,24,49,49,48,38,50,53,47,27,56,54,46,39,77,73,47,70,58,82,74,38,43,60,65,46,8,41,30,42,30,30,54,53,46,35,54,72,46,63,38,55,65,66,60,51,31,50,47,40,66,53,88,67,91,54,76,60,71,79,70,58,83,71,57,52,56,67,53,36,62,44,56,69,54,35,84,59,67,58,61,54,43,32,74,78,42,42,69,56,45,51,55,41,37,54,60,40,58,54,70,75,54,74,78,84,73,77,73,76,77,74,89,76,85,87,82,84,82,86,87,83,88,87,85,78,90,84,84,87,86,83,82,90,81,89,83,87,83,91,79,91,84,81,89,87,86,77,92,81,87,84,88,88,89,81,88,88,86,81,87,91,90,85,90,88,86,88,88,79,89,88,90,85,86,88,79,92,82,91,82,87,82,88,83,80,90,78,90,82,89,78,86,83,91,85,86,83,89,82,91,77,89,78,82,85,84,79,94,76,86,84,87,91,85,79,90,82,86,89,84,80,94,81,88,83,82,88,87,86,84,88,84,89,83,86,83,86,88,81,90,82,90,79,88,79,81,90,129

Secondary structure (DSSP, 8-state):
-------SSHHHHHHHHHHHHHHHHHHHHHHHTTT----GGGHHHHHHHHHHHHHHHHHHHHHHHTT--S--TTTTSS---PPP-PPPHHHHHHHHHHHTT--HHHHHHHHHHHHHHHHHHT-SSTTS--HHHHHHHHHHHHHTSSS-HHHIIIIIIHHHHHHHHHHHHTTS--S--TTSS---PPPP----S-SS--HHHHHHHHHHHHSPPPTT--HHHHHHHHHHHHHHHHH---HHHHHT-BGGGEEE-S--SSSSSPPEEEEE-TTTS--TTS--EEEE--HHHHHTTHHHHHHTTTTSBSSS-GGG-SSHHHHHHHHHHHHHHHHHHHTTT---SSS-HHHHHHHHHHHHHHHTT--HHHHHHHHT---SSSGGGT----HHHHHHHHTTS--HHHHHHHH-HHHHHHHHHHHHHHT--------PPP-PPPPPPP-----------------------------------------------------------------------------------PPPPP-PPP---PPPP-----------------------------

pLDDT: mean 72.16, std 26.28, range [26.14, 97.62]

Mean predicted aligned error: 18.41 Å

Sequence (570 aa):
MAFHYLPKSATSKNVVLTNQLNLYREIRTFLLDRGFRLRPACANAFLHEAARARLLASLRLESLARKRFGEDPNATAFPAAERPRRRTWDVLFDDYAAEKQLAERTKRSWKNNLLKLMVFAGVDHPADLVFDHVERFRDHLRASGTVSNHTIRFGYIGAARAFLNWCIARAHRSADNPAAAVIVFPEPRHVLREPGLSDEEALDVLAATLGPRAPNISDRTADARRWIPWLCAYTGARIDEIAQIRQEDVRQTKYNPLHPDPVWYIDLTPEAGHIKTGVFRHVPIHPDLVELGFLEFVGSREGRRLFVDPASVRSRDDLRGVTASTSNRLGRWIRTIVADPAVRPNHGWRHRFISLASTAKVDREKRDIITGHSSESRGARYGYRHPAELLDELMKMVSHLQWLRHLRPELVDDAVARRSDIRQPAVRSRRRKDADPIPSPAIPVGASGSSPGGVGSDRAAGKKTAGWRRSRTAGTRRSRGADADPSAAVSTPGRPPGDDEALGRGERSDRDRDAAAFTNRRVARGRPSAGRAPSVGPIPAVSSTSLQADQGGGIQDPSFGSNSSTKTMT